Protein AF-0000000066905377 (afdb_homodimer)

Organism: Trichuris trichiura (NCBI:txid36087)

Foldseek 3Di:
DLLVVLVVVLVVLVVVLCVLVVPPDQQDQPQWDWDDDQQKIWTWHDDVQKIKIKMWGQVPQWDQPPPPPDPDDPPPPDRPTWGWTWMKIWIDHDQKTKIFTKGFDDPDPDPPDPPPPPPDPDFRMAGQKIFMDGHDDDPPTDIDGLVPDDPVVRVVVQVVCVVVPNGVSSSVSVRSNSSSVSSVSVSVVSVVVSVVVVD/DLLVVLVVVLVVLVVVLCVLVVPPDQFDQPQWDWDDDQQKIWTWHDDPQKIKIKMWGQVPQWDQPPPPPPPDDPPPDDRQTWGWTWMKIWIDHDFKTKIFTKGFDDPDPPPPDPPPPPPPPDFRMAGQKIFMDGHDDDPPTDMDGLVPDDPVVSVVVQVVCVVVPNGRSSSVSCRSNSSSVSSVSVSVVSVVVSVVVVD

Structure (mmCIF, N/CA/C/O backbone):
data_AF-0000000066905377-model_v1
#
loop_
_entity.id
_entity.type
_entity.pdbx_description
1 polymer 'Complement component 1 Q subcomponent-binding pro tein, mitochondrial'
#
loop_
_atom_site.group_PDB
_atom_site.id
_atom_site.type_symbol
_atom_site.label_atom_id
_atom_site.label_alt_id
_atom_site.label_comp_id
_atom_site.label_asym_id
_atom_site.label_entity_id
_atom_site.label_seq_id
_atom_site.pdbx_PDB_ins_code
_atom_site.Cartn_x
_atom_site.Cartn_y
_atom_site.Cartn_z
_atom_site.occupancy
_atom_site.B_iso_or_equiv
_atom_site.auth_seq_id
_atom_site.auth_comp_id
_atom_site.auth_asym_id
_atom_site.auth_atom_id
_atom_site.pdbx_PDB_model_num
ATOM 1 N N . MET A 1 1 ? 29.469 34.438 2.965 1 90.25 1 MET A N 1
ATOM 2 C CA . MET A 1 1 ? 29.703 33.094 3.447 1 90.25 1 MET A CA 1
ATOM 3 C C . MET A 1 1 ? 28.391 32.375 3.744 1 90.25 1 MET A C 1
ATOM 5 O O . MET A 1 1 ? 27.359 33.031 3.945 1 90.25 1 MET A O 1
ATOM 9 N N . LEU A 1 2 ? 28.375 31.078 3.641 1 94.69 2 LEU A N 1
ATOM 10 C CA . LEU A 1 2 ? 27.172 30.266 3.842 1 94.69 2 LEU A CA 1
ATOM 11 C C . LEU A 1 2 ? 26.531 30.578 5.195 1 94.69 2 LEU A C 1
ATOM 13 O O . LEU A 1 2 ? 25.328 30.781 5.281 1 94.69 2 LEU A O 1
ATOM 17 N N . ALA A 1 3 ? 27.344 30.688 6.125 1 92.44 3 ALA A N 1
ATOM 18 C CA . ALA A 1 3 ? 26.844 30.938 7.473 1 92.44 3 ALA A CA 1
ATOM 19 C C . ALA A 1 3 ? 26.125 32.281 7.551 1 92.44 3 ALA A C 1
ATOM 21 O O . ALA A 1 3 ? 25.109 32.438 8.234 1 92.44 3 ALA A O 1
ATOM 22 N N . ASP A 1 4 ? 26.641 33.25 6.914 1 94 4 ASP A N 1
ATOM 23 C CA . ASP A 1 4 ? 26.047 34.594 6.914 1 94 4 ASP A CA 1
ATOM 24 C C . ASP A 1 4 ? 24.719 34.594 6.16 1 94 4 ASP A C 1
ATOM 26 O O . ASP A 1 4 ? 23.75 35.219 6.594 1 94 4 ASP A O 1
ATOM 30 N N . PHE A 1 5 ? 24.734 33.938 5.102 1 96.12 5 PHE A N 1
ATOM 31 C CA . PHE A 1 5 ? 23.516 33.844 4.32 1 96.12 5 PHE A CA 1
ATOM 32 C C . PHE A 1 5 ? 22.406 33.125 5.121 1 96.12 5 PHE A C 1
ATOM 34 O O . PHE A 1 5 ? 21.266 33.562 5.113 1 96.12 5 PHE A O 1
ATOM 41 N N . LEU A 1 6 ? 22.766 32.156 5.82 1 97.19 6 LEU A N 1
ATOM 42 C CA . LEU A 1 6 ? 21.797 31.375 6.609 1 97.19 6 LEU A CA 1
ATOM 43 C C . LEU A 1 6 ? 21.234 32.25 7.734 1 97.19 6 LEU A C 1
ATOM 45 O O . LEU A 1 6 ? 20.047 32.125 8.062 1 97.19 6 LEU A O 1
ATOM 49 N N . LYS A 1 7 ? 22.062 32.969 8.273 1 95.62 7 LYS A N 1
ATOM 50 C CA . LYS A 1 7 ? 21.594 33.844 9.328 1 95.62 7 LYS A CA 1
ATOM 51 C C . LYS A 1 7 ? 20.469 34.75 8.828 1 95.62 7 LYS A C 1
ATOM 53 O O . LYS A 1 7 ? 19.438 34.875 9.484 1 95.62 7 LYS A O 1
ATOM 58 N N . GLU A 1 8 ? 20.656 35.312 7.695 1 95.25 8 GLU A N 1
ATOM 59 C CA . GLU A 1 8 ? 19.656 36.188 7.098 1 95.25 8 GLU A CA 1
ATOM 60 C C . GLU A 1 8 ? 18.391 35.406 6.727 1 95.25 8 GLU A C 1
ATOM 62 O O . GLU A 1 8 ? 17.281 35.875 6.957 1 95.25 8 GLU A O 1
ATOM 67 N N . GLU A 1 9 ? 18.547 34.25 6.125 1 95.88 9 GLU A N 1
ATOM 68 C CA . GLU A 1 9 ? 17.422 33.406 5.699 1 95.88 9 GLU A CA 1
ATOM 69 C C . GLU A 1 9 ? 16.594 32.969 6.891 1 95.88 9 GLU A C 1
ATOM 71 O O . GLU A 1 9 ? 15.359 32.938 6.828 1 95.88 9 GLU A O 1
ATOM 76 N N . ILE A 1 10 ? 17.281 32.594 7.934 1 96.62 10 ILE A N 1
ATOM 77 C CA . ILE A 1 10 ? 16.609 32.125 9.141 1 96.62 10 ILE A CA 1
ATOM 78 C C . ILE A 1 10 ? 15.75 33.25 9.703 1 96.62 10 ILE A C 1
ATOM 80 O O . ILE A 1 10 ? 14.586 33.062 10.07 1 96.62 10 ILE A O 1
ATOM 84 N N . GLU A 1 11 ? 16.25 34.406 9.719 1 95.25 11 GLU A N 1
ATOM 85 C CA . GLU A 1 11 ? 15.516 35.562 10.227 1 95.25 11 GLU A CA 1
ATOM 86 C C . GLU A 1 11 ? 14.289 35.844 9.367 1 95.25 11 GLU A C 1
ATOM 88 O O . GLU A 1 11 ? 13.203 36.125 9.891 1 95.25 11 GLU A O 1
ATOM 93 N N . ALA A 1 12 ? 14.484 35.75 8.117 1 93.06 12 ALA A N 1
ATOM 94 C CA . ALA A 1 12 ? 13.383 35.969 7.188 1 93.06 12 ALA A CA 1
ATOM 95 C C . ALA A 1 12 ? 12.289 34.938 7.367 1 93.06 12 ALA A C 1
ATOM 97 O O . ALA A 1 12 ? 11.102 35.281 7.418 1 93.06 12 ALA A O 1
ATOM 98 N N . GLU A 1 13 ? 12.68 33.688 7.5 1 93.44 13 GLU A N 1
ATOM 99 C CA . GLU A 1 13 ? 11.727 32.594 7.621 1 93.44 13 GLU A CA 1
ATOM 100 C C . GLU A 1 13 ? 11 32.656 8.961 1 93.44 13 GLU A C 1
ATOM 102 O O . GLU A 1 13 ? 9.82 32.281 9.047 1 93.44 13 GLU A O 1
ATOM 107 N N . LYS A 1 14 ? 11.695 33.062 9.977 1 90.81 14 LYS A N 1
ATOM 108 C CA . LYS A 1 14 ? 11.062 33.188 11.281 1 90.81 14 LYS A CA 1
ATOM 109 C C . LYS A 1 14 ? 9.984 34.281 11.266 1 90.81 14 LYS A C 1
ATOM 111 O O . LYS A 1 14 ? 8.922 34.125 11.859 1 90.81 14 LYS A O 1
ATOM 116 N N . LYS A 1 15 ? 10.281 35.312 10.562 1 88.12 15 LYS A N 1
ATOM 117 C CA . LYS A 1 15 ? 9.305 36.406 10.43 1 88.12 15 LYS A CA 1
ATOM 118 C C . LYS A 1 15 ? 8.055 35.906 9.695 1 88.12 15 LYS A C 1
ATOM 120 O O . LYS A 1 15 ? 6.934 36.219 10.102 1 88.12 15 LYS A O 1
ATOM 125 N N . LEU A 1 16 ? 8.273 35.125 8.742 1 85.81 16 LEU A N 1
ATOM 126 C CA . LEU A 1 16 ? 7.16 34.562 7.98 1 85.81 16 LEU A CA 1
ATOM 127 C C . LEU A 1 16 ? 6.34 33.594 8.836 1 85.81 16 LEU A C 1
ATOM 129 O O . LEU A 1 16 ? 5.105 33.594 8.773 1 85.81 16 LEU A O 1
ATOM 133 N N . ALA A 1 17 ? 7.008 32.781 9.57 1 82.75 17 ALA A N 1
ATOM 134 C CA . ALA A 1 17 ? 6.34 31.812 10.445 1 82.75 17 ALA A CA 1
ATOM 135 C C . ALA A 1 17 ? 5.48 32.531 11.484 1 82.75 17 ALA A C 1
ATOM 137 O O . ALA A 1 17 ? 4.367 32.094 11.789 1 82.75 17 ALA A O 1
ATOM 138 N N . ASN A 1 18 ? 5.988 33.594 11.945 1 81.19 18 ASN A N 1
ATOM 139 C CA . ASN A 1 18 ? 5.27 34.375 12.953 1 81.19 18 ASN A CA 1
ATOM 140 C C . ASN A 1 18 ? 4.035 35.062 12.359 1 81.19 18 ASN A C 1
ATOM 142 O O . ASN A 1 18 ? 3.008 35.188 13.031 1 81.19 18 ASN A O 1
ATOM 146 N N . GLN A 1 19 ? 4.156 35.406 11.156 1 78.44 19 GLN A N 1
ATOM 147 C CA . GLN A 1 19 ? 3.039 36.062 10.477 1 78.44 19 GLN A CA 1
ATOM 148 C C . GLN A 1 19 ? 1.909 35.062 10.219 1 78.44 19 GLN A C 1
ATOM 150 O O . GLN A 1 19 ? 0.738 35.438 10.18 1 78.44 19 GLN A O 1
ATOM 155 N N . GLN A 1 20 ? 2.279 33.781 10.078 1 75.88 20 GLN A N 1
ATOM 156 C CA . GLN A 1 20 ? 1.294 32.75 9.844 1 75.88 20 GLN A CA 1
ATOM 157 C C . GLN A 1 20 ? 0.535 32.406 11.125 1 75.88 20 GLN A C 1
ATOM 159 O O . GLN A 1 20 ? -0.522 31.781 11.078 1 75.88 20 GLN A O 1
ATOM 164 N N . LEU A 1 21 ? 1.104 32.875 12.266 1 77.38 21 LEU A N 1
ATOM 165 C CA . LEU A 1 21 ? 0.476 32.688 13.57 1 77.38 21 LEU A CA 1
ATOM 166 C C . LEU A 1 21 ? 0.127 34.031 14.203 1 77.38 21 LEU A C 1
ATOM 168 O O . LEU A 1 21 ? 0.731 34.438 15.203 1 77.38 21 LEU A O 1
ATOM 172 N N . PRO A 1 22 ? -0.861 34.75 13.711 1 66.62 22 PRO A N 1
ATOM 173 C CA . PRO A 1 22 ? -1.083 36.125 14.18 1 66.62 22 PRO A CA 1
ATOM 174 C C . PRO A 1 22 ? -1.291 36.188 15.688 1 66.62 22 PRO A C 1
ATOM 176 O O . PRO A 1 22 ? -0.909 37.188 16.312 1 66.62 22 PRO A O 1
ATOM 179 N N . ASN A 1 23 ? -1.83 35.125 16.312 1 73 23 ASN A N 1
ATOM 180 C CA . ASN A 1 23 ? -2.041 35.188 17.75 1 73 23 ASN A CA 1
ATOM 181 C C . ASN A 1 23 ? -1.027 34.344 18.516 1 73 23 ASN A C 1
ATOM 183 O O . ASN A 1 23 ? -1.177 34.094 19.703 1 73 23 ASN A O 1
ATOM 187 N N . GLY A 1 24 ? -0.002 33.906 17.812 1 71.75 24 GLY A N 1
ATOM 188 C CA . GLY A 1 24 ? 1.045 33.094 18.406 1 71.75 24 GLY A CA 1
ATOM 189 C C . GLY A 1 24 ? 0.571 31.734 18.828 1 71.75 24 GLY A C 1
ATOM 190 O O . GLY A 1 24 ? 1.287 31 19.516 1 71.75 24 GLY A O 1
ATOM 191 N N . ILE A 1 25 ? -0.66 31.484 18.469 1 78.44 25 ILE A N 1
ATOM 192 C CA . ILE A 1 25 ? -1.221 30.203 18.906 1 78.44 25 ILE A CA 1
ATOM 193 C C . ILE A 1 25 ? -1.04 29.156 17.812 1 78.44 25 ILE A C 1
ATOM 195 O O . ILE A 1 25 ? -1.434 29.375 16.672 1 78.44 25 ILE A O 1
ATOM 199 N N . VAL A 1 26 ? -0.368 28.047 18.188 1 80.81 26 VAL A N 1
ATOM 200 C CA . VAL A 1 26 ? -0.203 26.922 17.281 1 80.81 26 VAL A CA 1
ATOM 201 C C . VAL A 1 26 ? -1.569 26.328 16.938 1 80.81 26 VAL A C 1
ATOM 203 O O . VAL A 1 26 ? -2.416 26.141 17.812 1 80.81 26 VAL A O 1
ATOM 206 N N . PRO A 1 27 ? -1.733 26.203 15.617 1 87.25 27 PRO A N 1
ATOM 207 C CA . PRO A 1 27 ? -3.021 25.625 15.227 1 87.25 27 PRO A CA 1
ATOM 208 C C . PRO A 1 27 ? -3.303 24.281 15.914 1 87.25 27 PRO A C 1
ATOM 210 O O . PRO A 1 27 ? -2.389 23.484 16.109 1 87.25 27 PRO A O 1
ATOM 213 N N . SER A 1 28 ? -4.523 24.172 16.375 1 90.44 28 SER A N 1
ATOM 214 C CA . SER A 1 28 ? -4.973 22.922 16.984 1 90.44 28 SER A CA 1
ATOM 215 C C . SER A 1 28 ? -5.922 22.172 16.062 1 90.44 28 SER A C 1
ATOM 217 O O . SER A 1 28 ? -6.383 22.703 15.055 1 90.44 28 SER A O 1
ATOM 219 N N . ILE A 1 29 ? -6.109 20.984 16.328 1 95.5 29 ILE A N 1
ATOM 220 C CA . ILE A 1 29 ? -7.109 20.141 15.672 1 95.5 29 ILE A CA 1
ATOM 221 C C . ILE A 1 29 ? -8.164 19.703 16.688 1 95.5 29 ILE A C 1
ATOM 223 O O . ILE A 1 29 ? -7.902 18.859 17.531 1 95.5 29 ILE A O 1
ATOM 227 N N . PRO A 1 30 ? -9.312 20.328 16.531 1 95.94 30 PRO A N 1
ATOM 228 C CA . PRO A 1 30 ? -10.32 20.078 17.562 1 95.94 30 PRO A CA 1
ATOM 229 C C . PRO A 1 30 ? -10.586 18.594 17.797 1 95.94 30 PRO A C 1
ATOM 231 O O . PRO A 1 30 ? -10.773 17.844 16.828 1 95.94 30 PRO A O 1
ATOM 234 N N . GLY A 1 31 ? -10.516 18.156 19.094 1 96.38 31 GLY A N 1
ATOM 235 C CA . GLY A 1 31 ? -10.875 16.812 19.469 1 96.38 31 GLY A CA 1
ATOM 236 C C . GLY A 1 31 ? -9.695 15.859 19.5 1 96.38 31 GLY A C 1
ATOM 237 O O . GLY A 1 31 ? -9.82 14.719 19.953 1 96.38 31 GLY A O 1
ATOM 238 N N . PHE A 1 32 ? -8.562 16.344 19.062 1 98.12 32 PHE A N 1
ATOM 239 C CA . PHE A 1 32 ? -7.402 15.461 18.984 1 98.12 32 PHE A CA 1
ATOM 240 C C . PHE A 1 32 ? -6.266 15.992 19.859 1 98.12 32 PHE A C 1
ATOM 242 O O . PHE A 1 32 ? -6.031 17.203 19.906 1 98.12 32 PHE A O 1
ATOM 249 N N . GLN A 1 33 ? -5.676 15.102 20.562 1 98 33 GLN A N 1
ATOM 250 C CA . GLN A 1 33 ? -4.383 15.383 21.188 1 98 33 GLN A CA 1
ATOM 251 C C . GLN A 1 33 ? -3.242 15.203 20.188 1 98 33 GLN A C 1
ATOM 253 O O . GLN A 1 33 ? -3.199 14.219 19.453 1 98 33 GLN A O 1
ATOM 258 N N . ILE A 1 34 ? -2.299 16.141 20.266 1 97.88 34 ILE A N 1
ATOM 259 C CA . ILE A 1 34 ? -1.255 16.141 19.234 1 97.88 34 ILE A CA 1
ATOM 260 C C . ILE A 1 34 ? 0.092 15.82 19.875 1 97.88 34 ILE A C 1
ATOM 262 O O . ILE A 1 34 ? 0.446 16.391 20.922 1 97.88 34 ILE A O 1
ATOM 266 N N . THR A 1 35 ? 0.772 14.922 19.328 1 97.69 35 THR A N 1
ATOM 267 C CA . THR A 1 35 ? 2.17 14.656 19.641 1 97.69 35 THR A CA 1
ATOM 268 C C . THR A 1 35 ? 3.02 14.648 18.375 1 97.69 35 THR A C 1
ATOM 270 O O . THR A 1 35 ? 2.59 14.148 17.344 1 97.69 35 THR A O 1
ATOM 273 N N . ALA A 1 36 ? 4.137 15.281 18.453 1 96.12 36 ALA A N 1
ATOM 274 C CA . ALA A 1 36 ? 5.008 15.367 17.281 1 96.12 36 ALA A CA 1
ATOM 275 C C . ALA A 1 36 ? 6.422 14.891 17.609 1 96.12 36 ALA A C 1
ATOM 277 O O . ALA A 1 36 ? 6.934 15.156 18.703 1 96.12 36 A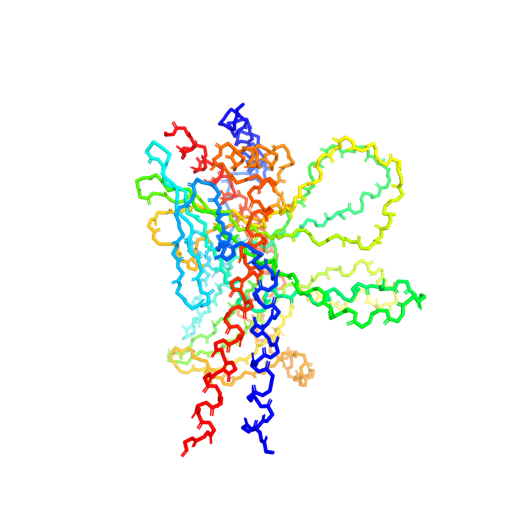LA A O 1
ATOM 278 N N . ASP A 1 37 ? 7.059 14.164 16.734 1 97 37 ASP A N 1
ATOM 279 C CA . ASP A 1 37 ? 8.453 13.719 16.797 1 97 37 ASP A CA 1
ATOM 280 C C . ASP A 1 37 ? 9.148 13.945 15.453 1 97 37 ASP A C 1
ATOM 282 O O . ASP A 1 37 ? 9.188 13.047 14.609 1 97 37 ASP A O 1
ATOM 286 N N . ASP A 1 38 ? 9.766 15.156 15.359 1 95.88 38 ASP A N 1
ATOM 287 C CA . ASP A 1 38 ? 10.438 15.578 14.133 1 95.88 38 ASP A CA 1
ATOM 288 C C . ASP A 1 38 ? 9.5 15.477 12.93 1 95.88 38 ASP A C 1
ATOM 290 O O . ASP A 1 38 ? 8.516 16.219 12.844 1 95.88 38 ASP A O 1
ATOM 294 N N . ASP A 1 39 ? 9.695 14.531 12.086 1 97.38 39 ASP A N 1
ATOM 295 C CA . ASP A 1 39 ? 8.93 14.414 10.844 1 97.38 39 ASP A CA 1
ATOM 296 C C . ASP A 1 39 ? 7.551 13.812 11.102 1 97.38 39 ASP A C 1
ATOM 298 O O . ASP A 1 39 ? 6.613 14.047 10.336 1 97.38 39 ASP A O 1
ATOM 302 N N . GLU A 1 40 ? 7.406 13.062 12.125 1 98.31 40 GLU A N 1
ATOM 303 C CA . GLU A 1 40 ? 6.18 12.305 12.352 1 98.31 40 GLU A CA 1
ATOM 304 C C . GLU A 1 40 ? 5.281 13 13.375 1 98.31 40 GLU A C 1
ATOM 306 O O . GLU A 1 40 ? 5.734 13.367 14.461 1 98.31 40 GLU A O 1
ATOM 311 N N . VAL A 1 41 ? 3.998 13.195 13.016 1 98.31 41 VAL A N 1
ATOM 312 C CA . VAL A 1 41 ? 2.994 13.766 13.906 1 98.31 41 VAL A CA 1
ATOM 313 C C . VAL A 1 41 ? 1.877 12.75 14.141 1 98.31 41 VAL A C 1
ATOM 315 O O . VAL A 1 41 ? 1.427 12.086 13.211 1 98.31 41 VAL A O 1
ATOM 318 N N . THR A 1 42 ? 1.428 12.586 15.398 1 98.69 42 THR A N 1
ATOM 319 C CA . THR A 1 42 ? 0.358 11.664 15.766 1 98.69 42 THR A CA 1
ATOM 320 C C . THR A 1 42 ? -0.769 12.406 16.484 1 98.69 42 THR A C 1
ATOM 322 O O . THR A 1 42 ? -0.524 13.148 17.438 1 98.69 42 THR A O 1
ATOM 325 N N . LEU A 1 43 ? -1.949 12.234 15.984 1 98.75 43 LEU A N 1
ATOM 326 C CA . LEU A 1 43 ? -3.166 12.727 16.625 1 98.75 43 LEU A CA 1
ATOM 327 C C . LEU A 1 43 ? -3.945 11.578 17.266 1 98.75 43 LEU A C 1
ATOM 329 O O . LEU A 1 43 ? -4.133 10.531 16.641 1 98.75 43 LEU A O 1
ATOM 333 N N . THR A 1 44 ? -4.398 11.812 18.469 1 98.69 44 THR A N 1
ATOM 334 C CA . THR A 1 44 ? -5.129 10.758 19.172 1 98.69 44 THR A CA 1
ATOM 335 C C . THR A 1 44 ? -6.438 11.289 19.734 1 98.69 44 THR A C 1
ATOM 337 O O . THR A 1 44 ? -6.477 12.391 20.297 1 98.69 44 THR A O 1
ATOM 340 N N . LYS A 1 45 ? -7.516 10.578 19.562 1 98.25 45 LYS A N 1
ATOM 341 C CA . LYS A 1 45 ? -8.844 10.875 20.109 1 98.25 45 LYS A CA 1
ATOM 342 C C . LYS A 1 45 ? -9.5 9.625 20.672 1 98.25 45 LYS A C 1
ATOM 344 O O . LYS A 1 45 ? -9.555 8.586 20.016 1 98.25 45 LYS A O 1
ATOM 349 N N . LYS A 1 46 ? -9.969 9.711 21.891 1 97.62 46 LYS A N 1
ATOM 350 C CA . LYS A 1 46 ? -10.711 8.609 22.484 1 97.62 46 LYS A CA 1
ATOM 351 C C . LYS A 1 46 ? -12.211 8.773 22.266 1 97.62 46 LYS A C 1
ATOM 353 O O . LYS A 1 46 ? -12.766 9.852 22.484 1 97.62 46 LYS A O 1
ATOM 358 N N . LEU A 1 47 ? -12.867 7.77 21.797 1 95.69 47 LEU A N 1
ATOM 359 C CA . LEU A 1 47 ? -14.305 7.703 21.578 1 95.69 47 LEU A CA 1
ATOM 360 C C . LEU A 1 47 ? -14.898 6.441 22.188 1 95.69 47 LEU A C 1
ATOM 362 O O . LEU A 1 47 ? -15.008 5.41 21.531 1 95.69 47 LEU A O 1
ATOM 366 N N . GLY A 1 48 ? -15.328 6.535 23.391 1 94.25 48 GLY A N 1
ATOM 367 C CA . GLY A 1 48 ? -15.781 5.336 24.078 1 94.25 48 GLY A CA 1
ATOM 368 C C . GLY A 1 48 ? -14.711 4.266 24.172 1 94.25 48 GLY A C 1
ATOM 369 O O . GLY A 1 48 ? -13.633 4.496 24.734 1 94.25 48 GLY A O 1
ATOM 370 N N . LYS A 1 49 ? -15.055 3.172 23.578 1 93.94 49 LYS A N 1
ATOM 371 C CA . LYS A 1 49 ? -14.133 2.037 23.609 1 93.94 49 LYS A CA 1
ATOM 372 C C . LYS A 1 49 ? -13.156 2.08 22.438 1 93.94 49 LYS A C 1
ATOM 374 O O . LYS A 1 49 ? -12.297 1.209 22.312 1 93.94 49 LYS A O 1
ATOM 379 N N . GLU A 1 50 ? -13.234 3.061 21.641 1 96.75 50 GLU A N 1
ATOM 380 C CA . GLU A 1 50 ? -12.398 3.197 20.453 1 96.75 50 GLU A CA 1
ATOM 381 C C . GLU A 1 50 ? -11.359 4.305 20.625 1 96.75 50 GLU A C 1
ATOM 383 O O . GLU A 1 50 ? -11.602 5.273 21.344 1 96.75 50 GLU A O 1
ATOM 388 N N . THR A 1 51 ? -10.281 4.035 20.078 1 98.19 51 THR A N 1
ATOM 389 C CA . THR A 1 51 ? -9.281 5.094 19.938 1 98.19 51 THR A CA 1
ATOM 390 C C . THR A 1 51 ? -9.031 5.418 18.469 1 98.19 51 THR A C 1
ATOM 392 O O . THR A 1 51 ? -8.789 4.52 17.656 1 98.19 51 THR A O 1
ATOM 395 N N . VAL A 1 52 ? -9.164 6.652 18.109 1 98.69 52 VAL A N 1
ATOM 396 C CA . VAL A 1 52 ? -8.867 7.117 16.766 1 98.69 52 VAL A CA 1
ATOM 397 C C . VAL A 1 52 ? -7.465 7.715 16.719 1 98.69 52 VAL A C 1
ATOM 399 O O . VAL A 1 52 ? -7.16 8.656 17.453 1 98.69 52 VAL A O 1
ATOM 402 N N . ILE A 1 53 ? -6.617 7.188 15.914 1 98.62 53 ILE A N 1
ATOM 403 C CA . ILE A 1 53 ? -5.238 7.648 15.773 1 98.62 53 ILE A CA 1
ATOM 404 C C . ILE A 1 53 ? -4.984 8.102 14.336 1 98.62 53 ILE A C 1
ATOM 406 O O . ILE A 1 53 ? -5.25 7.355 13.391 1 98.62 53 ILE A O 1
ATOM 410 N N . VAL A 1 54 ? -4.516 9.297 14.141 1 98.81 54 VAL A N 1
ATOM 411 C CA . VAL A 1 54 ? -4.109 9.797 12.828 1 98.81 54 VAL A CA 1
ATOM 412 C C . VAL A 1 54 ? -2.605 10.07 12.828 1 98.81 54 VAL A C 1
ATOM 414 O O . VAL A 1 54 ? -2.094 10.766 13.711 1 98.81 54 VAL A O 1
ATOM 417 N N . LYS A 1 55 ? -1.913 9.555 11.836 1 98.75 55 LYS A N 1
ATOM 418 C CA . LYS A 1 55 ? -0.472 9.75 11.711 1 98.75 55 LYS A CA 1
ATOM 419 C C . LYS A 1 55 ? -0.115 10.336 10.344 1 98.75 55 LYS A C 1
ATOM 421 O O . LYS A 1 55 ? -0.687 9.945 9.328 1 98.75 55 LYS A O 1
ATOM 426 N N . PHE A 1 56 ? 0.832 11.227 10.305 1 98.56 56 PHE A N 1
ATOM 427 C CA . PHE A 1 56 ? 1.34 11.742 9.039 1 98.56 56 PHE A CA 1
ATOM 428 C C . PHE A 1 56 ? 2.77 12.25 9.195 1 98.56 56 PHE A C 1
ATOM 430 O O . PHE A 1 56 ? 3.254 12.414 10.312 1 98.56 56 PHE A O 1
ATOM 437 N N . HIS A 1 57 ? 3.436 12.398 8.078 1 98.31 57 HIS A N 1
ATOM 438 C CA . HIS A 1 57 ? 4.785 12.945 7.988 1 98.31 57 HIS A CA 1
ATOM 439 C C . HIS A 1 57 ? 4.793 14.258 7.211 1 98.31 57 HIS A C 1
ATOM 441 O O . HIS A 1 57 ? 4.105 14.391 6.195 1 98.31 57 HIS A O 1
ATOM 447 N N . VAL A 1 58 ? 5.543 15.18 7.664 1 96.88 58 VAL A N 1
ATOM 448 C CA . VAL A 1 58 ? 5.488 16.484 7.008 1 96.88 58 VAL A CA 1
ATOM 449 C C . VAL A 1 58 ? 6.625 16.594 5.996 1 96.88 58 VAL A C 1
ATOM 451 O O . VAL A 1 58 ? 6.621 17.5 5.152 1 96.88 58 VAL A O 1
ATOM 454 N N . SER A 1 59 ? 7.629 15.703 6.078 1 95.44 59 SER A N 1
ATOM 455 C CA . SER A 1 59 ? 8.68 15.711 5.066 1 95.44 59 SER A CA 1
ATOM 456 C C . SER A 1 59 ? 8.102 15.508 3.668 1 95.44 59 SER A C 1
ATOM 458 O O . SER A 1 59 ? 7.289 14.602 3.455 1 95.44 59 SER A O 1
ATOM 460 N N . ASN A 1 60 ? 8.461 16.422 2.717 1 91.56 60 ASN A N 1
ATOM 461 C CA . ASN A 1 60 ? 8.078 16.312 1.315 1 91.56 60 ASN A CA 1
ATOM 462 C C . ASN A 1 60 ? 6.57 16.484 1.136 1 91.56 60 ASN A C 1
ATOM 464 O O . ASN A 1 60 ? 5.984 15.914 0.211 1 91.56 60 ASN A O 1
ATOM 468 N N . SER A 1 61 ? 5.922 17.062 1.935 1 91.75 61 SER A N 1
ATOM 469 C CA . SER A 1 61 ? 4.469 17.203 1.882 1 91.75 61 SER A CA 1
ATOM 470 C C . SER A 1 61 ? 4.066 18.562 1.29 1 91.75 61 SER A C 1
ATOM 472 O O . SER A 1 61 ? 2.877 18.875 1.211 1 91.75 61 SER A O 1
ATOM 474 N N . VAL A 1 62 ? 5.02 19.344 0.906 1 87.38 62 VAL A N 1
ATOM 475 C CA . VAL A 1 62 ? 4.727 20.703 0.436 1 87.38 62 VAL A CA 1
ATOM 476 C C . VAL A 1 62 ? 4.711 20.719 -1.091 1 87.38 62 VAL A C 1
ATOM 478 O O . VAL A 1 62 ? 5.559 20.09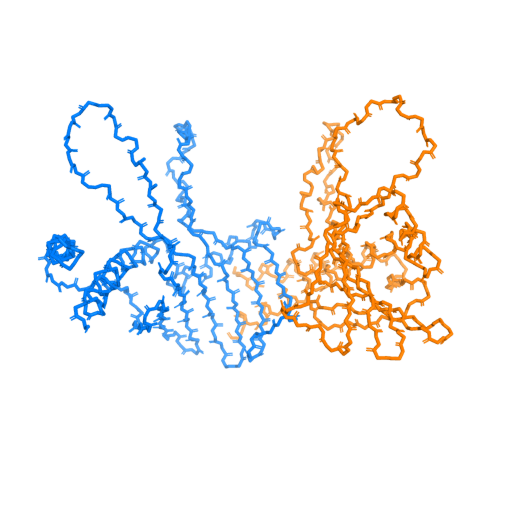4 -1.736 1 87.38 62 VAL A O 1
ATOM 481 N N . ASP A 1 63 ? 3.557 20.969 -1.625 1 72.12 63 ASP A N 1
ATOM 482 C CA . ASP A 1 63 ? 3.463 21.219 -3.061 1 72.12 63 ASP A CA 1
ATOM 483 C C . ASP A 1 63 ? 3.65 22.703 -3.369 1 72.12 63 ASP A C 1
ATOM 485 O O . ASP A 1 63 ? 3.297 23.562 -2.559 1 72.12 63 ASP A O 1
ATOM 489 N N . THR A 1 64 ? 4.629 22.922 -4.227 1 60.59 64 THR A N 1
ATOM 490 C CA . THR A 1 64 ? 4.781 24.312 -4.633 1 60.59 64 THR A CA 1
ATOM 491 C C . THR A 1 64 ? 3.68 24.719 -5.605 1 60.59 64 THR A C 1
ATOM 493 O O . THR A 1 64 ? 3.463 24.047 -6.617 1 60.59 64 THR A O 1
ATOM 496 N N . SER A 1 65 ? 2.459 24.562 -5.344 1 49.34 65 SER A N 1
ATOM 497 C CA . SER A 1 65 ? 1.522 25.125 -6.305 1 49.34 65 SER A CA 1
ATOM 498 C C . SER A 1 65 ? 2.018 26.484 -6.82 1 49.34 65 SER A C 1
ATOM 500 O O . SER A 1 65 ? 2.377 27.359 -6.031 1 49.34 65 SER A O 1
ATOM 502 N N . MET A 1 66 ? 2.74 26.484 -7.934 1 43.28 66 MET A N 1
ATOM 503 C CA . MET A 1 66 ? 2.838 27.766 -8.617 1 43.28 66 MET A CA 1
ATOM 504 C C . MET A 1 66 ? 1.475 28.438 -8.703 1 43.28 66 MET A C 1
ATOM 506 O O . MET A 1 66 ? 0.564 27.938 -9.359 1 43.28 66 MET A O 1
ATOM 510 N N . ASP A 1 67 ? 0.833 28.781 -7.715 1 40.91 67 ASP A N 1
ATOM 511 C CA . ASP A 1 67 ? -0.28 29.672 -8.023 1 40.91 67 ASP A CA 1
ATOM 512 C C . ASP A 1 67 ? -0.014 30.453 -9.305 1 40.91 67 ASP A C 1
ATOM 514 O O . ASP A 1 67 ? 1.021 31.125 -9.438 1 40.91 67 ASP A O 1
ATOM 518 N N . SER A 1 68 ? -0.484 29.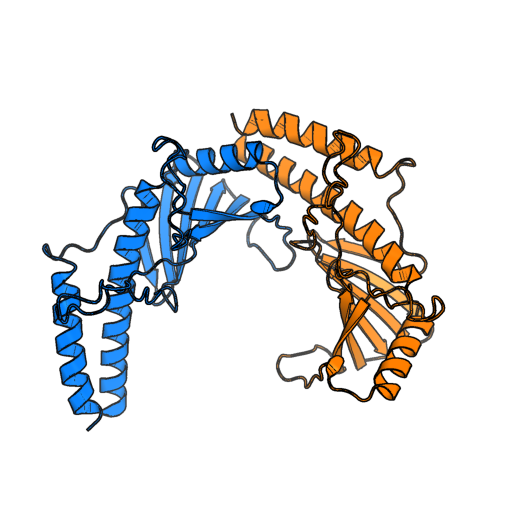906 -10.43 1 39.38 68 SER A N 1
ATOM 519 C CA . SER A 1 68 ? -0.552 30.734 -11.633 1 39.38 68 SER A CA 1
ATOM 520 C C . SER A 1 68 ? -0.902 32.188 -11.297 1 39.38 68 SER A C 1
ATOM 522 O O . SER A 1 68 ? -2.051 32.469 -10.969 1 39.38 68 SER A O 1
ATOM 524 N N . GLU A 1 69 ? -0.235 32.875 -10.539 1 37.22 69 GLU A N 1
ATOM 525 C CA . GLU A 1 69 ? -0.5 34.312 -10.523 1 37.22 69 GLU A CA 1
ATOM 526 C C . GLU A 1 69 ? -0.893 34.812 -11.906 1 37.22 69 GLU A C 1
ATOM 528 O O . GLU A 1 69 ? -0.378 34.344 -12.922 1 37.22 69 GLU A O 1
ATOM 533 N N . THR A 1 70 ? -2.213 35.156 -12.086 1 36.31 70 THR A N 1
ATOM 534 C CA . THR A 1 70 ? -2.471 36.094 -13.18 1 36.31 70 THR A CA 1
ATOM 535 C C . THR A 1 70 ? -1.256 37 -13.438 1 36.31 70 THR A C 1
ATOM 537 O O . THR A 1 70 ? -0.564 37.375 -12.492 1 36.31 70 THR A O 1
ATOM 540 N N . PRO A 1 71 ? -0.712 37 -14.688 1 39.78 71 PRO A N 1
ATOM 541 C CA . PRO A 1 71 ? 0.371 37.875 -15.133 1 39.78 71 PRO A CA 1
ATOM 542 C C . PRO A 1 71 ? 0.393 39.219 -14.383 1 39.78 71 PRO A C 1
ATOM 544 O O . PRO A 1 71 ? 1.332 40 -14.539 1 39.78 71 PRO A O 1
ATOM 547 N N . ASP A 1 72 ? -0.87 39.781 -14.086 1 36.47 72 ASP A N 1
ATOM 548 C CA . ASP A 1 72 ? -0.688 41.188 -13.867 1 36.47 72 ASP A CA 1
ATOM 549 C C . ASP A 1 72 ? 0.247 41.469 -12.695 1 36.47 72 ASP A C 1
ATOM 551 O O . ASP A 1 72 ? 1.175 42.281 -12.797 1 36.47 72 ASP A O 1
ATOM 555 N N . GLU A 1 73 ? -0.396 41.781 -11.406 1 38.03 73 GLU A N 1
ATOM 556 C CA . GLU A 1 73 ? 0.308 42.562 -10.414 1 38.03 73 GLU A CA 1
ATOM 557 C C . GLU A 1 73 ? 1.483 41.812 -9.812 1 38.03 73 GLU A C 1
ATOM 559 O O . GLU A 1 73 ? 1.379 40.594 -9.547 1 38.03 73 GLU A O 1
ATOM 564 N N . LYS A 1 74 ? 2.822 42.156 -9.969 1 39.56 74 LYS A N 1
ATOM 565 C CA . LYS A 1 74 ? 4.152 42.094 -9.375 1 39.56 74 LYS A CA 1
ATOM 566 C C . LYS A 1 74 ? 4.07 41.75 -7.887 1 39.56 74 LYS A C 1
ATOM 568 O O . LYS A 1 74 ? 5 42 -7.129 1 39.56 74 LYS A O 1
ATOM 573 N N . SER A 1 75 ? 2.908 41.562 -7.301 1 39.56 75 SER A N 1
ATOM 574 C CA . SER A 1 75 ? 3.133 41.438 -5.863 1 39.56 75 SER A CA 1
ATOM 575 C C . SER A 1 75 ? 4.035 40.25 -5.535 1 39.56 75 SER A C 1
ATOM 577 O O . SER A 1 75 ? 3.818 39.156 -6.039 1 39.56 75 SER A O 1
ATOM 579 N N . GLU A 1 76 ? 5.34 40.406 -5.316 1 42.69 76 GLU A N 1
ATOM 580 C CA . GLU A 1 76 ? 6.402 39.656 -4.637 1 42.69 76 GLU A CA 1
ATOM 581 C C . GLU A 1 76 ? 5.824 38.719 -3.605 1 42.69 76 GLU A C 1
ATOM 583 O O . GLU A 1 76 ? 6.465 38.406 -2.59 1 42.69 76 GLU A O 1
ATOM 588 N N . GLN A 1 77 ? 4.508 38.5 -3.574 1 46.03 77 GLN A N 1
ATOM 589 C CA . GLN A 1 77 ? 4.148 37.656 -2.457 1 46.03 77 GLN A CA 1
ATOM 590 C C . GLN A 1 77 ? 4.734 36.25 -2.629 1 46.03 77 GLN A C 1
ATOM 592 O O . GLN A 1 77 ? 4.664 35.656 -3.717 1 46.03 77 GLN A O 1
ATOM 597 N N . ALA A 1 78 ? 5.609 35.844 -1.7 1 51.06 78 ALA A N 1
ATOM 598 C CA . ALA A 1 78 ? 6.258 34.531 -1.581 1 51.06 78 ALA A CA 1
ATOM 599 C C . ALA A 1 78 ? 5.266 33.406 -1.827 1 51.06 78 ALA A C 1
ATOM 601 O O . ALA A 1 78 ? 4.09 33.5 -1.472 1 51.06 78 ALA A O 1
ATOM 602 N N . PRO A 1 79 ? 5.504 32.531 -2.779 1 58.12 79 PRO A N 1
ATOM 603 C CA . PRO A 1 79 ? 4.668 31.359 -3.021 1 58.12 79 PRO A CA 1
ATOM 604 C C . PRO A 1 79 ? 4.105 30.766 -1.735 1 58.12 79 PRO A C 1
ATOM 606 O O . PRO A 1 79 ? 4.801 30.719 -0.717 1 58.12 79 PRO A O 1
ATOM 609 N N . VAL A 1 80 ? 2.697 30.844 -1.658 1 64.25 80 VAL A N 1
ATOM 610 C CA . VAL A 1 80 ? 2.062 30.266 -0.479 1 64.25 80 VAL A CA 1
ATOM 611 C C . VAL A 1 80 ? 2.361 28.766 -0.415 1 64.25 80 VAL A C 1
ATOM 613 O O . VAL A 1 80 ? 2.08 28.031 -1.363 1 64.25 80 VAL A O 1
ATOM 616 N N . VAL A 1 81 ? 3.271 28.281 0.487 1 80.56 81 VAL A N 1
ATOM 617 C CA . VAL A 1 81 ? 3.645 26.891 0.731 1 80.56 81 VAL A CA 1
ATOM 618 C C . VAL A 1 81 ? 2.574 26.219 1.583 1 80.56 81 VAL A C 1
ATOM 620 O O . VAL A 1 81 ? 2.188 26.734 2.633 1 80.56 81 VAL A O 1
ATOM 623 N N . VAL A 1 82 ? 1.812 25.266 0.938 1 89.56 82 VAL A N 1
ATOM 624 C CA . VAL A 1 82 ? 0.786 24.531 1.657 1 89.56 82 VAL A CA 1
ATOM 625 C C . VAL A 1 82 ? 1.216 23.062 1.807 1 89.56 82 VAL A C 1
ATOM 627 O O . VAL A 1 82 ? 1.679 22.453 0.846 1 89.56 82 VAL A O 1
ATOM 630 N N . SER A 1 83 ? 1.186 22.609 3.066 1 93.56 83 SER A N 1
ATOM 631 C CA . SER A 1 83 ? 1.524 21.219 3.336 1 93.56 83 SER A CA 1
ATOM 632 C C . SER A 1 83 ? 0.276 20.344 3.371 1 93.56 83 SER A C 1
ATOM 634 O O . SER A 1 83 ? -0.622 20.562 4.188 1 93.56 83 SER A O 1
ATOM 636 N N . LYS A 1 84 ? 0.202 19.375 2.49 1 95.38 84 LYS A N 1
ATOM 637 C CA . LYS A 1 84 ? -0.885 18.406 2.402 1 95.38 84 LYS A CA 1
ATOM 638 C C . LYS A 1 84 ? -0.355 16.969 2.49 1 95.38 84 LYS A C 1
ATOM 640 O O . LYS A 1 84 ? -0.386 16.234 1.504 1 95.38 84 LYS A O 1
ATOM 645 N N . PRO A 1 85 ? 0.041 16.562 3.662 1 97.44 85 PRO A N 1
ATOM 646 C CA . PRO A 1 85 ? 0.629 15.234 3.795 1 97.44 85 PRO A CA 1
ATOM 647 C C . PRO A 1 85 ? -0.402 14.117 3.646 1 97.44 85 PRO A C 1
ATOM 649 O O . PRO A 1 85 ? -1.561 14.281 4.035 1 97.44 85 PRO A O 1
ATOM 652 N N . ASN A 1 86 ? 0.018 12.992 3.074 1 97.81 86 ASN A N 1
ATOM 653 C CA . ASN A 1 86 ? -0.788 11.797 3.268 1 97.81 86 ASN A CA 1
ATOM 654 C C . ASN A 1 86 ? -0.945 11.453 4.746 1 97.81 86 ASN A C 1
ATOM 656 O O . ASN A 1 86 ? -0.056 11.742 5.551 1 97.81 86 ASN A O 1
ATOM 660 N N . PHE A 1 87 ? -2.064 10.875 5.074 1 98.69 87 PHE A N 1
ATOM 661 C CA . PHE A 1 87 ? -2.244 10.547 6.48 1 98.69 87 PHE A CA 1
ATOM 662 C C . PHE A 1 87 ? -2.943 9.203 6.637 1 98.69 87 PHE A C 1
ATOM 664 O O . PHE A 1 87 ? -3.715 8.789 5.766 1 98.69 87 PHE A O 1
ATOM 671 N N . THR A 1 88 ? -2.65 8.547 7.719 1 98.75 88 THR A N 1
ATOM 672 C CA . THR A 1 88 ? -3.223 7.242 8.055 1 98.75 88 THR A CA 1
ATOM 673 C C . THR A 1 88 ? -4.176 7.359 9.234 1 98.75 88 THR A C 1
ATOM 675 O O . THR A 1 88 ? -3.814 7.918 10.281 1 98.75 88 THR A O 1
ATOM 678 N N . VAL A 1 89 ? -5.371 6.879 9.094 1 98.88 89 VAL A N 1
ATOM 679 C CA . VAL A 1 89 ? -6.336 6.836 10.188 1 98.88 89 VAL A CA 1
ATOM 680 C C . VAL A 1 89 ? -6.473 5.406 10.703 1 98.88 89 VAL A C 1
ATOM 682 O O . VAL A 1 89 ? -6.785 4.488 9.938 1 98.88 89 VAL A O 1
ATOM 685 N N . SER A 1 90 ? -6.242 5.234 11.945 1 98.5 90 SER A N 1
ATOM 686 C CA . SER A 1 90 ? -6.414 3.945 12.609 1 98.5 90 SER A CA 1
ATOM 687 C C . SER A 1 90 ? -7.527 4 13.648 1 98.5 90 SER A C 1
ATOM 689 O O . SER A 1 90 ? -7.488 4.82 14.562 1 98.5 90 SER A O 1
ATOM 691 N N . ILE A 1 91 ? -8.523 3.211 13.445 1 98.5 91 ILE A N 1
ATOM 692 C CA . ILE A 1 91 ? -9.531 3.002 14.484 1 98.5 91 ILE A CA 1
ATOM 693 C C . ILE A 1 91 ? -9.203 1.737 15.273 1 98.5 91 ILE A C 1
ATOM 695 O O . ILE A 1 91 ? -9.172 0.638 14.711 1 98.5 91 ILE A O 1
ATOM 699 N N . VAL A 1 92 ? -9 1.911 16.562 1 98.06 92 VAL A N 1
ATOM 700 C CA . VAL A 1 92 ? -8.492 0.805 17.375 1 98.06 92 VAL A CA 1
ATOM 701 C C . VAL A 1 92 ? -9.547 0.38 18.391 1 98.06 92 VAL A C 1
ATOM 703 O O . VAL A 1 92 ? -10.086 1.216 19.125 1 98.06 92 VAL A O 1
ATOM 706 N N . LYS A 1 93 ? -9.906 -0.845 18.344 1 96.5 93 LYS A N 1
ATOM 707 C CA . LYS A 1 93 ? -10.719 -1.497 19.359 1 96.5 93 LYS A CA 1
ATOM 708 C C . LYS A 1 93 ? -10 -2.703 19.953 1 96.5 93 LYS A C 1
ATOM 710 O O . LYS A 1 93 ? -9.75 -3.689 19.266 1 96.5 93 LYS A O 1
ATOM 715 N N . GLU A 1 94 ? -9.641 -2.6 21.203 1 92.25 94 GLU A N 1
ATOM 716 C CA . GLU A 1 94 ? -8.875 -3.676 21.844 1 92.25 94 GLU A CA 1
ATOM 717 C C . GLU A 1 94 ? -7.578 -3.949 21.078 1 92.25 94 GLU A C 1
ATOM 719 O O . GLU A 1 94 ? -6.723 -3.07 20.984 1 92.25 94 GLU A O 1
ATOM 724 N N . ASN A 1 95 ? -7.516 -5.141 20.438 1 92.44 95 ASN A N 1
ATOM 725 C CA . ASN A 1 95 ? -6.266 -5.484 19.781 1 92.44 95 ASN A CA 1
ATOM 726 C C . ASN A 1 95 ? -6.41 -5.445 18.266 1 92.44 95 ASN A C 1
ATOM 728 O O . ASN A 1 95 ? -5.488 -5.824 17.531 1 92.44 95 ASN A O 1
ATOM 732 N N . GLN A 1 96 ? -7.496 -4.922 17.797 1 95.81 96 GLN A N 1
ATOM 733 C CA . GLN A 1 96 ? -7.727 -4.891 16.359 1 95.81 96 GLN A CA 1
ATOM 734 C C . GLN A 1 96 ? -7.648 -3.465 15.812 1 95.81 96 GLN A C 1
ATOM 736 O O . GLN A 1 96 ? -8.148 -2.529 16.438 1 95.81 96 GLN A O 1
ATOM 741 N N . HIS A 1 97 ? -7.062 -3.316 14.656 1 97.94 97 HIS A N 1
ATOM 742 C CA . HIS A 1 97 ? -6.875 -2.021 14.016 1 97.94 97 HIS A CA 1
ATOM 743 C C . HIS A 1 97 ? -7.512 -2 12.625 1 97.94 97 HIS A C 1
ATOM 745 O O . HIS A 1 97 ? -7.176 -2.822 11.773 1 97.94 97 HIS A O 1
ATOM 751 N N . LEU A 1 98 ? -8.469 -1.174 12.406 1 98.31 98 LEU A N 1
ATOM 752 C CA . LEU A 1 98 ? -8.969 -0.846 11.07 1 98.31 98 LEU A CA 1
ATOM 753 C C . LEU A 1 98 ? -8.266 0.393 10.523 1 98.31 98 LEU A C 1
ATOM 755 O O . LEU A 1 98 ? -8.352 1.473 11.109 1 98.31 98 LEU A O 1
ATOM 759 N N . ILE A 1 99 ? -7.613 0.212 9.406 1 98.69 99 ILE A N 1
ATOM 760 C CA . ILE A 1 99 ? -6.691 1.242 8.938 1 98.69 99 ILE A CA 1
ATOM 761 C C . ILE A 1 99 ? -7.18 1.812 7.609 1 98.69 99 ILE A C 1
ATOM 763 O O . ILE A 1 99 ? -7.602 1.064 6.727 1 98.69 99 ILE A O 1
ATOM 767 N N . PHE A 1 100 ? -7.117 3.119 7.453 1 98.75 100 PHE A N 1
ATOM 768 C CA . PHE A 1 100 ? -7.391 3.855 6.223 1 98.75 100 PHE A CA 1
ATOM 769 C C . PHE A 1 100 ? -6.188 4.703 5.82 1 98.75 100 PHE A C 1
ATOM 771 O O . PHE A 1 100 ? -5.785 5.609 6.555 1 98.75 100 PHE A O 1
ATOM 778 N N . GLU A 1 101 ? -5.598 4.375 4.688 1 98.62 101 GLU A N 1
ATOM 779 C CA . GLU A 1 101 ? -4.605 5.27 4.098 1 98.62 101 GLU A CA 1
ATOM 780 C C . GLU A 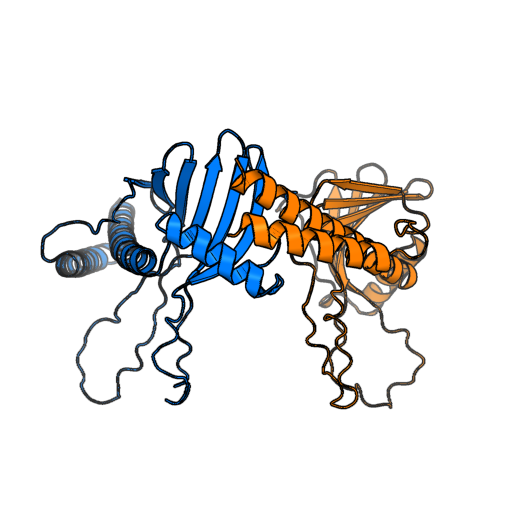1 101 ? -5.27 6.359 3.262 1 98.62 101 GLU A C 1
ATOM 782 O O . GLU A 1 101 ? -5.996 6.062 2.312 1 98.62 101 GLU A O 1
ATOM 787 N N . CYS A 1 102 ? -4.945 7.59 3.584 1 98.5 102 CYS A N 1
ATOM 788 C CA . CYS A 1 102 ? -5.676 8.688 2.955 1 98.5 102 CYS A CA 1
ATOM 789 C C . CYS A 1 102 ? -4.719 9.664 2.295 1 98.5 102 CYS A C 1
ATOM 791 O O . CYS A 1 102 ? -3.566 9.797 2.715 1 98.5 102 CYS A O 1
ATOM 793 N N . GLU A 1 103 ? -5.211 10.297 1.269 1 97.56 103 GLU A N 1
ATOM 794 C CA . GLU A 1 103 ? -4.465 11.32 0.537 1 97.56 103 GLU A CA 1
ATOM 795 C C . GLU A 1 103 ? -5.359 12.5 0.177 1 97.56 103 GLU A C 1
ATOM 797 O O . GLU A 1 103 ? -6.512 12.32 -0.225 1 97.56 103 GLU A O 1
ATOM 802 N N . PHE A 1 104 ? -4.809 13.664 0.326 1 96 104 PHE A N 1
ATOM 803 C CA . PHE A 1 104 ? -5.566 14.852 -0.04 1 96 104 PHE A CA 1
ATOM 804 C C . PHE A 1 104 ? -5.781 14.914 -1.547 1 96 104 PHE A C 1
ATOM 806 O O . PHE A 1 104 ? -4.902 14.539 -2.322 1 96 104 PHE A O 1
ATOM 81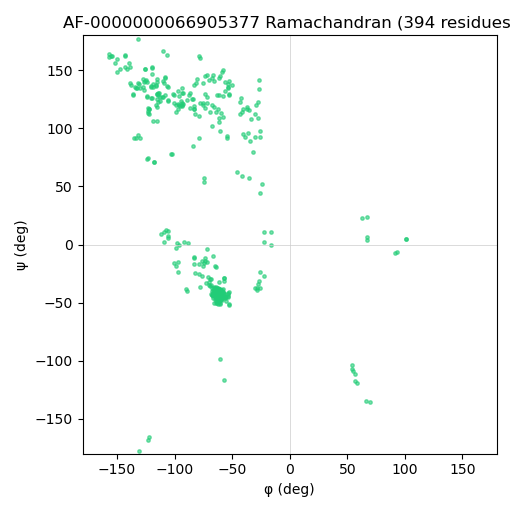3 N N . ILE A 1 105 ? -6.891 15.367 -1.944 1 92.25 105 ILE A N 1
ATOM 814 C CA . ILE A 1 105 ? -7.234 15.531 -3.354 1 92.25 105 ILE A CA 1
ATOM 815 C C . ILE A 1 105 ? -6.668 16.859 -3.869 1 92.25 105 ILE A C 1
ATOM 817 O O . ILE A 1 105 ? -6.875 17.906 -3.26 1 92.25 105 ILE A O 1
ATOM 821 N N . GLU A 1 106 ? -5.785 16.719 -4.887 1 79.5 106 GLU A N 1
ATOM 822 C CA . GLU A 1 106 ? -5.273 17.953 -5.496 1 79.5 106 GLU A CA 1
ATOM 823 C C . GLU A 1 106 ? -6.301 18.562 -6.445 1 79.5 106 GLU A C 1
ATOM 825 O O . GLU A 1 106 ? -6.949 17.844 -7.211 1 79.5 106 GLU A O 1
ATOM 830 N N . PRO A 1 107 ? -6.688 19.781 -6.203 1 63.62 107 PRO A N 1
ATOM 831 C CA . PRO A 1 107 ? -7.641 20.391 -7.129 1 63.62 107 PRO A CA 1
ATOM 832 C C . PRO A 1 107 ? -7.164 20.359 -8.578 1 63.62 107 PRO A C 1
ATOM 834 O O . PRO A 1 107 ? -5.988 20.609 -8.859 1 63.62 107 PRO A O 1
ATOM 837 N N . PHE A 1 108 ? -7.461 19.391 -9.391 1 52.75 108 PHE A N 1
ATOM 838 C CA . PHE A 1 108 ? -7.133 19.547 -10.805 1 52.75 108 PHE A CA 1
ATOM 839 C C . PHE A 1 108 ? -7.449 20.953 -11.281 1 52.75 108 PHE A C 1
ATOM 841 O O . PHE A 1 108 ? -8.391 21.578 -10.797 1 52.75 108 PHE A O 1
ATOM 848 N N . GLY A 1 109 ? -6.449 21.766 -11.656 1 43.34 109 GLY A N 1
ATOM 849 C CA . GLY A 1 109 ? -6.641 23.031 -12.359 1 43.34 109 GLY A CA 1
ATOM 850 C C . GLY A 1 109 ? -7.895 23.062 -13.211 1 43.34 109 GLY A C 1
ATOM 851 O O . GLY A 1 109 ? -8.172 24.047 -13.891 1 43.34 109 GLY A O 1
ATOM 852 N N . ASP A 1 110 ? -8.219 21.906 -13.891 1 40.22 110 ASP A N 1
ATOM 853 C CA . ASP A 1 110 ? -9.289 22.125 -14.859 1 40.22 110 ASP A CA 1
ATOM 854 C C . ASP A 1 110 ? -10.562 22.625 -14.18 1 40.22 110 ASP A C 1
ATOM 856 O O . ASP A 1 110 ? -10.945 22.109 -13.125 1 40.22 110 ASP A O 1
ATOM 860 N N . GLU A 1 111 ? -10.914 23.906 -14.492 1 36.31 111 GLU A N 1
ATOM 861 C CA . GLU A 1 111 ? -12.273 24.422 -14.477 1 36.31 111 GLU A CA 1
ATOM 862 C C . GLU A 1 111 ? -13.297 23.312 -14.703 1 36.31 111 GLU A C 1
ATOM 864 O O . GLU A 1 111 ? -13.539 22.906 -15.836 1 36.31 111 GLU A O 1
ATOM 869 N N . VAL A 1 112 ? -13.273 22.188 -14.156 1 37.06 112 VAL A N 1
ATOM 870 C CA . VAL A 1 112 ? -14.57 21.594 -14.445 1 37.06 112 VAL A CA 1
ATOM 871 C C . VAL A 1 112 ? -15.625 22.688 -14.562 1 37.06 112 VAL A C 1
ATOM 873 O O . VAL A 1 112 ? -15.656 23.625 -13.75 1 37.06 112 VAL A O 1
ATOM 876 N N . SER A 1 113 ? -16.172 22.906 -15.766 1 35.81 113 SER A N 1
ATOM 877 C CA . SER A 1 113 ? -17.359 23.703 -16.078 1 35.81 113 SER A CA 1
ATOM 878 C C . SER A 1 113 ? -18.312 23.75 -14.883 1 35.81 113 SER A C 1
ATOM 880 O O . SER A 1 113 ? -18.312 22.859 -14.031 1 35.81 113 SER A O 1
ATOM 882 N N . GLY A 1 114 ? -18.953 24.844 -14.602 1 36.28 114 GLY A N 1
ATOM 883 C CA . GLY A 1 114 ? -20.031 25.375 -13.797 1 36.28 114 GLY A CA 1
ATOM 884 C C . GLY A 1 114 ? -21.094 24.359 -13.469 1 36.28 114 GLY A C 1
ATOM 885 O O . GLY A 1 114 ? -22.078 24.672 -12.797 1 36.28 114 GLY A O 1
ATOM 886 N N . ASP A 1 115 ? -21.359 23.391 -14.445 1 37.19 115 ASP A N 1
ATOM 887 C CA . ASP A 1 115 ? -22.703 22.828 -14.383 1 37.19 115 ASP A CA 1
ATOM 888 C C . ASP A 1 115 ? -22.781 21.703 -13.352 1 37.19 115 ASP A C 1
ATOM 890 O O . ASP A 1 115 ? -23.688 20.859 -13.406 1 37.19 115 ASP A O 1
ATOM 894 N N . GLN A 1 116 ? -21.578 21.25 -12.852 1 41.91 116 GLN A N 1
ATOM 895 C CA . GLN A 1 116 ? -22.047 20.297 -11.836 1 41.91 116 GLN A CA 1
ATOM 896 C C . GLN A 1 116 ? -22.609 21.016 -10.617 1 41.91 116 GLN A C 1
ATOM 898 O O . GLN A 1 116 ? -22.062 22.047 -10.188 1 41.91 116 GLN A O 1
ATOM 903 N N . PRO A 1 117 ? -23.844 20.875 -10.273 1 43.31 117 PRO A N 1
ATOM 904 C CA . PRO A 1 117 ? -24.5 21.562 -9.164 1 43.31 117 PRO A CA 1
ATOM 905 C C . PRO A 1 117 ? -23.609 21.656 -7.926 1 43.31 117 PRO A C 1
ATOM 907 O O . PRO A 1 117 ? -22.797 20.766 -7.668 1 43.31 117 PRO A O 1
ATOM 910 N N . ALA A 1 118 ? -23.188 22.938 -7.438 1 41.12 118 ALA A N 1
ATOM 911 C CA . ALA A 1 118 ? -22.562 23.453 -6.219 1 41.12 118 ALA A CA 1
ATOM 912 C C . ALA A 1 118 ? -22.781 22.5 -5.051 1 41.12 118 ALA A C 1
ATOM 914 O O . ALA A 1 118 ? -22.156 22.641 -3.998 1 41.12 118 ALA A O 1
ATOM 915 N N . ASP A 1 119 ? -23.797 21.75 -5.055 1 45.19 119 ASP A N 1
ATOM 916 C CA . ASP A 1 119 ? -24.266 21.125 -3.826 1 45.19 119 ASP A CA 1
ATOM 917 C C . ASP A 1 119 ? -23.375 19.938 -3.428 1 45.19 119 ASP A C 1
ATOM 919 O O . ASP A 1 119 ? -23.625 19.281 -2.42 1 45.19 119 ASP A O 1
ATOM 923 N N . ASP A 1 120 ? -22.641 19.172 -4.328 1 50.84 120 ASP A N 1
ATOM 924 C CA . ASP A 1 120 ? -22.031 17.938 -3.883 1 50.84 120 ASP A CA 1
ATOM 925 C C . ASP A 1 120 ? -20.672 18.203 -3.229 1 50.84 120 ASP A C 1
ATOM 927 O O . ASP A 1 120 ? -19.766 18.734 -3.869 1 50.84 120 ASP A O 1
ATOM 931 N N . VAL A 1 121 ? -20.625 18.547 -1.901 1 57.59 121 VAL A N 1
ATOM 932 C CA . VAL A 1 121 ? -19.453 18.719 -1.055 1 57.59 121 VAL A CA 1
ATOM 933 C C . VAL A 1 121 ? -18.328 17.797 -1.521 1 57.59 121 VAL A C 1
ATOM 935 O O . VAL A 1 121 ? -18.469 16.562 -1.458 1 57.59 121 VAL A O 1
ATOM 938 N N . THR A 1 122 ? -17.453 18.234 -2.363 1 78.56 122 THR A N 1
ATOM 939 C CA . THR A 1 122 ? -16.297 17.516 -2.865 1 78.56 122 THR A CA 1
ATOM 940 C C . THR A 1 122 ? -15.336 17.172 -1.726 1 78.56 122 THR A C 1
ATOM 942 O O . THR A 1 122 ? -15.062 18.016 -0.864 1 78.56 122 THR A O 1
ATOM 945 N N . ASP A 1 123 ? -15.094 15.914 -1.432 1 90.62 123 ASP A N 1
ATOM 946 C CA . ASP A 1 123 ? -14.164 15.422 -0.415 1 90.62 123 ASP A CA 1
ATOM 947 C C . ASP A 1 123 ? -12.773 16.016 -0.603 1 90.62 123 ASP A C 1
ATOM 949 O O . ASP A 1 123 ? -12.312 16.188 -1.734 1 90.62 123 ASP A O 1
ATOM 953 N N . MET A 1 124 ? -12.211 16.453 0.497 1 95.19 124 MET A N 1
ATOM 954 C CA . MET A 1 124 ? -10.875 17.031 0.459 1 95.19 124 MET A CA 1
ATOM 955 C C . MET A 1 124 ? -9.805 15.945 0.393 1 95.19 124 MET A C 1
ATOM 957 O O . MET A 1 124 ? -8.641 16.234 0.097 1 95.19 124 MET A O 1
ATOM 961 N N . PHE A 1 125 ? -10.219 14.75 0.729 1 97.5 125 PHE A N 1
ATOM 962 C CA . PHE A 1 125 ? -9.273 13.641 0.696 1 97.5 125 PHE A CA 1
ATOM 963 C C . PHE A 1 125 ? -9.953 12.359 0.219 1 97.5 125 PHE A C 1
ATOM 965 O O . PHE A 1 125 ? -11.18 12.273 0.204 1 97.5 125 PHE A O 1
ATOM 972 N N . ASN A 1 126 ? -9.086 11.438 -0.166 1 97.44 126 ASN A N 1
ATOM 973 C CA . ASN A 1 126 ? -9.539 10.117 -0.601 1 97.44 126 ASN A CA 1
ATOM 974 C C . ASN A 1 126 ? -8.961 9.008 0.28 1 97.44 126 ASN A C 1
ATOM 976 O O . ASN A 1 126 ? -7.898 9.172 0.872 1 97.44 126 ASN A O 1
ATOM 980 N N . ILE A 1 127 ? -9.742 7.926 0.349 1 98.12 127 ILE A N 1
ATOM 981 C CA . ILE A 1 127 ? -9.203 6.688 0.906 1 98.12 127 ILE A CA 1
ATOM 982 C C . ILE A 1 127 ? -8.43 5.934 -0.17 1 98.12 127 ILE A C 1
ATOM 984 O O . ILE A 1 127 ? -9.008 5.488 -1.165 1 98.12 127 ILE A O 1
ATOM 988 N N . GLU A 1 128 ? -7.195 5.777 0.035 1 97.38 128 GLU A N 1
ATOM 989 C CA . GLU A 1 128 ? -6.355 5.113 -0.955 1 97.38 128 GLU A CA 1
ATOM 990 C C . GLU A 1 128 ? -6.312 3.605 -0.719 1 97.38 128 GLU A C 1
ATOM 992 O O . GLU A 1 128 ? -6.273 2.824 -1.672 1 97.38 128 GLU A O 1
ATOM 997 N N . GLU A 1 129 ? -6.246 3.234 0.52 1 97.69 129 GLU A N 1
ATOM 998 C CA . GLU A 1 129 ? -6.137 1.825 0.885 1 97.69 129 GLU A CA 1
ATOM 999 C C . GLU A 1 129 ? -6.836 1.543 2.213 1 97.69 129 GLU A C 1
ATOM 1001 O O . GLU A 1 129 ? -6.895 2.412 3.086 1 97.69 129 GLU A O 1
ATOM 1006 N N . ILE A 1 130 ? -7.328 0.308 2.35 1 98.19 130 ILE A N 1
ATOM 1007 C CA . ILE A 1 130 ? -8.016 -0.13 3.557 1 98.19 130 ILE A CA 1
ATOM 1008 C C . ILE A 1 130 ? -7.512 -1.509 3.973 1 98.19 130 ILE A C 1
ATOM 1010 O O . ILE A 1 130 ? -7.355 -2.398 3.131 1 98.19 130 ILE A O 1
ATOM 1014 N N . TYR A 1 131 ? -7.238 -1.738 5.23 1 98.06 131 TYR A N 1
ATOM 1015 C CA . TYR A 1 131 ? -6.906 -3.066 5.73 1 98.06 131 TYR A CA 1
ATOM 1016 C C . TYR A 1 131 ? -7.184 -3.172 7.223 1 98.06 131 TYR A C 1
ATOM 1018 O O . TYR A 1 131 ? -7.434 -2.162 7.887 1 98.06 131 TYR A O 1
ATOM 1026 N N . ILE A 1 132 ? -7.234 -4.348 7.695 1 97.75 132 ILE A N 1
ATOM 1027 C CA . ILE A 1 132 ? -7.508 -4.648 9.102 1 97.75 132 ILE A CA 1
ATOM 1028 C C . ILE A 1 132 ? -6.477 -5.645 9.625 1 97.75 132 ILE A C 1
ATOM 1030 O O . ILE A 1 132 ? -6.035 -6.535 8.891 1 97.75 132 ILE A O 1
ATOM 1034 N N . HIS A 1 133 ? -6.004 -5.461 10.805 1 96.31 133 HIS A N 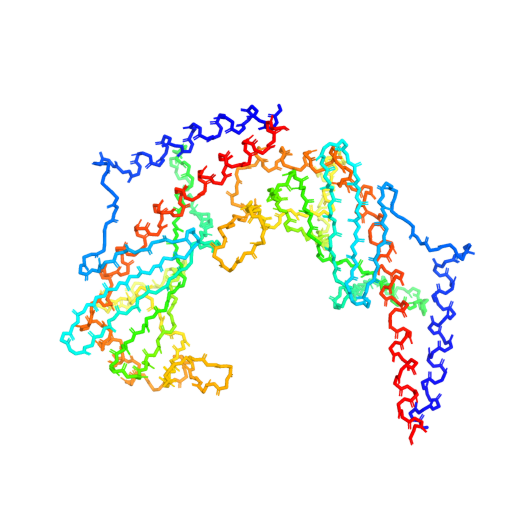1
ATOM 1035 C CA . HIS A 1 133 ? -5.047 -6.41 11.359 1 96.31 133 HIS A CA 1
ATOM 1036 C C . HIS A 1 133 ? -5.133 -6.441 12.883 1 96.31 133 HIS A C 1
ATOM 1038 O O . HIS A 1 133 ? -5.578 -5.473 13.508 1 96.31 133 HIS A O 1
ATOM 1044 N N . ASP A 1 134 ? -4.68 -7.598 13.312 1 93.38 134 ASP A N 1
ATOM 1045 C CA . ASP A 1 134 ? -4.488 -7.734 14.758 1 93.38 134 ASP A CA 1
ATOM 1046 C C . ASP A 1 134 ? -3.059 -7.387 15.156 1 93.38 134 ASP A C 1
ATOM 1048 O O . ASP A 1 134 ? -2.104 -7.816 14.508 1 93.38 134 ASP A O 1
ATOM 1052 N N . GLY A 1 135 ? -2.914 -6.66 16.125 1 88.12 135 GLY A N 1
ATOM 1053 C CA . GLY A 1 135 ? -1.574 -6.27 16.531 1 88.12 135 GLY A CA 1
ATOM 1054 C C . GLY A 1 135 ? -0.876 -5.379 15.523 1 88.12 135 GLY A C 1
ATOM 1055 O O . GLY A 1 135 ? -1.483 -4.453 14.984 1 88.12 135 GLY A O 1
ATOM 1056 N N . ASP A 1 136 ? 0.333 -5.703 15.273 1 85.88 136 ASP A N 1
ATOM 1057 C CA . ASP A 1 136 ? 1.107 -4.879 14.344 1 85.88 136 ASP A CA 1
ATOM 1058 C C . ASP A 1 136 ? 0.912 -5.34 12.906 1 85.88 136 ASP A C 1
ATOM 1060 O O . ASP A 1 136 ? 0.915 -6.539 12.625 1 85.88 136 ASP A O 1
ATOM 1064 N N . ALA A 1 137 ? 0.573 -4.32 12.102 1 83.75 137 ALA A N 1
ATOM 1065 C CA . ALA A 1 137 ? 0.552 -4.641 10.672 1 83.75 137 ALA A CA 1
ATOM 1066 C C . ALA A 1 137 ? 1.929 -5.094 10.195 1 83.75 137 ALA A C 1
ATOM 1068 O O . ALA A 1 137 ? 2.953 -4.656 10.727 1 83.75 137 ALA A O 1
ATOM 1069 N N . ASN A 1 138 ? 1.938 -6.051 9.242 1 88.44 138 ASN A N 1
ATOM 1070 C CA . ASN A 1 138 ? 3.188 -6.508 8.641 1 88.44 138 ASN A CA 1
ATOM 1071 C C . ASN A 1 138 ? 3.105 -6.527 7.117 1 88.44 138 ASN A C 1
ATOM 1073 O O . ASN A 1 138 ? 2.121 -6.062 6.539 1 88.44 138 ASN A O 1
ATOM 1077 N N . GLU A 1 139 ? 4.117 -6.957 6.488 1 88.81 139 GLU A N 1
ATOM 1078 C CA . GLU A 1 139 ? 4.227 -6.891 5.031 1 88.81 139 GLU A CA 1
ATOM 1079 C C . GLU A 1 139 ? 3.293 -7.895 4.363 1 88.81 139 GLU A C 1
ATOM 1081 O O . GLU A 1 139 ? 3.094 -7.852 3.148 1 88.81 139 GLU A O 1
ATOM 1086 N N . LYS A 1 140 ? 2.625 -8.688 5.176 1 92.19 140 LYS A N 1
ATOM 1087 C CA . LYS A 1 140 ? 1.802 -9.75 4.613 1 92.19 140 LYS A CA 1
ATOM 1088 C C . LYS A 1 140 ? 0.316 -9.445 4.789 1 92.19 140 LYS A C 1
ATOM 1090 O O . LYS A 1 140 ? -0.536 -10.227 4.352 1 92.19 140 LYS A O 1
ATOM 1095 N N . THR A 1 141 ? 0.051 -8.312 5.34 1 96.19 141 THR A N 1
ATOM 1096 C CA . THR A 1 141 ? -1.35 -7.965 5.551 1 96.19 141 THR A CA 1
ATOM 1097 C C . THR A 1 141 ? -2.02 -7.594 4.23 1 96.19 141 THR A C 1
ATOM 1099 O O . THR A 1 141 ? -1.501 -6.766 3.479 1 96.19 141 THR A O 1
ATOM 1102 N N . TYR A 1 142 ? -3.143 -8.211 3.98 1 97.12 142 TYR A N 1
ATOM 1103 C CA . TYR A 1 142 ? -3.902 -7.879 2.781 1 97.12 142 TYR A CA 1
ATOM 1104 C C . TYR A 1 142 ? -4.52 -6.492 2.893 1 97.12 142 TYR A C 1
ATOM 1106 O O . TYR A 1 142 ? -5.023 -6.109 3.951 1 97.12 142 TYR A O 1
ATOM 1114 N N . SER A 1 143 ? -4.516 -5.785 1.795 1 97.56 143 SER A N 1
ATOM 1115 C CA . SER A 1 143 ? -5.156 -4.477 1.697 1 97.56 143 SER A CA 1
ATOM 1116 C C . SER A 1 143 ? -5.891 -4.32 0.37 1 97.56 143 SER A C 1
ATOM 1118 O O . SER A 1 143 ? -5.531 -4.957 -0.623 1 97.56 143 SER A O 1
ATOM 1120 N N . VAL A 1 144 ? -6.895 -3.516 0.362 1 96.06 144 VAL A N 1
ATOM 1121 C CA . VAL A 1 144 ? -7.633 -3.219 -0.861 1 96.06 144 VAL A CA 1
ATOM 1122 C C . VAL A 1 144 ? -7.566 -1.723 -1.156 1 96.06 144 VAL A C 1
ATOM 1124 O O . VAL A 1 144 ? -7.578 -0.9 -0.237 1 96.06 144 VAL A O 1
ATOM 1127 N N . ARG A 1 145 ? -7.547 -1.424 -2.422 1 95.94 145 ARG A N 1
ATOM 1128 C CA . ARG A 1 145 ? -7.543 -0.02 -2.816 1 95.94 145 ARG A CA 1
ATOM 1129 C C . ARG A 1 145 ? -8.945 0.568 -2.762 1 95.94 145 ARG A C 1
ATOM 1131 O O . ARG A 1 145 ? -9.922 -0.091 -3.143 1 95.94 145 ARG A O 1
ATOM 1138 N N . GLY A 1 146 ? -8.992 1.799 -2.348 1 94.88 146 GLY A N 1
ATOM 1139 C CA . GLY A 1 146 ? -10.273 2.482 -2.262 1 94.88 146 GLY A CA 1
ATOM 1140 C C . GLY A 1 146 ? -10.977 2.6 -3.6 1 94.88 146 GLY A C 1
ATOM 1141 O O . GLY A 1 146 ? -12.211 2.57 -3.664 1 94.88 146 GLY A O 1
ATOM 1142 N N . GLU A 1 147 ? -10.219 2.721 -4.656 1 91.94 147 GLU A N 1
ATOM 1143 C CA . GLU A 1 147 ? -10.789 2.963 -5.977 1 91.94 147 GLU A CA 1
ATOM 1144 C C . GLU A 1 147 ? -11.453 1.706 -6.531 1 91.94 147 GLU A C 1
ATOM 1146 O O . GLU A 1 147 ? -12.211 1.773 -7.504 1 91.94 147 GLU A O 1
ATOM 1151 N N . ILE A 1 148 ? -11.195 0.529 -5.945 1 88.12 148 ILE A N 1
ATOM 1152 C CA . ILE A 1 148 ? -11.648 -0.744 -6.492 1 88.12 148 ILE A CA 1
ATOM 1153 C C . ILE A 1 148 ? -12.938 -1.174 -5.797 1 88.12 148 ILE A C 1
ATOM 1155 O O . ILE A 1 148 ? -13.719 -1.962 -6.344 1 88.12 148 ILE A O 1
ATOM 1159 N N . ILE A 1 149 ? -13.156 -0.682 -4.605 1 91.75 149 ILE A N 1
ATOM 1160 C CA . ILE A 1 149 ? -14.305 -1.173 -3.846 1 91.75 149 ILE A CA 1
ATOM 1161 C C . ILE A 1 149 ? -15.586 -0.524 -4.363 1 91.75 149 ILE A C 1
ATOM 1163 O O . ILE A 1 149 ? -15.531 0.486 -5.07 1 91.75 149 ILE A O 1
ATOM 1167 N N . ASP A 1 150 ? -16.672 -1.074 -4.109 1 91.5 150 ASP A N 1
ATOM 1168 C CA . ASP A 1 150 ? -18 -0.557 -4.465 1 91.5 150 ASP A CA 1
ATOM 1169 C C . ASP A 1 150 ? -18.172 0.879 -3.977 1 91.5 150 ASP A C 1
ATOM 1171 O O . ASP A 1 150 ? -17.797 1.208 -2.85 1 91.5 150 ASP A O 1
ATOM 1175 N N . GLY A 1 151 ? -18.844 1.686 -4.844 1 93.62 151 GLY A N 1
ATOM 1176 C CA . GLY A 1 151 ? -19.078 3.078 -4.488 1 93.62 151 GLY A CA 1
ATOM 1177 C C . GLY A 1 151 ? -19.906 3.246 -3.23 1 93.62 151 GLY A C 1
ATOM 1178 O O . GLY A 1 151 ? -19.625 4.133 -2.416 1 93.62 151 GLY A O 1
ATOM 1179 N N . GLY A 1 152 ? -20.922 2.475 -3.115 1 94.5 152 GLY A N 1
ATOM 1180 C CA . GLY A 1 152 ? -21.719 2.518 -1.898 1 94.5 152 GLY A CA 1
ATOM 1181 C C . GLY A 1 152 ? -20.922 2.209 -0.649 1 94.5 152 GLY A C 1
ATOM 1182 O O . GLY A 1 152 ? -21.078 2.873 0.377 1 94.5 152 GLY A O 1
ATOM 1183 N N . LEU A 1 153 ? -20.141 1.179 -0.715 1 95.38 153 LEU A N 1
ATOM 1184 C CA . LEU A 1 153 ? -19.266 0.849 0.4 1 95.38 153 LEU A CA 1
ATOM 1185 C C . LEU A 1 153 ? -18.312 2 0.699 1 95.38 153 LEU A C 1
ATOM 1187 O O . LEU A 1 153 ? -18.141 2.381 1.858 1 95.38 153 LEU A O 1
ATOM 1191 N N . TYR A 1 154 ? -17.734 2.564 -0.341 1 96.5 154 TYR A N 1
ATOM 1192 C CA . TYR A 1 154 ? -16.828 3.693 -0.196 1 96.5 154 TYR A CA 1
ATOM 1193 C C . TYR A 1 154 ? -17.484 4.844 0.549 1 96.5 154 TYR A C 1
ATOM 1195 O O . TYR A 1 154 ? -16.922 5.391 1.497 1 96.5 154 TYR A O 1
ATOM 1203 N N . ASP A 1 155 ? -18.656 5.141 0.186 1 96.38 155 ASP A N 1
ATOM 1204 C CA . ASP A 1 155 ? -19.406 6.23 0.81 1 96.38 155 ASP A CA 1
ATOM 1205 C C . ASP A 1 155 ? -19.672 5.938 2.287 1 96.38 155 ASP A C 1
ATOM 1207 O O . ASP A 1 155 ? -19.562 6.832 3.129 1 96.38 155 ASP A O 1
ATOM 1211 N N . HIS A 1 156 ? -20.016 4.754 2.57 1 97 156 HIS A N 1
ATOM 1212 C CA . HIS A 1 156 ? -20.266 4.379 3.957 1 97 156 HIS A CA 1
ATOM 1213 C C . HIS A 1 156 ? -19 4.453 4.797 1 97 156 HIS A C 1
ATOM 1215 O O . HIS A 1 156 ? -19.062 4.82 5.977 1 97 156 HIS A O 1
ATOM 1221 N N . LEU A 1 157 ? -17.906 4.086 4.23 1 97.88 157 LEU A N 1
ATOM 1222 C CA . LEU A 1 157 ? -16.625 4.172 4.941 1 97.88 157 LEU A CA 1
ATOM 1223 C C . LEU A 1 157 ? -16.234 5.629 5.184 1 97.88 157 LEU A C 1
ATOM 1225 O O . LEU A 1 157 ? -15.734 5.969 6.258 1 97.88 157 LEU A O 1
ATOM 1229 N N . MET A 1 158 ? -16.516 6.484 4.227 1 97.44 158 MET A N 1
ATOM 1230 C CA . MET A 1 158 ? -16.297 7.914 4.406 1 97.44 158 MET A CA 1
ATOM 1231 C C . MET A 1 158 ? -17.156 8.469 5.531 1 97.44 158 MET A C 1
ATOM 1233 O O . MET A 1 158 ? -16.688 9.258 6.352 1 97.44 158 MET A O 1
ATOM 1237 N N . THR A 1 159 ? -18.344 8.094 5.484 1 97.25 159 THR A N 1
ATOM 1238 C CA . THR A 1 159 ? -19.266 8.516 6.539 1 97.25 159 THR A CA 1
ATOM 1239 C C . THR A 1 159 ? -18.797 8 7.898 1 97.25 159 THR A C 1
ATOM 1241 O O . THR A 1 159 ? -18.906 8.711 8.898 1 97.25 159 THR A O 1
ATOM 1244 N N . TYR A 1 160 ? -18.312 6.789 7.977 1 97.56 160 TYR A N 1
ATOM 1245 C CA . TYR A 1 160 ? -17.766 6.191 9.188 1 97.56 160 TYR A CA 1
ATOM 1246 C C . TYR A 1 160 ? -16.641 7.043 9.758 1 97.56 160 TYR A C 1
ATOM 1248 O O . TYR A 1 160 ? -16.578 7.289 10.961 1 97.56 160 TYR A O 1
ATOM 1256 N N . LEU A 1 161 ? -15.727 7.512 8.914 1 98.19 161 LEU A N 1
ATOM 1257 C CA . LEU A 1 161 ? -14.641 8.414 9.305 1 98.19 161 LEU A CA 1
ATOM 1258 C C . LEU A 1 161 ? -15.195 9.742 9.812 1 98.19 161 LEU A C 1
ATOM 1260 O O . LEU A 1 161 ? -14.734 10.258 10.828 1 98.19 161 LEU A O 1
ATOM 1264 N N . GLU A 1 162 ? -16.188 10.266 9.141 1 97.69 162 GLU A N 1
ATOM 1265 C CA . GLU A 1 162 ? -16.812 11.531 9.523 1 97.69 162 GLU A CA 1
ATOM 1266 C C . GLU A 1 162 ? -17.391 11.453 10.938 1 97.69 162 GLU A C 1
ATOM 1268 O O . GLU A 1 162 ? -17.203 12.367 11.742 1 97.69 162 GLU A O 1
ATOM 1273 N N . GLU A 1 163 ? -18 10.383 11.195 1 96.94 163 GLU A N 1
ATOM 1274 C CA . GLU A 1 163 ? -18.625 10.18 12.5 1 96.94 163 GLU A CA 1
ATOM 1275 C C . GLU A 1 163 ? -17.578 10.125 13.609 1 96.94 163 GLU A C 1
ATOM 1277 O O . GLU A 1 163 ? -17.906 10.312 14.781 1 96.94 163 GLU A O 1
ATOM 1282 N N . ARG A 1 164 ? -16.391 9.898 13.266 1 97.25 164 ARG A N 1
ATOM 1283 C CA . ARG A 1 164 ? -15.312 9.797 14.242 1 97.25 164 ARG A CA 1
ATOM 1284 C C . ARG A 1 164 ? -14.422 11.031 14.219 1 97.25 164 ARG A C 1
ATOM 1286 O O . ARG A 1 164 ? -13.367 11.062 14.852 1 97.25 164 ARG A O 1
ATOM 1293 N N . GLY A 1 165 ? -14.82 12.016 13.469 1 97.38 165 GLY A N 1
ATOM 1294 C CA . GLY A 1 165 ? -14.172 13.32 13.5 1 97.38 165 GLY A CA 1
ATOM 1295 C C . GLY A 1 165 ? -13.211 13.539 12.352 1 97.38 165 GLY A C 1
ATOM 1296 O O . GLY A 1 165 ? -12.477 14.531 12.328 1 97.38 165 GLY A O 1
ATOM 1297 N N . VAL A 1 166 ? -13.148 12.602 11.445 1 98.38 166 VAL A N 1
ATOM 1298 C CA . VAL A 1 166 ? -12.266 12.75 10.289 1 98.38 166 VAL A CA 1
ATOM 1299 C C . VAL A 1 166 ? -13.086 13.141 9.062 1 98.38 166 VAL A C 1
ATOM 1301 O O . VAL A 1 166 ? -13.398 12.289 8.227 1 98.38 166 VAL A O 1
ATOM 1304 N N . ASP A 1 167 ? -13.461 14.398 8.984 1 97.5 167 ASP A N 1
ATOM 1305 C CA . ASP A 1 167 ? -14.258 14.961 7.895 1 97.5 167 ASP A CA 1
ATOM 1306 C C . ASP A 1 167 ? -13.516 16.125 7.219 1 97.5 167 ASP A C 1
ATOM 1308 O O . ASP A 1 167 ? -12.32 16.297 7.422 1 97.5 167 ASP A O 1
ATOM 1312 N N . ASN A 1 168 ? -14.211 16.906 6.422 1 96.69 168 ASN A N 1
ATOM 1313 C CA . ASN A 1 168 ? -13.586 18.016 5.703 1 96.69 168 ASN A CA 1
ATOM 1314 C C . ASN A 1 168 ? -13.07 19.078 6.66 1 96.69 168 ASN A C 1
ATOM 1316 O O . ASN A 1 168 ? -12.031 19.688 6.41 1 96.69 168 ASN A O 1
ATOM 1320 N N . ALA A 1 169 ? -13.812 19.328 7.719 1 96.5 169 ALA A N 1
ATOM 1321 C CA . ALA A 1 169 ? -13.336 20.281 8.727 1 96.5 169 ALA A CA 1
ATOM 1322 C C . ALA A 1 169 ? -12.008 19.812 9.328 1 96.5 169 ALA A C 1
ATOM 1324 O O . ALA A 1 169 ? -11.086 20.609 9.492 1 96.5 169 ALA A O 1
ATOM 1325 N N . PHE A 1 170 ? -12.008 18.609 9.68 1 97.88 170 PHE A N 1
ATOM 1326 C CA . PHE A 1 170 ? -10.758 18.016 10.148 1 97.88 170 PHE A CA 1
ATOM 1327 C C . PHE A 1 170 ? -9.641 18.234 9.133 1 97.88 170 PHE A C 1
ATOM 1329 O O . PHE A 1 170 ? -8.531 18.625 9.5 1 97.88 170 PHE A O 1
ATOM 1336 N N . ALA A 1 171 ? -9.867 17.891 7.883 1 97.25 171 ALA A N 1
ATOM 1337 C CA . ALA A 1 171 ? -8.883 18.047 6.816 1 97.25 171 ALA A CA 1
ATOM 1338 C C . ALA A 1 171 ? -8.336 19.469 6.762 1 97.25 171 ALA A C 1
ATOM 1340 O O . ALA A 1 171 ? -7.129 19.672 6.609 1 97.25 171 ALA A O 1
ATOM 1341 N N . GLU A 1 172 ? -9.172 20.391 6.934 1 95 172 GLU A N 1
ATOM 1342 C CA . GLU A 1 172 ? -8.758 21.797 6.934 1 95 172 GLU A CA 1
ATOM 1343 C C . GLU A 1 172 ? -7.824 22.094 8.109 1 95 172 GLU A C 1
ATOM 1345 O O . GLU A 1 172 ? -6.793 22.734 7.938 1 95 172 GLU A O 1
ATOM 1350 N N . HIS A 1 173 ? -8.234 21.641 9.219 1 96.56 173 HIS A N 1
ATOM 1351 C CA . HIS A 1 173 ? -7.406 21.828 10.398 1 96.56 173 HIS A CA 1
ATOM 1352 C C . HIS A 1 173 ? -6.059 21.141 10.25 1 96.56 173 HIS A C 1
ATOM 1354 O O . HIS A 1 173 ? -5.027 21.672 10.656 1 96.56 173 HIS A O 1
ATOM 1360 N N . LEU A 1 174 ? -6.113 19.984 9.672 1 97.44 174 LEU A N 1
ATOM 1361 C CA . LEU A 1 174 ? -4.879 19.219 9.492 1 97.44 174 LEU A CA 1
ATOM 1362 C C . LEU A 1 174 ? -3.926 19.953 8.555 1 97.44 174 LEU A C 1
ATOM 1364 O O . LEU A 1 174 ? -2.729 20.062 8.828 1 97.44 174 LEU A O 1
ATOM 1368 N N . ILE A 1 175 ? -4.438 20.469 7.504 1 94.75 175 ILE A N 1
ATOM 1369 C CA . ILE A 1 175 ? -3.625 21.219 6.547 1 94.75 175 ILE A CA 1
ATOM 1370 C C . ILE A 1 175 ? -2.992 22.422 7.234 1 94.75 175 ILE A C 1
ATOM 1372 O O . ILE A 1 175 ? -1.793 22.672 7.086 1 94.75 175 ILE A O 1
ATOM 1376 N N . ARG A 1 176 ? -3.785 23.156 7.98 1 92.56 176 ARG A N 1
ATOM 1377 C CA . ARG A 1 176 ? -3.289 24.328 8.68 1 92.56 176 ARG A CA 1
ATOM 1378 C C . ARG A 1 176 ? -2.184 23.953 9.664 1 92.56 176 ARG A C 1
ATOM 1380 O O . ARG A 1 176 ? -1.129 24.594 9.695 1 92.56 176 ARG A O 1
ATOM 1387 N N . PHE A 1 177 ? -2.438 23 10.391 1 94.94 177 PHE A N 1
ATOM 1388 C CA . PHE A 1 177 ? -1.444 22.578 11.367 1 94.94 177 PHE A CA 1
ATOM 1389 C C . PHE A 1 177 ? -0.174 22.094 10.672 1 94.94 177 PHE A C 1
ATOM 1391 O O . PHE A 1 177 ? 0.93 22.516 11.031 1 94.94 177 PHE A O 1
ATOM 1398 N N . ALA A 1 178 ? -0.366 21.188 9.695 1 95.5 178 ALA A N 1
ATOM 1399 C CA . ALA A 1 178 ? 0.777 20.609 9 1 95.5 178 ALA A CA 1
ATOM 1400 C C . ALA A 1 178 ? 1.613 21.688 8.32 1 95.5 178 ALA A C 1
ATOM 1402 O O . ALA A 1 178 ? 2.844 21.609 8.289 1 95.5 178 ALA A O 1
ATOM 1403 N N . THR A 1 179 ? 0.949 22.672 7.762 1 92.44 179 THR A N 1
ATOM 1404 C CA . THR A 1 179 ? 1.649 23.766 7.094 1 92.44 179 THR A CA 1
ATOM 1405 C C . THR A 1 179 ? 2.525 24.531 8.086 1 92.44 179 THR A C 1
ATOM 1407 O O . THR A 1 179 ? 3.701 24.781 7.812 1 92.44 179 THR A O 1
ATOM 1410 N N . HIS A 1 180 ? 1.952 24.844 9.148 1 91.81 180 HIS A N 1
ATOM 1411 C CA . HIS A 1 180 ? 2.693 25.562 10.18 1 91.81 180 HIS A CA 1
ATOM 1412 C C . HIS A 1 180 ? 3.842 24.719 10.727 1 91.81 180 HIS A C 1
ATOM 1414 O O . HIS A 1 180 ? 4.977 25.188 10.82 1 91.81 180 HIS A O 1
ATOM 1420 N N . TYR A 1 181 ? 3.551 23.531 11.055 1 94.38 181 TYR A N 1
ATOM 1421 C CA . TYR A 1 181 ? 4.539 22.641 11.656 1 94.38 181 TYR A CA 1
ATOM 1422 C C . TYR A 1 181 ? 5.684 22.359 10.695 1 94.38 181 TYR A C 1
ATOM 1424 O O . TYR A 1 181 ? 6.852 22.344 11.086 1 94.38 181 TYR A O 1
ATOM 1432 N N . GLU A 1 182 ? 5.344 22.094 9.438 1 94.62 182 GLU A N 1
ATOM 1433 C CA . GLU A 1 182 ? 6.367 21.875 8.422 1 94.62 182 GLU A CA 1
ATOM 1434 C C . GLU A 1 182 ? 7.301 23.078 8.305 1 94.62 182 GLU A C 1
ATOM 1436 O O . GLU A 1 182 ? 8.523 22.922 8.219 1 94.62 182 GLU A O 1
ATOM 1441 N N . HIS A 1 183 ? 6.773 24.234 8.281 1 92.19 183 HIS A N 1
ATOM 1442 C CA . HIS A 1 183 ? 7.59 25.438 8.211 1 92.19 183 HIS A CA 1
ATOM 1443 C C . HIS A 1 183 ? 8.508 25.562 9.422 1 92.19 183 HIS A C 1
ATOM 1445 O O . HIS A 1 183 ? 9.68 25.906 9.281 1 92.19 183 HIS A O 1
ATOM 1451 N N . ALA A 1 184 ? 8 25.328 10.555 1 92.31 184 ALA A N 1
ATOM 1452 C CA . ALA A 1 184 ? 8.812 25.344 11.766 1 92.31 184 ALA A CA 1
ATOM 1453 C C . ALA A 1 184 ? 9.977 24.359 11.664 1 92.31 184 ALA A C 1
ATOM 1455 O O . ALA A 1 184 ? 11.094 24.656 12.086 1 92.31 184 ALA A O 1
ATOM 1456 N N . GLN A 1 185 ? 9.688 23.188 11.148 1 95.06 185 GLN A N 1
ATOM 1457 C CA . GLN A 1 185 ? 10.727 22.188 10.953 1 95.06 185 GLN A CA 1
ATOM 1458 C C . GLN A 1 185 ? 11.781 22.688 9.961 1 95.06 185 GLN A C 1
ATOM 1460 O O . GLN A 1 185 ? 12.969 22.406 10.125 1 95.06 185 GLN A O 1
ATOM 1465 N N . TYR A 1 186 ? 11.32 23.406 8.938 1 94.94 186 TYR A N 1
ATOM 1466 C CA . TYR A 1 186 ? 12.219 23.984 7.953 1 94.94 186 TYR A CA 1
ATOM 1467 C C . TYR A 1 186 ? 13.172 24.969 8.609 1 94.94 186 TYR A C 1
ATOM 1469 O O . TYR A 1 186 ? 14.391 24.906 8.414 1 94.94 186 TYR A O 1
ATOM 1477 N N . VAL A 1 187 ? 12.656 25.828 9.414 1 94.62 187 VAL A N 1
ATOM 1478 C CA . VAL A 1 187 ? 13.469 26.812 10.125 1 94.62 187 VAL A CA 1
ATOM 1479 C C . VAL A 1 187 ? 14.461 26.094 11.031 1 94.62 187 VAL A C 1
ATOM 1481 O O . VAL A 1 187 ? 15.641 26.469 11.094 1 94.62 187 VAL A O 1
ATOM 1484 N N . ALA A 1 188 ? 13.992 25.109 11.742 1 96 188 ALA A N 1
ATOM 1485 C CA . ALA A 1 188 ? 14.852 24.344 12.633 1 96 188 ALA A CA 1
ATOM 1486 C C . ALA A 1 188 ? 16 23.688 11.859 1 96 188 ALA A C 1
ATOM 1488 O O . ALA A 1 188 ? 17.125 23.641 12.344 1 96 188 ALA A O 1
ATOM 1489 N N . LEU A 1 189 ? 15.641 23.203 10.734 1 97.06 189 LEU A N 1
ATOM 1490 C CA . LEU A 1 189 ? 16.656 22.609 9.875 1 97.06 189 LEU A CA 1
ATOM 1491 C C . LEU A 1 189 ? 17.719 23.625 9.492 1 97.06 189 LEU A C 1
ATOM 1493 O O . LEU A 1 189 ? 18.906 23.344 9.594 1 97.06 189 LEU A O 1
ATOM 1497 N N . LEU A 1 190 ? 17.297 24.828 9.062 1 97.25 190 LEU A N 1
ATOM 1498 C CA . LEU A 1 190 ? 18.219 25.891 8.703 1 97.25 190 LEU A CA 1
ATOM 1499 C C . LEU A 1 190 ? 19.125 26.25 9.875 1 97.25 190 LEU A C 1
ATOM 1501 O O . LEU A 1 190 ? 20.328 26.453 9.695 1 97.25 190 LEU A O 1
ATOM 1505 N N . GLN A 1 191 ? 18.609 26.297 11.008 1 96.88 191 GLN A N 1
ATOM 1506 C CA . GLN A 1 191 ? 19.375 26.578 12.211 1 96.88 191 GLN A CA 1
ATOM 1507 C C . GLN A 1 191 ? 20.406 25.484 12.477 1 96.88 191 GLN A C 1
ATOM 1509 O O . GLN A 1 191 ? 21.547 25.766 12.859 1 96.88 191 GLN A O 1
ATOM 1514 N N . GLY A 1 192 ? 19.953 24.297 12.344 1 96.94 192 GLY A N 1
ATOM 1515 C CA . GLY A 1 192 ? 20.859 23.172 12.5 1 96.94 192 GLY A CA 1
ATOM 1516 C C . GLY A 1 192 ? 22.047 23.219 11.539 1 96.94 192 GLY A C 1
ATOM 1517 O O . GLY A 1 192 ? 23.188 22.969 11.938 1 96.94 192 GLY A O 1
ATOM 1518 N N . ILE A 1 193 ? 21.781 23.578 10.32 1 97.5 193 ILE A N 1
ATOM 1519 C CA . ILE A 1 193 ? 22.828 23.703 9.312 1 97.5 193 ILE A CA 1
ATOM 1520 C C . ILE A 1 193 ? 23.797 24.812 9.695 1 97.5 193 ILE A C 1
ATOM 1522 O O . ILE A 1 193 ? 25.016 24.656 9.594 1 97.5 193 ILE A O 1
ATOM 1526 N N . ARG A 1 194 ? 23.281 25.906 10 1 96.75 194 ARG A N 1
ATOM 1527 C CA . ARG A 1 194 ? 24.125 27.031 10.398 1 96.75 194 ARG A CA 1
ATOM 1528 C C . ARG A 1 194 ? 25.062 26.641 11.531 1 96.75 194 ARG A C 1
ATOM 1530 O O . ARG A 1 194 ? 26.266 26.922 11.484 1 96.75 194 ARG A O 1
ATOM 1537 N N . ASP A 1 195 ? 24.5 25.969 12.5 1 96.44 195 ASP A N 1
ATOM 1538 C CA . ASP A 1 195 ? 25.297 25.531 13.641 1 96.44 195 ASP A CA 1
ATOM 1539 C C . ASP A 1 195 ? 26.391 24.547 13.195 1 96.44 195 ASP A C 1
ATOM 1541 O O . ASP A 1 195 ? 27.516 24.594 13.703 1 96.44 195 ASP A O 1
ATOM 1545 N N . PHE A 1 196 ? 26.016 23.703 12.398 1 97.5 196 PHE A N 1
ATOM 1546 C CA . PHE A 1 196 ? 26.938 22.703 11.867 1 97.5 196 PHE A CA 1
ATOM 1547 C C . PHE A 1 196 ? 28.109 23.375 11.148 1 97.5 196 PHE A C 1
ATOM 1549 O O . PHE A 1 196 ? 29.266 23.016 11.375 1 97.5 196 PHE A O 1
ATOM 1556 N N . VAL A 1 197 ? 27.828 24.344 10.266 1 95.81 197 VAL A N 1
ATOM 1557 C CA . VAL A 1 197 ? 28.828 24.984 9.43 1 95.81 197 VAL A CA 1
ATOM 1558 C C . VAL A 1 197 ? 29.703 25.906 10.281 1 95.81 197 VAL A C 1
ATOM 1560 O O . VAL A 1 197 ? 30.891 26.109 9.992 1 95.81 197 VAL A O 1
ATOM 1563 N N . ASP A 1 198 ? 29.156 26.438 11.203 1 91.81 198 ASP A N 1
ATOM 1564 C CA . ASP A 1 198 ? 29.875 27.359 12.07 1 91.81 198 ASP A CA 1
ATOM 1565 C C . ASP A 1 198 ? 30.859 26.609 12.969 1 91.81 198 ASP A C 1
ATOM 1567 O O . ASP A 1 198 ? 31.766 27.203 13.539 1 91.81 198 ASP A O 1
ATOM 1571 N N . ARG A 1 199 ? 30.75 25.266 13.102 1 89.88 199 ARG A N 1
ATOM 1572 C CA . ARG A 1 199 ? 31.703 24.453 13.867 1 89.88 199 ARG A CA 1
ATOM 1573 C C . ARG A 1 199 ? 32.969 24.203 13.062 1 89.88 199 ARG A C 1
ATOM 1575 O O . ARG A 1 199 ? 34.062 24.172 13.625 1 89.88 199 ARG A O 1
ATOM 1582 N N . MET B 1 1 ? -26.844 1.867 7.648 1 88.19 1 MET B N 1
ATOM 1583 C CA . MET B 1 1 ? -25.656 1.755 8.5 1 88.19 1 MET B CA 1
ATOM 1584 C C . MET B 1 1 ? -24.594 0.904 7.836 1 88.19 1 MET B C 1
ATOM 1586 O O . MET B 1 1 ? -24.891 0.056 6.996 1 88.19 1 MET B O 1
ATOM 1590 N N . LEU B 1 2 ? -23.359 1.163 8.117 1 94.94 2 LEU B N 1
ATOM 1591 C CA . LEU B 1 2 ? -22.219 0.501 7.492 1 94.94 2 LEU B CA 1
ATOM 1592 C C . LEU B 1 2 ? -22.281 -1.01 7.691 1 94.94 2 LEU B C 1
ATOM 1594 O O . LEU B 1 2 ? -22.094 -1.773 6.742 1 94.94 2 LEU B O 1
ATOM 1598 N N . ALA B 1 3 ? -22.703 -1.4 8.828 1 93.88 3 ALA B N 1
ATOM 1599 C CA . ALA B 1 3 ? -22.766 -2.83 9.125 1 93.88 3 ALA B CA 1
ATOM 1600 C C . ALA B 1 3 ? -23.797 -3.531 8.258 1 93.88 3 ALA B C 1
ATOM 1602 O O . ALA B 1 3 ? -23.578 -4.648 7.781 1 93.88 3 ALA B O 1
ATOM 1603 N N . ASP B 1 4 ? -24.938 -2.861 8.102 1 94.69 4 ASP B N 1
ATOM 1604 C CA . ASP B 1 4 ? -26 -3.443 7.293 1 94.69 4 ASP B CA 1
ATOM 1605 C C . ASP B 1 4 ? -25.594 -3.518 5.824 1 94.69 4 ASP B C 1
ATOM 1607 O O . ASP B 1 4 ? -25.859 -4.512 5.145 1 94.69 4 ASP B O 1
ATOM 1611 N N . PHE B 1 5 ? -25.047 -2.504 5.43 1 95.75 5 PHE B N 1
ATOM 1612 C CA . PHE B 1 5 ? -24.578 -2.486 4.043 1 95.75 5 PHE B CA 1
ATOM 1613 C C . PHE B 1 5 ? -23.562 -3.586 3.799 1 95.75 5 PHE B C 1
ATOM 1615 O O . PHE B 1 5 ? -23.609 -4.27 2.775 1 95.75 5 PHE B O 1
ATOM 1622 N N . LEU B 1 6 ? -22.609 -3.77 4.742 1 97.25 6 LEU B N 1
ATOM 1623 C CA . LEU B 1 6 ? -21.547 -4.77 4.625 1 97.25 6 LEU B CA 1
ATOM 1624 C C . LEU B 1 6 ? -22.141 -6.176 4.566 1 97.25 6 LEU B C 1
ATOM 1626 O O . LEU B 1 6 ? -21.641 -7.031 3.838 1 97.25 6 LEU B O 1
ATOM 1630 N N . LYS B 1 7 ? -23.188 -6.348 5.332 1 96.19 7 LYS B N 1
ATOM 1631 C CA . LYS B 1 7 ? -23.828 -7.656 5.312 1 96.19 7 LYS B CA 1
ATOM 1632 C C . LYS B 1 7 ? -24.312 -8.008 3.908 1 96.19 7 LYS B C 1
ATOM 1634 O O . LYS B 1 7 ? -24.062 -9.117 3.42 1 96.19 7 LYS B O 1
ATOM 1639 N N . GLU B 1 8 ? -24.938 -7.062 3.328 1 95.06 8 GLU B N 1
ATOM 1640 C CA . GLU B 1 8 ? -25.453 -7.273 1.973 1 95.06 8 GLU B CA 1
ATOM 1641 C C . GLU B 1 8 ? -24.297 -7.441 0.979 1 95.06 8 GLU B C 1
ATOM 1643 O O . GLU B 1 8 ? -24.359 -8.305 0.1 1 95.06 8 GLU B O 1
ATOM 1648 N N . GLU B 1 9 ? -23.297 -6.586 1.067 1 94.69 9 GLU B N 1
ATOM 1649 C CA . GLU B 1 9 ? -22.141 -6.625 0.166 1 94.69 9 GLU B CA 1
ATOM 1650 C C . GLU B 1 9 ? -21.406 -7.953 0.279 1 94.69 9 GLU B C 1
ATOM 1652 O O . GLU B 1 9 ? -21 -8.531 -0.731 1 94.69 9 GLU B O 1
ATOM 1657 N N . ILE B 1 10 ? -21.281 -8.508 1.504 1 96.62 10 ILE B N 1
ATOM 1658 C CA . ILE B 1 10 ? -20.578 -9.766 1.75 1 96.62 10 ILE B CA 1
ATOM 1659 C C . ILE B 1 10 ? -21.344 -10.914 1.09 1 96.62 10 ILE B C 1
ATOM 1661 O O . ILE B 1 10 ? -20.734 -11.766 0.431 1 96.62 10 ILE B O 1
ATOM 1665 N N . GLU B 1 11 ? -22.609 -10.883 1.237 1 95.56 11 GLU B N 1
ATOM 1666 C CA . GLU B 1 11 ? -23.438 -11.93 0.632 1 95.56 11 GLU B CA 1
ATOM 1667 C C . GLU B 1 11 ? -23.328 -11.906 -0.89 1 95.56 11 GLU B C 1
ATOM 1669 O O . GLU B 1 11 ? -23.188 -12.953 -1.526 1 95.56 11 GLU B O 1
ATOM 1674 N N . ALA B 1 12 ? -23.359 -10.703 -1.414 1 92.94 12 ALA B N 1
ATOM 1675 C CA . ALA B 1 12 ? -23.234 -10.555 -2.861 1 92.94 12 ALA B CA 1
ATOM 1676 C C . ALA B 1 12 ? -21.875 -11.039 -3.355 1 92.94 12 ALA B C 1
ATOM 1678 O O . ALA B 1 12 ? -21.797 -11.758 -4.352 1 92.94 12 ALA B O 1
ATOM 1679 N N . GLU B 1 13 ? -20.781 -10.656 -2.664 1 93.38 13 GLU B N 1
ATOM 1680 C CA . GLU B 1 13 ? -19.438 -11.016 -3.072 1 93.38 13 GLU B CA 1
ATOM 1681 C C . GLU B 1 13 ? -19.188 -12.516 -2.92 1 93.38 13 GLU B C 1
ATOM 1683 O O . GLU B 1 13 ? -18.469 -13.109 -3.719 1 93.38 13 GLU B O 1
ATOM 1688 N N . LYS B 1 14 ? -19.781 -13.117 -1.892 1 92.25 14 LYS B N 1
ATOM 1689 C CA . LYS B 1 14 ? -19.656 -14.562 -1.704 1 92.25 14 LYS B CA 1
ATOM 1690 C C . LYS B 1 14 ? -20.328 -15.32 -2.848 1 92.25 14 LYS B C 1
ATOM 1692 O O . LYS B 1 14 ? -19.781 -16.328 -3.332 1 92.25 14 LYS B O 1
ATOM 1697 N N . LYS B 1 15 ? -21.453 -14.828 -3.258 1 89.75 15 LYS B N 1
ATOM 1698 C CA . LYS B 1 15 ? -22.156 -15.438 -4.387 1 89.75 15 LYS B CA 1
ATOM 1699 C C . LYS B 1 15 ? -21.312 -15.352 -5.66 1 89.75 15 LYS B C 1
ATOM 1701 O O . LYS B 1 15 ? -21.219 -16.328 -6.41 1 89.75 15 LYS B O 1
ATOM 1706 N N . LEU B 1 16 ? -20.688 -14.25 -5.848 1 87.12 16 LEU B N 1
ATOM 1707 C CA . LEU B 1 16 ? -19.828 -14.047 -7.012 1 87.12 16 LEU B CA 1
ATOM 1708 C C . LEU B 1 16 ? -18.609 -14.969 -6.957 1 87.12 16 LEU B C 1
ATOM 1710 O O . LEU B 1 16 ? -18.219 -15.539 -7.973 1 87.12 16 LEU B O 1
ATOM 1714 N N . ALA B 1 17 ? -18 -15.078 -5.789 1 84.88 17 ALA B N 1
ATOM 1715 C CA . ALA B 1 17 ? -16.844 -15.945 -5.602 1 84.88 17 ALA B CA 1
ATOM 1716 C C . ALA B 1 17 ? -17.188 -17.406 -5.895 1 84.88 17 ALA B C 1
ATOM 1718 O O . ALA B 1 17 ? -16.406 -18.125 -6.516 1 84.88 17 ALA B O 1
ATOM 1719 N N . ASN B 1 18 ? -18.344 -17.766 -5.508 1 83.75 18 ASN B N 1
ATOM 1720 C CA . ASN B 1 18 ? -18.797 -19.141 -5.727 1 83.75 18 ASN B CA 1
ATOM 1721 C C . ASN B 1 18 ? -19.047 -19.406 -7.207 1 83.75 18 ASN B C 1
ATOM 1723 O O . ASN B 1 18 ? -18.781 -20.516 -7.695 1 83.75 18 ASN B O 1
ATOM 1727 N N . GLN B 1 19 ? -19.5 -18.438 -7.852 1 81.88 19 GLN B N 1
ATOM 1728 C CA . GLN B 1 19 ? -19.766 -18.578 -9.281 1 81.88 19 GLN B CA 1
ATOM 1729 C C . GLN B 1 19 ? -18.469 -18.719 -10.07 1 81.88 19 GLN B C 1
ATOM 1731 O O . GLN B 1 19 ? -18.453 -19.328 -11.141 1 81.88 19 GLN B O 1
ATOM 1736 N N . GLN B 1 20 ? -17.453 -18.109 -9.531 1 77.69 20 GLN B N 1
ATOM 1737 C CA . GLN B 1 20 ? -16.156 -18.172 -10.188 1 77.69 20 GLN B CA 1
ATOM 1738 C C . GLN B 1 20 ? -15.516 -19.547 -10.016 1 77.69 20 GLN B C 1
ATOM 1740 O O . GLN B 1 20 ? -14.547 -19.891 -10.711 1 77.69 20 GLN B O 1
ATOM 1745 N N . LEU B 1 21 ? -16.125 -20.375 -9.094 1 79.75 21 LEU B N 1
ATOM 1746 C CA . LEU B 1 21 ? -15.656 -21.734 -8.859 1 79.75 21 LEU B CA 1
ATOM 1747 C C . LEU B 1 21 ? -16.734 -22.75 -9.203 1 79.75 21 LEU B C 1
ATOM 1749 O O . LEU B 1 21 ? -17.312 -23.375 -8.305 1 79.75 21 LEU B O 1
ATOM 1753 N N . PRO B 1 22 ? -17.078 -22.984 -10.406 1 68.69 22 PRO B N 1
ATOM 1754 C CA . PRO B 1 22 ? -18.234 -23.812 -10.758 1 68.69 22 PRO B CA 1
ATOM 1755 C C . PRO B 1 22 ? -18.156 -25.219 -10.164 1 68.69 22 PRO B C 1
ATOM 1757 O O . PRO B 1 22 ? -19.188 -25.812 -9.828 1 68.69 22 PRO B O 1
ATOM 1760 N N . ASN B 1 23 ? -16.938 -25.719 -9.953 1 77.12 23 ASN B N 1
ATOM 1761 C CA . ASN B 1 23 ? -16.844 -27.062 -9.391 1 77.12 23 ASN B CA 1
ATOM 1762 C C . ASN B 1 23 ? -16.375 -27.031 -7.941 1 77.12 23 ASN B C 1
ATOM 1764 O O . ASN B 1 23 ? -16.047 -28.078 -7.371 1 77.12 23 ASN B O 1
ATOM 1768 N N . GLY B 1 24 ? -16.375 -25.797 -7.332 1 74.69 24 GLY B N 1
ATOM 1769 C CA . GLY B 1 24 ? -15.961 -25.625 -5.949 1 74.69 24 GLY B CA 1
ATOM 1770 C C . GLY B 1 24 ? -14.484 -25.891 -5.727 1 74.69 24 GLY B C 1
ATOM 1771 O O . GLY B 1 24 ? -14.023 -25.969 -4.586 1 74.69 24 GLY B O 1
ATOM 1772 N N . ILE B 1 25 ? -13.828 -26.156 -6.84 1 80.75 25 ILE B N 1
ATOM 1773 C CA . ILE B 1 25 ? -12.422 -26.516 -6.703 1 80.75 25 ILE B CA 1
ATOM 1774 C C . ILE B 1 25 ? -11.547 -25.281 -6.852 1 80.75 25 ILE B C 1
ATOM 1776 O O . ILE B 1 25 ? -11.664 -24.547 -7.84 1 80.75 25 ILE B O 1
ATOM 1780 N N . VAL B 1 26 ? -10.75 -25 -5.824 1 83 26 VAL B N 1
ATOM 1781 C CA . VAL B 1 26 ? -9.781 -23.906 -5.871 1 83 26 VAL B CA 1
ATOM 1782 C C . VAL B 1 26 ? -8.766 -24.172 -6.98 1 83 26 VAL B C 1
ATOM 1784 O O . VAL B 1 26 ? -8.25 -25.281 -7.109 1 83 26 VAL B O 1
ATOM 1787 N N . PRO B 1 27 ? -8.648 -23.156 -7.77 1 88.44 27 PRO B N 1
ATOM 1788 C CA . PRO B 1 27 ? -7.664 -23.344 -8.844 1 88.44 27 PRO B CA 1
ATOM 1789 C C . PRO B 1 27 ? -6.293 -23.766 -8.32 1 88.44 27 PRO B C 1
ATOM 1791 O O . PRO B 1 27 ? -5.855 -23.297 -7.266 1 88.44 27 PRO B O 1
ATOM 1794 N N . SER B 1 28 ? -5.699 -24.703 -9.031 1 91.25 28 SER B N 1
ATOM 1795 C CA . SER B 1 28 ? -4.352 -25.156 -8.711 1 91.25 28 SER B CA 1
ATOM 1796 C C . SER B 1 28 ? -3.348 -24.703 -9.773 1 91.25 28 SER B C 1
ATOM 1798 O O . SER B 1 28 ? -3.738 -24.203 -10.828 1 91.25 28 SER B O 1
ATOM 1800 N N . ILE B 1 29 ? -2.152 -24.812 -9.453 1 96.12 29 ILE B N 1
ATOM 1801 C CA . ILE B 1 29 ? -1.052 -24.578 -10.383 1 96.12 29 ILE B CA 1
ATOM 1802 C C . ILE B 1 29 ? -0.241 -25.875 -10.539 1 96.12 29 ILE B C 1
ATOM 1804 O O . ILE B 1 29 ? 0.515 -26.25 -9.633 1 96.12 29 ILE B O 1
ATOM 1808 N N . PRO B 1 30 ? -0.432 -26.484 -11.703 1 96.44 30 PRO B N 1
ATOM 1809 C CA . PRO B 1 30 ? 0.185 -27.797 -11.867 1 96.44 30 PRO B CA 1
ATOM 1810 C C . PRO B 1 30 ? 1.682 -27.797 -11.562 1 96.44 30 PRO B C 1
ATOM 1812 O O . PRO B 1 30 ? 2.408 -26.922 -12.039 1 96.44 30 PRO B O 1
ATOM 1815 N N . GLY B 1 31 ? 2.072 -28.781 -10.695 1 96.62 31 GLY B N 1
ATOM 1816 C CA . GLY B 1 31 ? 3.484 -28.984 -10.414 1 96.62 31 GLY B CA 1
ATOM 1817 C C . GLY B 1 31 ? 3.971 -28.188 -9.211 1 96.62 31 GLY B C 1
ATOM 1818 O O . GLY B 1 31 ? 5.105 -28.375 -8.758 1 96.62 31 GLY B O 1
ATOM 1819 N N . PHE B 1 32 ? 3.162 -27.344 -8.688 1 98.31 32 PHE B N 1
ATOM 1820 C CA . PHE B 1 32 ? 3.592 -26.5 -7.578 1 98.31 32 PHE B CA 1
ATOM 1821 C C . PHE B 1 32 ? 2.744 -26.766 -6.34 1 98.31 32 PHE B C 1
ATOM 1823 O O . PHE B 1 32 ? 1.53 -26.953 -6.441 1 98.31 32 PHE B O 1
ATOM 1830 N N . GLN B 1 33 ? 3.414 -26.812 -5.203 1 98.06 33 GLN B N 1
ATOM 1831 C CA . GLN B 1 33 ? 2.738 -26.734 -3.912 1 98.06 33 GLN B CA 1
ATOM 1832 C C . GLN B 1 33 ? 2.471 -25.281 -3.52 1 98.06 33 GLN B C 1
ATOM 1834 O O . GLN B 1 33 ? 3.357 -24.438 -3.625 1 98.06 33 GLN B O 1
ATOM 1839 N N . ILE B 1 34 ? 1.236 -25.062 -2.986 1 98.12 34 ILE B N 1
ATOM 1840 C CA . ILE B 1 34 ? 0.844 -23.672 -2.727 1 98.12 34 ILE B CA 1
ATOM 1841 C C . ILE B 1 34 ? 0.708 -23.453 -1.222 1 98.12 34 ILE B C 1
ATOM 1843 O O . ILE B 1 34 ? 0.083 -24.25 -0.522 1 98.12 34 ILE B O 1
ATOM 1847 N N . THR B 1 35 ? 1.306 -22.438 -0.717 1 97.75 35 THR B N 1
ATOM 1848 C CA . THR B 1 35 ? 1.091 -21.922 0.633 1 97.75 35 THR B CA 1
ATOM 1849 C C . THR B 1 35 ? 0.749 -20.438 0.602 1 97.75 35 THR B C 1
ATOM 1851 O O . THR B 1 35 ? 1.336 -19.672 -0.17 1 97.75 35 THR B O 1
ATOM 1854 N N . ALA B 1 36 ? -0.275 -20.078 1.326 1 96.31 36 ALA B N 1
ATOM 1855 C CA . ALA B 1 36 ? -0.707 -18.688 1.345 1 96.31 36 ALA B CA 1
ATOM 1856 C C . ALA B 1 36 ? -0.746 -18.141 2.77 1 96.31 36 ALA B C 1
ATOM 1858 O O . ALA B 1 36 ? -1.119 -18.859 3.703 1 96.31 36 ALA B O 1
ATOM 1859 N N . ASP B 1 37 ? -0.339 -16.938 2.971 1 96.44 37 ASP B N 1
ATOM 1860 C CA . ASP B 1 37 ? -0.392 -16.188 4.223 1 96.44 37 ASP B CA 1
ATOM 1861 C C . ASP B 1 37 ? -0.887 -14.766 3.986 1 96.44 37 ASP B C 1
ATOM 1863 O O . ASP B 1 37 ? -0.086 -13.844 3.816 1 96.44 37 ASP B O 1
ATOM 1867 N N . ASP B 1 38 ? -2.225 -14.609 4.105 1 95.69 38 ASP B N 1
ATOM 1868 C CA . ASP B 1 38 ? -2.885 -13.328 3.883 1 95.69 38 ASP B CA 1
ATOM 1869 C C . ASP B 1 38 ? -2.529 -12.758 2.512 1 95.69 38 ASP B C 1
ATOM 1871 O O . ASP B 1 38 ? -2.922 -13.312 1.482 1 95.69 38 ASP B O 1
ATOM 1875 N N . ASP B 1 39 ? -1.704 -11.812 2.426 1 97.31 39 ASP B N 1
ATOM 1876 C CA . ASP B 1 39 ? -1.385 -11.148 1.164 1 97.31 39 ASP B CA 1
ATOM 1877 C C . ASP B 1 39 ? -0.343 -11.945 0.378 1 97.31 39 ASP B C 1
ATOM 1879 O O . ASP B 1 39 ? -0.245 -11.805 -0.843 1 97.31 39 ASP B O 1
ATOM 1883 N N . GLU B 1 40 ? 0.453 -12.742 1.021 1 98.12 40 GLU B N 1
ATOM 1884 C CA . GLU B 1 40 ? 1.604 -13.391 0.396 1 98.12 40 GLU B CA 1
ATOM 1885 C C . GLU B 1 40 ? 1.305 -14.844 0.056 1 98.12 40 GLU B C 1
ATOM 1887 O O . GLU B 1 40 ? 0.832 -15.602 0.907 1 98.12 40 GLU B O 1
ATOM 1892 N N . VAL B 1 41 ? 1.599 -15.195 -1.218 1 98.31 41 VAL B N 1
ATOM 1893 C CA . VAL B 1 41 ? 1.438 -16.562 -1.681 1 98.31 41 VAL B CA 1
ATOM 1894 C C . VAL B 1 41 ? 2.779 -17.109 -2.168 1 98.31 41 VAL B C 1
ATOM 1896 O O . VAL B 1 41 ? 3.523 -16.406 -2.861 1 98.31 41 VAL B O 1
ATOM 1899 N N . THR B 1 42 ? 3.115 -18.375 -1.765 1 98.62 42 THR B N 1
ATOM 1900 C CA . THR B 1 42 ? 4.359 -19.016 -2.16 1 98.62 42 THR B CA 1
ATOM 1901 C C . THR B 1 42 ? 4.078 -20.344 -2.855 1 98.62 42 THR B C 1
ATOM 1903 O O . THR B 1 42 ? 3.332 -21.188 -2.332 1 98.62 42 THR B O 1
ATOM 1906 N N . LEU B 1 43 ? 4.656 -20.5 -4.031 1 98.81 43 LEU B N 1
ATOM 1907 C CA . LEU B 1 43 ? 4.637 -21.75 -4.773 1 98.81 43 LEU B CA 1
ATOM 1908 C C . LEU B 1 43 ? 6.004 -22.422 -4.734 1 98.81 43 LEU B C 1
ATOM 1910 O O . LEU B 1 43 ? 7.031 -21.766 -4.934 1 98.81 43 LEU B O 1
ATOM 1914 N N . THR B 1 44 ? 5.988 -23.734 -4.523 1 98.75 44 THR B N 1
ATOM 1915 C CA . THR B 1 44 ? 7.258 -24.453 -4.43 1 98.75 44 THR B CA 1
ATOM 1916 C C . THR B 1 44 ? 7.227 -25.719 -5.285 1 98.75 44 THR B C 1
ATOM 1918 O O . THR B 1 44 ? 6.23 -26.438 -5.297 1 98.75 44 THR B O 1
ATOM 1921 N N . LYS B 1 45 ? 8.273 -25.969 -6.039 1 98.25 45 LYS B N 1
ATOM 1922 C CA . LYS B 1 45 ? 8.477 -27.156 -6.867 1 98.25 45 LYS B CA 1
ATOM 1923 C C . LYS B 1 45 ? 9.898 -27.688 -6.734 1 98.25 45 LYS B C 1
ATOM 1925 O O . LYS B 1 45 ? 10.859 -26.922 -6.863 1 98.25 45 LYS B O 1
ATOM 1930 N N . LYS B 1 46 ? 10.008 -28.953 -6.473 1 97.88 46 LYS B N 1
ATOM 1931 C CA . LYS B 1 46 ? 11.328 -29.594 -6.441 1 97.88 46 LYS B CA 1
ATOM 1932 C C . LYS B 1 46 ? 11.68 -30.203 -7.793 1 97.88 46 LYS B C 1
ATOM 1934 O O . LYS B 1 46 ? 10.859 -30.906 -8.391 1 97.88 46 LYS B O 1
ATOM 1939 N N . LEU B 1 47 ? 12.836 -29.938 -8.305 1 96.38 47 LEU B N 1
ATOM 1940 C CA . LEU B 1 47 ? 13.383 -30.469 -9.547 1 96.38 47 LEU B CA 1
ATOM 1941 C C . LEU B 1 47 ? 14.797 -30.984 -9.336 1 96.38 47 LEU B C 1
ATOM 1943 O O . LEU B 1 47 ? 15.773 -30.25 -9.539 1 96.38 47 LEU B O 1
ATOM 1947 N N . GLY B 1 48 ? 14.898 -32.219 -9.078 1 95.69 48 GLY B N 1
ATOM 1948 C CA . GLY B 1 48 ? 16.219 -32.75 -8.758 1 95.69 48 GLY B CA 1
ATOM 1949 C C . GLY B 1 48 ? 16.875 -32.031 -7.582 1 95.69 48 GLY B C 1
ATOM 1950 O O . GLY B 1 48 ? 16.328 -32.031 -6.477 1 95.69 48 GLY B O 1
ATOM 1951 N N . LYS B 1 49 ? 17.984 -31.422 -7.883 1 95.75 49 LYS B N 1
ATOM 1952 C CA . LYS B 1 49 ? 18.734 -30.75 -6.832 1 95.75 49 LYS B CA 1
ATOM 1953 C C . LYS B 1 49 ? 18.328 -29.281 -6.715 1 95.75 49 LYS B C 1
ATOM 1955 O O . LYS B 1 49 ? 18.844 -28.547 -5.867 1 95.75 49 LYS B O 1
ATOM 1960 N N . GLU B 1 50 ? 17.406 -28.906 -7.488 1 97.25 50 GLU B N 1
ATOM 1961 C CA . GLU B 1 50 ? 16.938 -27.531 -7.508 1 97.25 50 GLU B CA 1
ATOM 1962 C C . GLU B 1 50 ? 15.555 -27.391 -6.891 1 97.25 50 GLU B C 1
ATOM 1964 O O . GLU B 1 50 ? 14.75 -28.328 -6.949 1 97.25 50 GLU B O 1
ATOM 1969 N N . THR B 1 51 ? 15.406 -26.312 -6.227 1 98.31 51 THR B N 1
ATOM 1970 C CA . THR B 1 51 ? 14.07 -25.938 -5.797 1 98.31 51 THR B CA 1
ATOM 1971 C C . THR B 1 51 ? 13.617 -24.656 -6.496 1 98.31 51 THR B C 1
ATOM 1973 O O . THR B 1 51 ? 14.336 -23.656 -6.496 1 98.31 51 THR B O 1
ATOM 1976 N N . VAL B 1 52 ? 12.422 -24.688 -7.109 1 98.69 52 VAL B N 1
ATOM 1977 C CA . VAL B 1 52 ? 11.836 -23.516 -7.746 1 98.69 52 VAL B CA 1
ATOM 1978 C C . VAL B 1 52 ? 10.789 -22.906 -6.824 1 98.69 52 VAL B C 1
ATOM 1980 O O . VAL B 1 52 ? 9.836 -23.562 -6.418 1 98.69 52 VAL B O 1
ATOM 1983 N N . ILE B 1 53 ? 10.984 -21.641 -6.465 1 98.62 53 ILE B N 1
ATOM 1984 C CA . ILE B 1 53 ? 10.07 -20.938 -5.574 1 98.62 53 ILE B CA 1
ATOM 1985 C C . ILE B 1 53 ? 9.508 -19.703 -6.285 1 98.62 53 ILE B C 1
ATOM 1987 O O . ILE B 1 53 ? 10.266 -18.891 -6.812 1 98.62 53 ILE B O 1
ATOM 1991 N N . VAL B 1 54 ? 8.188 -19.594 -6.32 1 98.81 54 VAL B N 1
ATOM 1992 C CA . VAL B 1 54 ? 7.527 -18.406 -6.852 1 98.81 54 VAL B CA 1
ATOM 1993 C C . VAL B 1 54 ? 6.754 -17.703 -5.738 1 98.81 54 VAL B C 1
ATOM 1995 O O . VAL B 1 54 ? 5.965 -18.328 -5.027 1 98.81 54 VAL B O 1
ATOM 1998 N N . LYS B 1 55 ? 6.969 -16.406 -5.598 1 98.62 55 LYS B N 1
ATOM 1999 C CA . LYS B 1 55 ? 6.293 -15.625 -4.57 1 98.62 55 LYS B CA 1
ATOM 2000 C C . LYS B 1 55 ? 5.57 -14.422 -5.18 1 98.62 55 LYS B C 1
ATOM 2002 O O . LYS B 1 55 ? 6.094 -13.773 -6.086 1 98.62 55 LYS B O 1
ATOM 2007 N N . PHE B 1 56 ? 4.387 -14.125 -4.668 1 98.44 56 PHE B N 1
ATOM 2008 C CA . PHE B 1 56 ? 3.684 -12.93 -5.098 1 98.44 56 PHE B CA 1
ATOM 2009 C C . PHE B 1 56 ? 2.727 -12.445 -4.016 1 98.44 56 PHE B C 1
ATOM 2011 O O . PHE B 1 56 ? 2.432 -13.172 -3.068 1 98.44 56 PHE B O 1
ATOM 2018 N N . HIS B 1 57 ? 2.314 -11.203 -4.141 1 98 57 HIS B N 1
ATOM 2019 C CA . HIS B 1 57 ? 1.331 -10.562 -3.273 1 98 57 HIS B CA 1
ATOM 2020 C C . HIS B 1 57 ? 0.069 -10.203 -4.047 1 98 57 HIS B C 1
ATOM 2022 O O . HIS B 1 57 ? 0.147 -9.727 -5.18 1 98 57 HIS B O 1
ATOM 2028 N N . VAL B 1 58 ? -1.061 -10.359 -3.395 1 96.94 58 VAL B N 1
ATOM 2029 C CA . VAL B 1 58 ? -2.287 -10.141 -4.152 1 96.94 58 VAL B CA 1
ATOM 2030 C C . VAL B 1 58 ? -2.842 -8.75 -3.852 1 96.94 58 VAL B C 1
ATOM 2032 O O . VAL B 1 58 ? -3.709 -8.258 -4.57 1 96.94 58 VAL B O 1
ATOM 2035 N N . SER B 1 59 ? -2.363 -8.141 -2.771 1 95.56 59 SER B N 1
ATOM 2036 C CA . SER B 1 59 ? -2.773 -6.762 -2.527 1 95.56 59 SER B CA 1
ATOM 2037 C C . SER B 1 59 ? -2.439 -5.867 -3.717 1 95.56 59 SER B C 1
ATOM 2039 O O . SER B 1 59 ? -1.335 -5.934 -4.262 1 95.56 59 SER B O 1
ATOM 2041 N N . ASN B 1 60 ? -3.428 -5.051 -4.141 1 91.5 60 ASN B N 1
ATOM 2042 C CA . ASN B 1 60 ? -3.236 -4.055 -5.191 1 91.5 60 ASN B CA 1
ATOM 2043 C C . ASN B 1 60 ? -2.875 -4.707 -6.523 1 91.5 60 ASN B C 1
ATOM 2045 O O . ASN B 1 60 ? -2.146 -4.121 -7.328 1 91.5 60 ASN B O 1
ATOM 2049 N N . SER B 1 61 ? -3.207 -5.891 -6.691 1 93.12 61 SER B N 1
ATOM 2050 C CA . SER B 1 61 ? -2.855 -6.609 -7.914 1 93.12 61 SER B CA 1
ATOM 2051 C C . SER B 1 61 ? -4.004 -6.586 -8.914 1 93.12 61 SER B C 1
ATOM 2053 O O . SER B 1 61 ? -3.887 -7.129 -10.016 1 93.12 61 SER B O 1
ATOM 2055 N N . VAL B 1 62 ? -5.082 -5.961 -8.516 1 88.25 62 VAL B N 1
ATOM 2056 C CA . VAL B 1 62 ? -6.266 -5.953 -9.367 1 88.25 62 VAL B CA 1
ATOM 2057 C C . VAL B 1 62 ? -6.336 -4.641 -10.141 1 88.25 62 VAL B C 1
ATOM 2059 O O . VAL B 1 62 ? -6.051 -3.572 -9.586 1 88.25 62 VAL B O 1
ATOM 2062 N N . ASP B 1 63 ? -6.324 -4.711 -11.43 1 72.62 63 ASP B N 1
ATOM 2063 C CA . ASP B 1 63 ? -6.559 -3.527 -12.25 1 72.62 63 ASP B CA 1
ATOM 2064 C C . ASP B 1 63 ? -8.023 -3.449 -12.688 1 72.62 63 ASP B C 1
ATOM 2066 O O . ASP B 1 63 ? -8.688 -4.477 -12.844 1 72.62 63 ASP B O 1
ATOM 2070 N N . THR B 1 64 ? -8.609 -2.318 -12.43 1 60.56 64 THR B N 1
ATOM 2071 C CA . THR B 1 64 ? -9.969 -2.146 -12.938 1 60.56 64 THR B CA 1
ATOM 2072 C C . THR B 1 64 ? -9.953 -1.911 -14.445 1 60.56 64 THR B C 1
ATOM 2074 O O . THR B 1 64 ? -9.258 -1.021 -14.93 1 60.56 64 THR B O 1
ATOM 2077 N N . SER B 1 65 ? -9.414 -2.742 -15.312 1 48.84 65 SER B N 1
ATOM 2078 C CA . SER B 1 65 ? -9.625 -2.486 -16.734 1 48.84 65 SER B CA 1
ATOM 2079 C C . SER B 1 65 ? -11.055 -2.027 -17 1 48.84 65 SER B C 1
ATOM 2081 O O . SER B 1 65 ? -12.008 -2.635 -16.516 1 48.84 65 SER B O 1
ATOM 2083 N N . MET B 1 66 ? -11.281 -0.733 -17.062 1 43.94 66 MET B N 1
ATOM 2084 C CA . MET B 1 66 ? -12.508 -0.376 -17.781 1 43.94 66 MET B CA 1
ATOM 2085 C C . MET B 1 66 ? -12.672 -1.229 -19.031 1 43.94 66 MET B C 1
ATOM 2087 O O . MET B 1 66 ? -11.914 -1.084 -19.984 1 43.94 66 MET B O 1
ATOM 2091 N N . ASP B 1 67 ? -12.734 -2.449 -19.031 1 39.25 67 ASP B N 1
ATOM 2092 C CA . ASP B 1 67 ? -13.164 -3.047 -20.297 1 39.25 67 ASP B CA 1
ATOM 2093 C C . ASP B 1 67 ? -14.016 -2.07 -21.094 1 39.25 67 ASP B C 1
ATOM 2095 O O . ASP B 1 67 ? -14.977 -1.497 -20.578 1 39.25 67 ASP B O 1
ATOM 2099 N N . SER B 1 68 ? -13.383 -1.371 -22.062 1 37.88 68 SER B N 1
ATOM 2100 C CA . SER B 1 68 ? -14.148 -0.726 -23.125 1 37.88 68 SER B CA 1
ATOM 2101 C C . SER B 1 68 ? -15.414 -1.518 -23.453 1 37.88 68 SER B C 1
ATOM 2103 O O . SER B 1 68 ? -15.336 -2.646 -23.938 1 37.88 68 SER B O 1
ATOM 2105 N N . GLU B 1 69 ? -16.422 -1.413 -22.734 1 36.5 69 GLU B N 1
ATOM 2106 C CA . GLU B 1 69 ? -17.688 -1.867 -23.328 1 36.5 69 GLU B CA 1
ATOM 2107 C C . GLU B 1 69 ? -17.734 -1.596 -24.828 1 36.5 69 GLU B C 1
ATOM 2109 O O . GLU B 1 69 ? -17.406 -0.49 -25.266 1 36.5 69 GLU B O 1
ATOM 2114 N N . THR B 1 70 ? -17.266 -2.508 -25.719 1 33.88 70 THR B N 1
ATOM 2115 C CA . THR B 1 70 ? -18.031 -2.346 -26.953 1 33.88 70 THR B CA 1
ATOM 2116 C C . THR B 1 70 ? -19.438 -1.821 -26.656 1 33.88 70 THR B C 1
ATOM 2118 O O . THR B 1 70 ? -20.062 -2.223 -25.672 1 33.88 70 THR B O 1
ATOM 2121 N N . PRO B 1 71 ? -19.828 -0.609 -27.219 1 36.94 71 PRO B N 1
ATOM 2122 C CA . PRO B 1 71 ? -21.172 -0.026 -27.141 1 36.94 71 PRO B CA 1
ATOM 2123 C C . PRO B 1 71 ? -22.266 -1.084 -27.062 1 36.94 71 PRO B C 1
ATOM 2125 O O . PRO B 1 71 ? -23.453 -0.745 -26.953 1 36.94 71 PRO B O 1
ATOM 2128 N N . ASP B 1 72 ? -22.078 -2.264 -27.828 1 35.25 72 ASP B N 1
ATOM 2129 C CA . ASP B 1 72 ? -23.375 -2.918 -27.969 1 35.25 72 ASP B CA 1
ATOM 2130 C C . ASP B 1 72 ? -24 -3.219 -26.609 1 35.25 72 ASP B C 1
ATOM 2132 O O . ASP B 1 72 ? -25.156 -2.854 -26.359 1 35.25 72 ASP B O 1
ATOM 2136 N N . GLU B 1 73 ? -24.188 -4.656 -26.328 1 34 73 GLU B N 1
ATOM 2137 C CA . GLU B 1 73 ? -25.25 -5.125 -25.422 1 34 73 GLU B CA 1
ATOM 2138 C C . GLU B 1 73 ? -24.984 -4.699 -23.984 1 34 73 GLU B C 1
ATOM 2140 O O . GLU B 1 73 ? -23.828 -4.684 -23.547 1 34 73 GLU B O 1
ATOM 2145 N N . LYS B 1 74 ? -25.875 -3.875 -23.234 1 34.97 74 LYS B N 1
ATOM 2146 C CA . LYS B 1 74 ? -26.344 -3.588 -21.875 1 34.97 74 LYS B CA 1
ATOM 2147 C C . LYS B 1 74 ? -25.969 -4.715 -20.922 1 34.97 74 LYS B C 1
ATOM 2149 O O . LYS B 1 74 ? -26.656 -4.941 -19.922 1 34.97 74 LYS B O 1
ATOM 2154 N N . SER B 1 75 ? -25.141 -5.668 -21.25 1 35.38 75 SER B N 1
ATOM 2155 C CA . SER B 1 75 ? -25.094 -6.758 -20.281 1 35.38 75 SER B CA 1
ATOM 2156 C C . SER B 1 75 ? -24.484 -6.293 -18.953 1 35.38 75 SER B C 1
ATOM 2158 O O . SER B 1 75 ? -23.438 -5.637 -18.938 1 35.38 75 SER B O 1
ATOM 2160 N N . GLU B 1 76 ? -25.156 -6 -17.844 1 40.84 76 GLU B N 1
ATOM 2161 C CA . GLU B 1 76 ? -25.094 -5.852 -16.391 1 40.84 76 GLU B CA 1
ATOM 2162 C C . GLU B 1 76 ? -23.922 -6.645 -15.812 1 40.84 76 GLU B C 1
ATOM 2164 O O . GLU B 1 76 ? -23.906 -6.945 -14.617 1 40.84 76 GLU B O 1
ATOM 2169 N N . GLN B 1 77 ? -23.078 -7.32 -16.578 1 42.22 77 GLN B N 1
ATOM 2170 C CA . GLN B 1 77 ? -22.109 -8.109 -15.836 1 42.22 77 GLN B CA 1
ATOM 2171 C C . GLN B 1 77 ? -21.062 -7.215 -15.164 1 42.22 77 GLN B C 1
ATOM 2173 O O . GLN B 1 77 ? -20.609 -6.242 -15.766 1 42.22 77 GLN B O 1
ATOM 2178 N N . ALA B 1 78 ? -20.969 -7.316 -13.859 1 48.31 78 ALA B N 1
ATOM 2179 C CA . ALA B 1 78 ? -20 -6.656 -13 1 48.31 78 ALA B CA 1
ATOM 2180 C C . ALA B 1 78 ? -18.609 -6.695 -13.625 1 48.31 78 ALA B C 1
ATOM 2182 O O . ALA B 1 78 ? -18.25 -7.656 -14.312 1 48.31 78 ALA B O 1
ATOM 2183 N N . PRO B 1 79 ? -17.953 -5.578 -13.789 1 55.78 79 PRO B N 1
ATOM 2184 C CA . PRO B 1 79 ? -16.594 -5.555 -14.312 1 55.78 79 PRO B CA 1
ATOM 2185 C C . PRO B 1 79 ? -15.75 -6.73 -13.828 1 55.78 79 PRO B C 1
ATOM 2187 O O . PRO B 1 79 ? -15.875 -7.145 -12.672 1 55.78 79 PRO B O 1
ATOM 2190 N N . VAL B 1 80 ? -15.32 -7.578 -14.852 1 61.44 80 VAL B N 1
ATOM 2191 C CA . VAL B 1 80 ? -14.484 -8.727 -14.516 1 61.44 80 VAL B CA 1
ATOM 2192 C C . VAL B 1 80 ? -13.172 -8.25 -13.891 1 61.44 80 VAL B C 1
ATOM 2194 O O . VAL B 1 80 ? -12.461 -7.43 -14.484 1 61.44 80 VAL B O 1
ATOM 2197 N N . VAL B 1 81 ? -12.914 -8.445 -12.523 1 77.19 81 VAL B N 1
ATOM 2198 C CA . VAL B 1 81 ? -11.695 -8.109 -11.797 1 77.19 81 VAL B CA 1
ATOM 2199 C C . VAL B 1 81 ? -10.664 -9.219 -11.977 1 77.19 81 VAL B C 1
ATOM 2201 O O . VAL B 1 81 ? -10.977 -10.398 -11.797 1 77.19 81 VAL B O 1
ATOM 2204 N N . VAL B 1 82 ? -9.539 -8.922 -12.711 1 89.12 82 VAL B N 1
ATOM 2205 C CA . VAL B 1 82 ? -8.461 -9.883 -12.922 1 89.12 82 VAL B CA 1
ATOM 2206 C C . VAL B 1 82 ? -7.23 -9.469 -12.109 1 89.12 82 VAL B C 1
ATOM 2208 O O . VAL B 1 82 ? -6.848 -8.297 -12.117 1 89.12 82 VAL B O 1
ATOM 2211 N N . SER B 1 83 ? -6.711 -10.391 -11.352 1 93.56 83 SER B N 1
ATOM 2212 C CA . SER B 1 83 ? -5.504 -10.133 -10.57 1 93.56 83 SER B CA 1
ATOM 2213 C C . SER B 1 83 ? -4.258 -10.602 -11.312 1 93.56 83 SER B C 1
ATOM 2215 O O . SER B 1 83 ? -4.129 -11.781 -11.641 1 93.56 83 SER B O 1
ATOM 2217 N N . LYS B 1 84 ? -3.381 -9.695 -11.602 1 95.38 84 LYS B N 1
ATOM 2218 C CA . LYS B 1 84 ? -2.104 -9.961 -12.25 1 95.38 84 LYS B CA 1
ATOM 2219 C C . LYS B 1 84 ? -0.936 -9.461 -11.406 1 95.38 84 LYS B C 1
ATOM 2221 O O . LYS B 1 84 ? -0.266 -8.492 -11.781 1 95.38 84 LYS B O 1
ATOM 2226 N N . PRO B 1 85 ? -0.599 -10.133 -10.352 1 97.31 85 PRO B N 1
ATOM 2227 C CA . PRO B 1 85 ? 0.464 -9.656 -9.461 1 97.31 85 PRO B CA 1
ATOM 2228 C C . PRO B 1 85 ? 1.856 -9.82 -10.07 1 97.31 85 PRO B C 1
ATOM 2230 O O . PRO B 1 85 ? 2.104 -10.773 -10.812 1 97.31 85 PRO B O 1
ATOM 2233 N N . ASN B 1 86 ? 2.682 -8.867 -9.758 1 97.75 86 ASN B N 1
ATOM 2234 C CA . ASN B 1 86 ? 4.09 -9.18 -9.977 1 97.75 86 ASN B CA 1
ATOM 2235 C C . ASN B 1 86 ? 4.52 -10.414 -9.195 1 97.75 86 ASN B C 1
ATOM 2237 O O . ASN B 1 86 ? 3.979 -10.703 -8.125 1 97.75 86 ASN B O 1
ATOM 2241 N N . PHE B 1 87 ? 5.508 -11.141 -9.742 1 98.69 87 PHE B N 1
ATOM 2242 C CA . PHE B 1 87 ? 5.938 -12.336 -9.023 1 98.69 87 PHE B CA 1
ATOM 2243 C C . PHE B 1 87 ? 7.445 -12.523 -9.141 1 98.69 87 PHE B C 1
ATOM 2245 O O . PHE B 1 87 ? 8.055 -12.102 -10.133 1 98.69 87 PHE B O 1
ATOM 2252 N N . THR B 1 88 ? 7.984 -13.172 -8.148 1 98.75 88 THR B N 1
ATOM 2253 C CA . THR B 1 88 ? 9.414 -13.445 -8.07 1 98.75 88 THR B CA 1
ATOM 2254 C C . THR B 1 88 ? 9.68 -14.945 -8.203 1 98.75 88 THR B C 1
ATOM 2256 O O . THR B 1 88 ? 9.078 -15.75 -7.496 1 98.75 88 THR B O 1
ATOM 2259 N N . VAL B 1 89 ? 10.555 -15.289 -9.125 1 98.88 89 VAL B N 1
ATOM 2260 C CA . VAL B 1 89 ? 10.969 -16.672 -9.281 1 98.88 89 VAL B CA 1
ATOM 2261 C C . VAL B 1 89 ? 12.383 -16.859 -8.727 1 98.88 89 VAL B C 1
ATOM 2263 O O . VAL B 1 89 ? 13.312 -16.172 -9.156 1 98.88 89 VAL B O 1
ATOM 2266 N N . SER B 1 90 ? 12.516 -17.766 -7.816 1 98.44 90 SER B N 1
ATOM 2267 C CA . SER B 1 90 ? 13.82 -18.109 -7.25 1 98.44 90 SER B CA 1
ATOM 2268 C C . SER B 1 90 ? 14.203 -19.547 -7.578 1 98.44 90 SER B C 1
ATOM 2270 O O . SER B 1 90 ? 13.461 -20.484 -7.266 1 98.44 90 SER B O 1
ATOM 2272 N N . ILE B 1 91 ? 15.297 -19.703 -8.258 1 98.56 91 ILE B N 1
ATOM 2273 C CA . ILE B 1 91 ? 15.891 -21.016 -8.445 1 98.56 91 ILE B CA 1
ATOM 2274 C C . ILE B 1 91 ? 17 -21.234 -7.414 1 98.56 91 ILE B C 1
ATOM 2276 O O . ILE B 1 91 ? 18.016 -20.547 -7.43 1 98.56 91 ILE B O 1
ATOM 2280 N N . VAL B 1 92 ? 16.766 -22.234 -6.574 1 98.12 92 VAL B N 1
ATOM 2281 C CA . VAL B 1 92 ? 17.672 -22.406 -5.441 1 98.12 92 VAL B CA 1
ATOM 2282 C C . VAL B 1 92 ? 18.469 -23.703 -5.609 1 98.12 92 VAL B C 1
ATOM 2284 O O . VAL B 1 92 ? 17.891 -24.766 -5.836 1 98.12 92 VAL B O 1
ATOM 2287 N N . LYS B 1 93 ? 19.719 -23.625 -5.594 1 96.69 93 LYS B N 1
ATOM 2288 C CA . LYS B 1 93 ? 20.656 -24.734 -5.539 1 96.69 93 LYS B CA 1
ATOM 2289 C C . LYS B 1 93 ? 21.594 -24.625 -4.344 1 96.69 93 LYS B C 1
ATOM 2291 O O . LYS B 1 93 ? 22.422 -23.703 -4.285 1 96.69 93 LYS B O 1
ATOM 2296 N N . GLU B 1 94 ? 21.453 -25.547 -3.428 1 93.12 94 GLU B N 1
ATOM 2297 C CA . GLU B 1 94 ? 22.234 -25.469 -2.199 1 93.12 94 GLU B CA 1
ATOM 2298 C C . GLU B 1 94 ? 22.031 -24.125 -1.506 1 93.12 94 GLU B C 1
ATOM 2300 O O . GLU B 1 94 ? 20.906 -23.781 -1.111 1 93.12 94 GLU B O 1
ATOM 2305 N N . ASN B 1 95 ? 23.078 -23.234 -1.528 1 92.25 95 ASN B N 1
ATOM 2306 C CA . ASN B 1 95 ? 22.953 -21.984 -0.806 1 92.25 95 ASN B CA 1
ATOM 2307 C C . ASN B 1 95 ? 22.875 -20.797 -1.76 1 92.25 95 ASN B C 1
ATOM 2309 O O . ASN B 1 95 ? 22.875 -19.641 -1.324 1 92.25 95 ASN B O 1
ATOM 2313 N N . GLN B 1 96 ? 22.75 -21.094 -2.973 1 96 96 GLN B N 1
ATOM 2314 C CA . GLN B 1 96 ? 22.734 -20.016 -3.961 1 96 96 GLN B CA 1
ATOM 2315 C C . GLN B 1 96 ? 21.328 -19.844 -4.551 1 96 96 GLN B C 1
ATOM 2317 O O . GLN B 1 96 ? 20.641 -20.828 -4.828 1 96 96 GLN B O 1
ATOM 2322 N N . HIS B 1 97 ? 20.953 -18.547 -4.723 1 97.81 97 HIS B N 1
ATOM 2323 C CA . HIS B 1 97 ? 19.641 -18.203 -5.258 1 97.81 97 HIS B CA 1
ATOM 2324 C C . HIS B 1 97 ? 19.766 -17.359 -6.523 1 97.81 97 HIS B C 1
ATOM 2326 O O . HIS B 1 97 ? 20.375 -16.281 -6.5 1 97.81 97 HIS B O 1
ATOM 2332 N N . LEU B 1 98 ? 19.312 -17.859 -7.625 1 98.38 98 LEU B N 1
ATOM 2333 C CA . LEU B 1 98 ? 19.125 -17.062 -8.836 1 98.38 98 LEU B CA 1
ATOM 2334 C C . LEU B 1 98 ? 17.703 -16.516 -8.898 1 98.38 98 LEU B C 1
ATOM 2336 O O . LEU B 1 98 ? 16.734 -17.281 -8.93 1 98.38 98 LEU B O 1
ATOM 2340 N N . ILE B 1 99 ? 17.609 -15.18 -8.953 1 98.62 99 ILE B N 1
ATOM 2341 C CA . ILE B 1 99 ? 16.312 -14.547 -8.75 1 98.62 99 ILE B CA 1
ATOM 2342 C C . ILE B 1 99 ? 15.891 -13.812 -10.023 1 98.62 99 ILE B C 1
ATOM 2344 O O . ILE B 1 99 ? 16.703 -13.125 -10.641 1 98.62 99 ILE B O 1
ATOM 2348 N N . PHE B 1 100 ? 14.617 -13.992 -10.367 1 98.75 100 PHE B N 1
ATOM 2349 C CA . PHE B 1 100 ? 13.977 -13.266 -11.461 1 98.75 100 PHE B CA 1
ATOM 2350 C C . PHE B 1 100 ? 12.758 -12.508 -10.961 1 98.75 100 PHE B C 1
ATOM 2352 O O . PHE B 1 100 ? 11.789 -13.109 -10.492 1 98.75 100 PHE B O 1
ATOM 2359 N N . GLU B 1 101 ? 12.758 -11.172 -11.039 1 98.69 101 GLU B N 1
ATOM 2360 C CA . GLU B 1 101 ? 11.555 -10.367 -10.82 1 98.69 101 GLU B CA 1
ATOM 2361 C C . GLU B 1 101 ? 10.734 -10.242 -12.094 1 98.69 101 GLU B C 1
ATOM 2363 O O . GLU B 1 101 ? 11.227 -9.742 -13.109 1 98.69 101 GLU B O 1
ATOM 2368 N N . CYS B 1 102 ? 9.484 -10.625 -11.953 1 98.62 102 CYS B N 1
ATOM 2369 C CA . CYS B 1 102 ? 8.688 -10.711 -13.172 1 98.62 102 CYS B CA 1
ATOM 2370 C C . CYS B 1 102 ? 7.406 -9.891 -13.047 1 98.62 102 CYS B C 1
ATOM 2372 O O . CYS B 1 102 ? 6.906 -9.688 -11.938 1 98.62 102 CYS B O 1
ATOM 2374 N N . GLU B 1 103 ? 6.934 -9.406 -14.156 1 97.75 103 GLU B N 1
ATOM 2375 C CA . GLU B 1 103 ? 5.691 -8.641 -14.234 1 97.75 103 GLU B CA 1
ATOM 2376 C C . GLU B 1 103 ? 4.867 -9.055 -15.453 1 97.75 103 GLU B C 1
ATOM 2378 O O . GLU B 1 103 ? 5.414 -9.258 -16.531 1 97.75 103 GLU B O 1
ATOM 2383 N N . PHE B 1 104 ? 3.596 -9.188 -15.234 1 96.44 104 PHE B N 1
ATOM 2384 C CA . PHE B 1 104 ? 2.719 -9.523 -16.359 1 96.44 104 PHE B CA 1
ATOM 2385 C C . PHE B 1 104 ? 2.67 -8.391 -17.359 1 96.44 104 PHE B C 1
ATOM 2387 O O . PHE B 1 104 ? 2.686 -7.215 -16.984 1 96.44 104 PHE B O 1
ATOM 2394 N N . ILE B 1 105 ? 2.549 -8.75 -18.578 1 91.94 105 ILE B N 1
ATOM 2395 C CA . ILE B 1 105 ? 2.453 -7.785 -19.672 1 91.94 105 ILE B CA 1
ATOM 2396 C C . ILE B 1 105 ? 0.999 -7.359 -19.859 1 91.94 105 ILE B C 1
ATOM 2398 O O . ILE B 1 105 ? 0.108 -8.203 -19.969 1 91.94 105 ILE B O 1
ATOM 2402 N N . GLU B 1 106 ? 0.728 -6.043 -19.656 1 79.94 106 GLU B N 1
ATOM 2403 C CA . GLU B 1 106 ? -0.615 -5.527 -19.906 1 79.94 106 GLU B CA 1
ATOM 2404 C C . GLU B 1 106 ? -0.881 -5.387 -21.406 1 79.94 106 GLU B C 1
ATOM 2406 O O . GLU B 1 106 ? -0.006 -4.953 -22.156 1 79.94 106 GLU B O 1
ATOM 2411 N N . PRO B 1 107 ? -1.93 -6.066 -21.875 1 63.16 107 PRO B N 1
ATOM 2412 C CA . PRO B 1 107 ? -2.188 -5.91 -23.312 1 63.16 107 PRO B CA 1
ATOM 2413 C C . PRO B 1 107 ? -2.334 -4.445 -23.719 1 63.16 107 PRO B C 1
ATOM 2415 O O . PRO B 1 107 ? -3.01 -3.672 -23.047 1 63.16 107 PRO B O 1
ATOM 2418 N N . PHE B 1 108 ? -1.365 -3.738 -24.141 1 52.06 108 PHE B N 1
ATOM 2419 C CA . PHE B 1 108 ? -1.625 -2.422 -24.703 1 52.06 108 PHE B CA 1
ATOM 2420 C C . PHE B 1 108 ? -2.832 -2.461 -25.641 1 52.06 108 PHE B C 1
ATOM 2422 O O . PHE B 1 108 ? -3.084 -3.477 -26.281 1 52.06 108 PHE B O 1
ATOM 2429 N N . GLY B 1 109 ? -3.963 -1.824 -25.297 1 43.28 109 GLY B N 1
ATOM 2430 C CA . GLY B 1 109 ? -5.035 -1.583 -26.25 1 43.28 109 GLY B CA 1
ATOM 2431 C C . GLY B 1 109 ? -4.551 -1.527 -27.688 1 43.28 109 GLY B C 1
ATOM 2432 O O . GLY B 1 109 ? -5.336 -1.254 -28.609 1 43.28 109 GLY B O 1
ATOM 2433 N N . ASP B 1 110 ? -3.373 -0.943 -27.922 1 39.97 110 ASP B N 1
ATOM 2434 C CA . ASP B 1 110 ? -3.115 -0.726 -29.344 1 39.97 110 ASP B CA 1
ATOM 2435 C C . ASP B 1 110 ? -3.158 -2.043 -30.109 1 39.97 110 ASP B C 1
ATOM 2437 O O . ASP B 1 110 ? -2.58 -3.041 -29.688 1 39.97 110 ASP B O 1
ATOM 2441 N N . GLU B 1 111 ? -4.219 -2.186 -30.938 1 36.81 111 GLU B N 1
ATOM 2442 C CA . GLU B 1 111 ? -4.203 -2.998 -32.156 1 36.81 111 GLU B CA 1
ATOM 2443 C C . GLU B 1 111 ? -2.785 -3.168 -32.688 1 36.81 111 GLU B C 1
ATOM 2445 O O . GLU B 1 111 ? -2.223 -2.24 -33.281 1 36.81 111 GLU B O 1
ATOM 2450 N N . VAL B 1 112 ? -1.816 -3.576 -32 1 36.56 112 VAL B N 1
ATOM 2451 C CA . VAL B 1 112 ? -0.764 -3.9 -32.969 1 36.56 112 VAL B CA 1
ATOM 2452 C C . VAL B 1 112 ? -1.386 -4.297 -34.312 1 36.56 112 VAL B C 1
ATOM 2454 O O . VAL B 1 112 ? -2.35 -5.062 -34.344 1 36.56 112 VAL B O 1
ATOM 2457 N N . SER B 1 113 ? -1.271 -3.457 -35.312 1 36.22 113 SER B N 1
ATOM 2458 C CA . SER B 1 113 ? -1.531 -3.807 -36.688 1 36.22 113 SER B CA 1
ATOM 2459 C C . SER B 1 113 ? -1.313 -5.297 -36.938 1 36.22 113 SER B C 1
ATOM 2461 O O . SER B 1 113 ? -0.519 -5.934 -36.25 1 36.22 113 SER B O 1
ATOM 2463 N N . GLY B 1 114 ? -2.188 -5.961 -37.594 1 37.22 114 GLY B N 1
ATOM 2464 C CA . GLY B 1 114 ? -2.336 -7.258 -38.219 1 37.22 114 GLY B CA 1
ATOM 2465 C C . GLY B 1 114 ? -1.013 -7.875 -38.656 1 37.22 114 GLY B C 1
ATOM 2466 O O . GLY B 1 114 ? -0.981 -8.977 -39.188 1 37.22 114 GLY B O 1
ATOM 2467 N N . ASP B 1 115 ? -0.065 -6.969 -39.031 1 36.81 115 ASP B N 1
ATOM 2468 C CA . ASP B 1 115 ? 0.93 -7.559 -39.906 1 36.81 115 ASP B CA 1
ATOM 2469 C C . ASP B 1 115 ? 2.018 -8.281 -39.125 1 36.81 115 ASP B C 1
ATOM 2471 O O . ASP B 1 115 ? 3.111 -8.523 -39.625 1 36.81 115 ASP B O 1
ATOM 2475 N N . GLN B 1 116 ? 2.029 -8.07 -37.781 1 41.94 116 GLN B N 1
ATOM 2476 C CA . GLN B 1 116 ? 3.113 -8.969 -37.375 1 41.94 116 GLN B CA 1
ATOM 2477 C C . GLN B 1 116 ? 2.664 -10.422 -37.406 1 41.94 116 GLN B C 1
ATOM 2479 O O . GLN B 1 116 ? 1.521 -10.734 -37.062 1 41.94 116 GLN B O 1
ATOM 2484 N N . PRO B 1 117 ? 3.264 -11.328 -38.188 1 40.47 117 PRO B N 1
ATOM 2485 C CA . PRO B 1 117 ? 2.861 -12.734 -38.281 1 40.47 117 PRO B CA 1
ATOM 2486 C C . PRO B 1 117 ? 2.418 -13.32 -36.938 1 40.47 117 PRO B C 1
ATOM 2488 O O . PRO B 1 117 ? 2.92 -12.922 -35.906 1 40.47 117 PRO B O 1
ATOM 2491 N N . ALA B 1 118 ? 1.158 -13.734 -36.906 1 42.69 118 ALA B N 1
ATOM 2492 C CA . ALA B 1 118 ? 0.407 -14.547 -35.938 1 42.69 118 ALA B CA 1
ATOM 2493 C C . ALA B 1 118 ? 1.336 -15.461 -35.156 1 42.69 118 ALA B C 1
ATOM 2495 O O . ALA B 1 118 ? 0.896 -16.156 -34.25 1 42.69 118 ALA B O 1
ATOM 2496 N N . ASP B 1 119 ? 2.486 -15.797 -35.656 1 43.94 119 ASP B N 1
ATOM 2497 C CA . ASP B 1 119 ? 3.207 -16.969 -35.188 1 43.94 119 ASP B CA 1
ATOM 2498 C C . ASP B 1 119 ? 3.916 -16.672 -33.844 1 43.94 119 ASP B C 1
ATOM 2500 O O . ASP B 1 119 ? 4.559 -17.562 -33.281 1 43.94 119 ASP B O 1
ATOM 2504 N N . ASP B 1 120 ? 4.535 -15.461 -33.438 1 51.12 120 ASP B N 1
ATOM 2505 C CA . ASP B 1 120 ? 5.438 -15.281 -32.281 1 51.12 120 ASP B CA 1
ATOM 2506 C C . ASP B 1 120 ? 4.66 -15.203 -30.984 1 51.12 120 ASP B C 1
ATOM 2508 O O . ASP B 1 120 ? 3.824 -14.312 -30.797 1 51.12 120 ASP B O 1
ATOM 2512 N N . VAL B 1 121 ? 4.422 -16.344 -30.281 1 58.44 121 VAL B N 1
ATOM 2513 C CA . VAL B 1 121 ? 3.799 -16.484 -28.969 1 58.44 121 VAL B CA 1
ATOM 2514 C C . VAL B 1 121 ? 4.211 -15.312 -28.078 1 58.44 121 VAL B C 1
ATOM 2516 O O . VAL B 1 121 ? 5.391 -15.156 -27.75 1 58.44 121 VAL B O 1
ATOM 2519 N N . THR B 1 122 ? 3.441 -14.32 -27.984 1 78.44 122 THR B N 1
ATOM 2520 C CA . THR B 1 122 ? 3.686 -13.148 -27.156 1 78.44 122 THR B CA 1
ATOM 2521 C C . THR B 1 122 ? 3.715 -13.516 -25.688 1 78.44 122 THR B C 1
ATOM 2523 O O . THR B 1 122 ? 2.859 -14.266 -25.203 1 78.44 122 THR B O 1
ATOM 2526 N N . ASP B 1 123 ? 4.859 -13.398 -25 1 91.19 123 ASP B N 1
ATOM 2527 C CA . ASP B 1 123 ? 5.059 -13.656 -23.578 1 91.19 123 ASP B CA 1
ATOM 2528 C C . ASP B 1 123 ? 4.008 -12.938 -22.734 1 91.19 123 ASP B C 1
ATOM 2530 O O . ASP B 1 123 ? 3.633 -11.797 -23.031 1 91.19 123 ASP B O 1
ATOM 2534 N N . MET B 1 124 ? 3.521 -13.664 -21.766 1 95.31 124 MET B N 1
ATOM 2535 C CA . MET B 1 124 ? 2.512 -13.094 -20.891 1 95.31 124 MET B CA 1
ATOM 2536 C C . MET B 1 124 ? 3.162 -12.266 -19.781 1 95.31 124 MET B C 1
ATOM 2538 O O . MET B 1 124 ? 2.486 -11.492 -19.094 1 95.31 124 MET B O 1
ATOM 2542 N N . PHE B 1 125 ? 4.465 -12.492 -19.594 1 97.56 125 PHE B N 1
ATOM 2543 C CA . PHE B 1 125 ? 5.184 -11.734 -18.562 1 97.56 125 PHE B CA 1
ATOM 2544 C C . PHE B 1 125 ? 6.598 -11.406 -19.031 1 97.56 125 PHE B C 1
ATOM 2546 O O . PHE B 1 125 ? 7.094 -12 -20 1 97.56 125 PHE B O 1
ATOM 2553 N N . ASN B 1 126 ? 7.145 -10.445 -18.328 1 97.56 126 ASN B N 1
ATOM 2554 C CA . ASN B 1 126 ? 8.516 -10.016 -18.578 1 97.56 126 ASN B CA 1
ATOM 2555 C C . ASN B 1 126 ? 9.398 -10.195 -17.344 1 97.56 126 ASN B C 1
ATOM 2557 O O . ASN B 1 126 ? 8.906 -10.188 -16.219 1 97.56 126 ASN B O 1
ATOM 2561 N N . ILE B 1 127 ? 10.688 -10.383 -17.641 1 98.44 127 ILE B N 1
ATOM 2562 C CA . ILE B 1 127 ? 11.688 -10.297 -16.578 1 98.44 127 ILE B CA 1
ATOM 2563 C C . ILE B 1 127 ? 12.07 -8.836 -16.344 1 98.44 127 ILE B C 1
ATOM 2565 O O . ILE B 1 127 ? 12.641 -8.188 -17.234 1 98.44 127 ILE B O 1
ATOM 2569 N N . GLU B 1 128 ? 11.805 -8.359 -15.211 1 98.38 128 GLU B N 1
ATOM 2570 C CA . GLU B 1 128 ? 12.102 -6.961 -14.906 1 98.38 128 GLU B CA 1
ATOM 2571 C C . GLU B 1 128 ? 13.5 -6.801 -14.336 1 98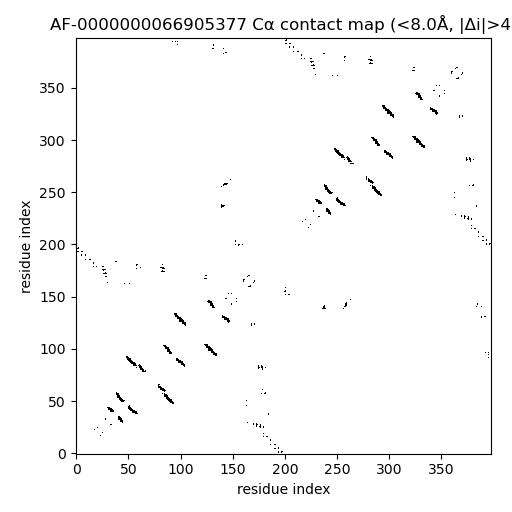.38 128 GLU B C 1
ATOM 2573 O O . GLU B 1 128 ? 14.18 -5.805 -14.602 1 98.38 128 GLU B O 1
ATOM 2578 N N . GLU B 1 129 ? 13.867 -7.75 -13.523 1 98.44 129 GLU B N 1
ATOM 2579 C CA . GLU B 1 129 ? 15.156 -7.684 -12.844 1 98.44 129 GLU B CA 1
ATOM 2580 C C . GLU B 1 129 ? 15.711 -9.078 -12.578 1 98.44 129 GLU B C 1
ATOM 2582 O O . GLU B 1 129 ? 14.953 -10.031 -12.375 1 98.44 129 GLU B O 1
ATOM 2587 N N . ILE B 1 130 ? 17.078 -9.156 -12.594 1 98.5 130 ILE B N 1
ATOM 2588 C CA . ILE B 1 130 ? 17.766 -10.414 -12.352 1 98.5 130 ILE B CA 1
ATOM 2589 C C . ILE B 1 130 ? 18.906 -10.195 -11.352 1 98.5 130 ILE B C 1
ATOM 2591 O O . ILE B 1 130 ? 19.656 -9.227 -11.453 1 98.5 130 ILE B O 1
ATOM 2595 N N . TYR B 1 131 ? 19.031 -11.086 -10.375 1 97.81 131 TYR B N 1
ATOM 2596 C CA . TYR B 1 131 ? 20.172 -11.039 -9.484 1 97.81 131 TYR B CA 1
ATOM 2597 C C . TYR B 1 131 ? 20.422 -12.406 -8.844 1 97.81 131 TYR B C 1
ATOM 2599 O O . TYR B 1 131 ? 19.594 -13.305 -8.945 1 97.81 131 TYR B O 1
ATOM 2607 N N . ILE B 1 132 ? 21.641 -12.555 -8.336 1 97.81 132 ILE B N 1
ATOM 2608 C CA . ILE B 1 132 ? 22.078 -13.797 -7.719 1 97.81 132 ILE B CA 1
ATOM 2609 C C . ILE B 1 132 ? 22.719 -13.508 -6.363 1 97.81 132 ILE B C 1
ATOM 2611 O O . ILE B 1 132 ? 23.406 -12.492 -6.195 1 97.81 132 ILE B O 1
ATOM 2615 N N . HIS B 1 133 ? 22.391 -14.32 -5.43 1 96.5 133 HIS B N 1
ATOM 2616 C CA . HIS B 1 133 ? 23 -14.117 -4.125 1 96.5 133 HIS B CA 1
ATOM 2617 C C . HIS B 1 133 ? 23.141 -15.43 -3.365 1 96.5 133 HIS B C 1
ATOM 2619 O O . HIS B 1 133 ? 22.406 -16.391 -3.643 1 96.5 133 HIS B O 1
ATOM 2625 N N . ASP B 1 134 ? 24.047 -15.336 -2.416 1 93.31 134 ASP B N 1
ATOM 2626 C CA . ASP B 1 134 ? 24.172 -16.422 -1.451 1 93.31 134 ASP B CA 1
ATOM 2627 C C . ASP B 1 134 ? 23.406 -16.109 -0.173 1 93.31 134 ASP B C 1
ATOM 2629 O O . ASP B 1 134 ? 23.469 -15 0.35 1 93.31 134 ASP B O 1
ATOM 2633 N N . GLY B 1 135 ? 22.688 -17 0.249 1 87.31 135 GLY B N 1
ATOM 2634 C CA . GLY B 1 135 ? 21.906 -16.734 1.441 1 87.31 135 GLY B CA 1
ATOM 2635 C C . GLY B 1 135 ? 20.781 -15.734 1.214 1 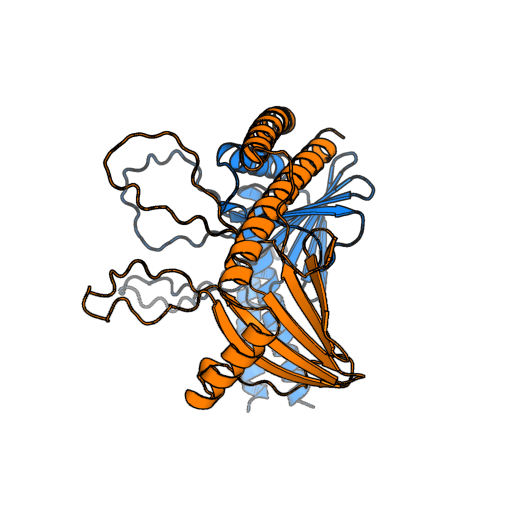87.31 135 GLY B C 1
ATOM 2636 O O . GLY B 1 135 ? 20.078 -15.805 0.207 1 87.31 135 GLY B O 1
ATOM 2637 N N . ASP B 1 136 ? 20.688 -14.852 2.143 1 84.19 136 ASP B N 1
ATOM 2638 C CA . ASP B 1 136 ? 19.609 -13.867 2.033 1 84.19 136 ASP B CA 1
ATOM 2639 C C . ASP B 1 136 ? 20.047 -12.672 1.193 1 84.19 136 ASP B C 1
ATOM 2641 O O . ASP B 1 136 ? 21.172 -12.188 1.332 1 84.19 136 ASP B O 1
ATOM 2645 N N . ALA B 1 137 ? 19.172 -12.352 0.236 1 83.12 137 ALA B N 1
ATOM 2646 C CA . ALA B 1 137 ? 19.438 -11.125 -0.511 1 83.12 137 ALA B CA 1
ATOM 2647 C C . ALA B 1 137 ? 19.422 -9.906 0.41 1 83.12 137 ALA B C 1
ATOM 2649 O O . ALA B 1 137 ? 18.672 -9.883 1.398 1 83.12 137 ALA B O 1
ATOM 2650 N N . ASN B 1 138 ? 20.297 -8.961 0.141 1 86.12 138 ASN B N 1
ATOM 2651 C CA . ASN B 1 138 ? 20.297 -7.707 0.889 1 86.12 138 ASN B CA 1
ATOM 2652 C C . ASN B 1 138 ? 20.359 -6.5 -0.041 1 86.12 138 ASN B C 1
ATOM 2654 O O . ASN B 1 138 ? 20.297 -6.648 -1.263 1 86.12 138 ASN B O 1
ATOM 2658 N N . GLU B 1 139 ? 20.312 -5.402 0.478 1 87.12 139 GLU B N 1
ATOM 2659 C CA . GLU B 1 139 ? 20.219 -4.172 -0.295 1 87.12 139 GLU B CA 1
ATOM 2660 C C . GLU B 1 139 ? 21.484 -3.926 -1.113 1 87.12 139 GLU B C 1
ATOM 2662 O O . GLU B 1 139 ? 21.484 -3.107 -2.035 1 87.12 139 GLU B O 1
ATOM 2667 N N . LYS B 1 140 ? 22.469 -4.684 -0.872 1 89.62 140 LYS B N 1
ATOM 2668 C CA . LYS B 1 140 ? 23.734 -4.449 -1.543 1 89.62 140 LYS B CA 1
ATOM 2669 C C . LYS B 1 140 ? 23.906 -5.379 -2.74 1 89.62 140 LYS B C 1
ATOM 2671 O O . LYS B 1 140 ? 24.875 -5.254 -3.498 1 89.62 140 LYS B O 1
ATOM 2676 N N . THR B 1 141 ? 23.016 -6.191 -2.926 1 95.06 141 THR B N 1
ATOM 2677 C CA . THR B 1 141 ? 23.141 -7.152 -4.016 1 95.06 141 THR B CA 1
ATOM 2678 C C . THR B 1 141 ? 22.969 -6.465 -5.367 1 95.06 141 THR B C 1
ATOM 2680 O O . THR B 1 141 ? 22 -5.742 -5.582 1 95.06 141 THR B O 1
ATOM 2683 N N . TYR B 1 142 ? 23.953 -6.691 -6.199 1 96.38 142 TYR B N 1
ATOM 2684 C CA . TYR B 1 142 ? 23.844 -6.152 -7.551 1 96.38 142 TYR B CA 1
ATOM 2685 C C . TYR B 1 142 ? 22.703 -6.824 -8.312 1 96.38 142 TYR B C 1
ATOM 2687 O O . TYR B 1 142 ? 22.5 -8.039 -8.203 1 96.38 142 TYR B O 1
ATOM 2695 N N . SER B 1 143 ? 22 -6.023 -9.078 1 97.62 143 SER B N 1
ATOM 2696 C CA . SER B 1 143 ? 20.953 -6.52 -9.953 1 97.62 143 SER B CA 1
ATOM 2697 C C . SER B 1 143 ? 20.969 -5.801 -11.297 1 97.62 143 SER B C 1
ATOM 2699 O O . SER B 1 143 ? 21.5 -4.695 -11.414 1 97.62 143 SER B O 1
ATOM 2701 N N . VAL B 1 144 ? 20.438 -6.449 -12.336 1 97.88 144 VAL B N 1
ATOM 2702 C CA . VAL B 1 144 ? 20.359 -5.848 -13.664 1 97.88 144 VAL B CA 1
ATOM 2703 C C . VAL B 1 144 ? 18.922 -5.922 -14.18 1 97.88 144 VAL B C 1
ATOM 2705 O O . VAL B 1 144 ? 18.203 -6.898 -13.922 1 97.88 144 VAL B O 1
ATOM 2708 N N . ARG B 1 145 ? 18.531 -4.871 -14.867 1 97.75 145 ARG B N 1
ATOM 2709 C CA . ARG B 1 145 ? 17.203 -4.863 -15.453 1 97.75 145 ARG B CA 1
ATOM 2710 C C . ARG B 1 145 ? 17.141 -5.742 -16.688 1 97.75 145 ARG B C 1
ATOM 2712 O O . ARG B 1 145 ? 18.062 -5.754 -17.5 1 97.75 145 ARG B O 1
ATOM 2719 N N . GLY B 1 146 ? 16.031 -6.496 -16.828 1 97.25 146 GLY B N 1
ATOM 2720 C CA . GLY B 1 146 ? 15.828 -7.367 -17.984 1 97.25 146 GLY B CA 1
ATOM 2721 C C . GLY B 1 146 ? 15.883 -6.625 -19.297 1 97.25 146 GLY B C 1
ATOM 2722 O O . GLY B 1 146 ? 16.312 -7.18 -20.312 1 97.25 146 GLY B O 1
ATOM 2723 N N . GLU B 1 147 ? 15.461 -5.371 -19.266 1 96.12 147 GLU B N 1
ATOM 2724 C CA . GLU B 1 147 ? 15.336 -4.609 -20.516 1 96.12 147 GLU B CA 1
ATOM 2725 C C . GLU B 1 147 ? 16.703 -4.199 -21.031 1 96.12 147 GLU B C 1
ATOM 2727 O O . GLU B 1 147 ? 16.844 -3.789 -22.188 1 96.12 147 GLU B O 1
ATOM 2732 N N . ILE B 1 148 ? 17.781 -4.242 -20.219 1 96.12 148 ILE B N 1
ATOM 2733 C CA . ILE B 1 148 ? 19.078 -3.697 -20.594 1 96.12 148 ILE B CA 1
ATOM 2734 C C . ILE B 1 148 ? 19.984 -4.824 -21.078 1 96.12 148 ILE B C 1
ATOM 2736 O O . ILE B 1 148 ? 21 -4.574 -21.719 1 96.12 148 ILE B O 1
ATOM 2740 N N . ILE B 1 149 ? 19.688 -6.02 -20.781 1 96.75 149 ILE B N 1
ATOM 2741 C CA . ILE B 1 149 ? 20.578 -7.117 -21.156 1 96.75 149 ILE B CA 1
ATOM 2742 C C . ILE B 1 149 ? 20.391 -7.453 -22.625 1 96.75 149 ILE B C 1
ATOM 2744 O O . ILE B 1 149 ? 19.375 -7.07 -23.234 1 96.75 149 ILE B O 1
ATOM 2748 N N . ASP B 1 150 ? 21.375 -8.195 -23.281 1 97.38 150 ASP B N 1
ATOM 2749 C CA . ASP B 1 150 ? 21.328 -8.648 -24.656 1 97.38 150 ASP B CA 1
ATOM 2750 C C . ASP B 1 150 ? 20.078 -9.484 -24.922 1 97.38 150 ASP B C 1
ATOM 2752 O O . ASP B 1 150 ? 19.719 -10.336 -24.109 1 97.38 150 ASP B O 1
ATOM 2756 N N . GLY B 1 151 ? 19.453 -9.289 -26.094 1 96.75 151 GLY B N 1
ATOM 2757 C CA . GLY B 1 151 ? 18.25 -10.016 -26.453 1 96.75 151 GLY B CA 1
ATOM 2758 C C . GLY B 1 151 ? 18.438 -11.523 -26.469 1 96.75 151 GLY B C 1
ATOM 2759 O O . GLY B 1 151 ? 17.547 -12.266 -26.047 1 96.75 151 GLY B O 1
ATOM 2760 N N . GLY B 1 152 ? 19.5 -11.898 -27.016 1 97.38 152 GLY B N 1
ATOM 2761 C CA . GLY B 1 152 ? 19.781 -13.328 -27 1 97.38 152 GLY B CA 1
ATOM 2762 C C . GLY B 1 152 ? 19.859 -13.906 -25.594 1 97.38 152 GLY B C 1
ATOM 2763 O O . GLY B 1 152 ? 19.328 -14.992 -25.344 1 97.38 152 GLY B O 1
ATOM 2764 N N . LEU B 1 153 ? 20.562 -13.227 -24.75 1 98 153 LEU B N 1
ATOM 2765 C CA . LEU B 1 153 ? 20.625 -13.656 -23.359 1 98 153 LEU B CA 1
ATOM 2766 C C . LEU B 1 153 ? 19.234 -13.688 -22.719 1 98 153 LEU B C 1
ATOM 2768 O O . LEU B 1 153 ? 18.875 -14.656 -22.047 1 98 153 LEU B O 1
ATOM 2772 N N . TYR B 1 154 ? 18.453 -12.625 -22.922 1 97.81 154 TYR B N 1
ATOM 2773 C CA . TYR B 1 154 ? 17.094 -12.555 -22.406 1 97.81 154 TYR B CA 1
ATOM 2774 C C . TYR B 1 154 ? 16.281 -13.766 -22.844 1 97.81 154 TYR B C 1
ATOM 2776 O O . TYR B 1 154 ? 15.617 -14.398 -22.031 1 97.81 154 TYR B O 1
ATOM 2784 N N . ASP B 1 155 ? 16.391 -14.148 -24.109 1 97.19 155 ASP B N 1
ATOM 2785 C CA . ASP B 1 155 ? 15.656 -15.281 -24.656 1 97.19 155 ASP B CA 1
ATOM 2786 C C . ASP B 1 155 ? 16.078 -16.578 -23.969 1 97.19 155 ASP B C 1
ATOM 2788 O O . ASP B 1 155 ? 15.234 -17.438 -23.688 1 97.19 155 ASP B O 1
ATOM 2792 N N . HIS B 1 156 ? 17.297 -16.766 -23.766 1 98.06 156 HIS B N 1
ATOM 2793 C CA . HIS B 1 156 ? 17.781 -17.969 -23.125 1 98.06 156 HIS B CA 1
ATOM 2794 C C . HIS B 1 156 ? 17.328 -18.062 -21.672 1 98.06 156 HIS B C 1
ATOM 2796 O O . HIS B 1 156 ? 17.047 -19.141 -21.172 1 98.06 156 HIS B O 1
ATOM 2802 N N . LEU B 1 157 ? 17.266 -16.922 -20.984 1 98.31 157 LEU B N 1
ATOM 2803 C CA . LEU B 1 157 ? 16.766 -16.891 -19.625 1 98.31 157 LEU B CA 1
ATOM 2804 C C . LEU B 1 157 ? 15.281 -17.234 -19.578 1 98.31 157 LEU B C 1
ATOM 2806 O O . LEU B 1 157 ? 14.828 -17.969 -18.688 1 98.31 157 LEU B O 1
ATOM 2810 N N . MET B 1 158 ? 14.547 -16.734 -20.547 1 97.94 158 MET B N 1
ATOM 2811 C CA . MET B 1 158 ? 13.133 -17.094 -20.641 1 97.94 158 MET B CA 1
ATOM 2812 C C . MET B 1 158 ? 12.961 -18.594 -20.875 1 97.94 158 MET B C 1
ATOM 2814 O O . MET B 1 158 ? 12.094 -19.219 -20.266 1 97.94 158 MET B O 1
ATOM 2818 N N . THR B 1 159 ? 13.711 -19.094 -21.734 1 98.06 159 THR B N 1
ATOM 2819 C CA . THR B 1 159 ? 13.68 -20.531 -21.984 1 98.06 159 THR B CA 1
ATOM 2820 C C . THR B 1 159 ? 14.055 -21.312 -20.734 1 98.06 159 THR B C 1
ATOM 2822 O O . THR B 1 159 ? 13.477 -22.359 -20.453 1 98.06 159 THR B O 1
ATOM 2825 N N . TYR B 1 160 ? 15.031 -20.812 -19.969 1 98.5 160 TYR B N 1
ATOM 2826 C CA . TYR B 1 160 ? 15.453 -21.406 -18.703 1 98.5 160 TYR B CA 1
ATOM 2827 C C . TYR B 1 160 ? 14.281 -21.516 -17.734 1 98.5 160 TYR B C 1
ATOM 2829 O O . TYR B 1 160 ? 14.086 -22.562 -17.109 1 98.5 160 TYR B O 1
ATOM 2837 N N . LEU B 1 161 ? 13.492 -20.5 -17.625 1 98.62 161 LEU B N 1
ATOM 2838 C CA . LEU B 1 161 ? 12.305 -20.5 -16.781 1 98.62 161 LEU B CA 1
ATOM 2839 C C . LEU B 1 161 ? 11.266 -21.484 -17.297 1 98.62 161 LEU B C 1
ATOM 2841 O O . LEU B 1 161 ? 10.672 -22.234 -16.516 1 98.62 161 LEU B O 1
ATOM 2845 N N . GLU B 1 162 ? 11.086 -21.562 -18.578 1 98.12 162 GLU B N 1
ATOM 2846 C CA . GLU B 1 162 ? 10.125 -22.469 -19.188 1 98.12 162 GLU B CA 1
ATOM 2847 C C . GLU B 1 162 ? 10.453 -23.922 -18.844 1 98.12 162 GLU B C 1
ATOM 2849 O O . GLU B 1 162 ? 9.562 -24.703 -18.5 1 98.12 162 GLU B O 1
ATOM 2854 N N . GLU B 1 163 ? 11.641 -24.25 -18.906 1 97.81 163 GLU B N 1
ATOM 2855 C CA . GLU B 1 163 ? 12.102 -25.609 -18.625 1 97.81 163 GLU B CA 1
ATOM 2856 C C . GLU B 1 163 ? 11.828 -25.984 -17.172 1 97.81 163 GLU B C 1
ATOM 2858 O O . GLU B 1 163 ? 11.805 -27.172 -16.844 1 97.81 163 GLU B O 1
ATOM 2863 N N . ARG B 1 164 ? 11.625 -25.016 -16.391 1 97.94 164 ARG B N 1
ATOM 2864 C CA . ARG B 1 164 ? 11.398 -25.25 -14.969 1 97.94 164 ARG B CA 1
ATOM 2865 C C . ARG B 1 164 ? 9.93 -25.062 -14.609 1 97.94 164 ARG B C 1
ATOM 2867 O O . ARG B 1 164 ? 9.562 -25.062 -13.43 1 97.94 164 ARG B O 1
ATOM 2874 N N . GLY B 1 165 ? 9.133 -24.844 -15.578 1 97.5 165 GLY B N 1
ATOM 2875 C CA . GLY B 1 165 ? 7.691 -24.828 -15.391 1 97.5 165 GLY B CA 1
ATOM 2876 C C . GLY B 1 165 ? 7.109 -23.422 -15.32 1 97.5 165 GLY B C 1
ATOM 2877 O O . GLY B 1 165 ? 5.926 -23.25 -15.023 1 97.5 165 GLY B O 1
ATOM 2878 N N . VAL B 1 166 ? 7.93 -22.438 -15.531 1 98.5 166 VAL B N 1
ATOM 2879 C CA . VAL B 1 166 ? 7.453 -21.047 -15.508 1 98.5 166 VAL B CA 1
ATOM 2880 C C . VAL B 1 166 ? 7.32 -20.531 -16.938 1 98.5 166 VAL B C 1
ATOM 2882 O O . VAL B 1 166 ? 8.195 -19.812 -17.422 1 98.5 166 VAL B O 1
ATOM 2885 N N . ASP B 1 167 ? 6.23 -20.953 -17.578 1 97.62 167 ASP B N 1
ATOM 2886 C CA . ASP B 1 167 ? 5.926 -20.578 -18.953 1 97.62 167 ASP B CA 1
ATOM 2887 C C . ASP B 1 167 ? 4.559 -19.906 -19.047 1 97.62 167 ASP B C 1
ATOM 2889 O O . ASP B 1 167 ? 3.982 -19.516 -18.031 1 97.62 167 ASP B O 1
ATOM 2893 N N . ASN B 1 168 ? 4.047 -19.734 -20.266 1 96.88 168 ASN B N 1
ATOM 2894 C CA . ASN B 1 168 ? 2.764 -19.062 -20.453 1 96.88 168 ASN B CA 1
ATOM 2895 C C . ASN B 1 168 ? 1.624 -19.844 -19.812 1 96.88 168 ASN B C 1
ATOM 2897 O O . ASN B 1 168 ? 0.676 -19.25 -19.281 1 96.88 168 ASN B O 1
ATOM 2901 N N . ALA B 1 169 ? 1.708 -21.125 -19.875 1 96.69 169 ALA B N 1
ATOM 2902 C CA . ALA B 1 169 ? 0.698 -21.938 -19.203 1 96.69 169 ALA B CA 1
ATOM 2903 C C . ALA B 1 169 ? 0.703 -21.672 -17.703 1 96.69 169 ALA B C 1
ATOM 2905 O O . ALA B 1 169 ? -0.356 -21.531 -17.078 1 96.69 169 ALA B O 1
ATOM 2906 N N . PHE B 1 170 ? 1.84 -21.703 -17.156 1 97.88 170 PHE B N 1
ATOM 2907 C CA . PHE B 1 170 ? 1.983 -21.344 -15.75 1 97.88 170 PHE B CA 1
ATOM 2908 C C . PHE B 1 170 ? 1.36 -19.984 -15.469 1 97.88 170 PHE B C 1
ATOM 2910 O O . PHE B 1 170 ? 0.621 -19.812 -14.5 1 97.88 170 PHE B O 1
ATOM 2917 N N . ALA B 1 171 ? 1.723 -18.984 -16.266 1 97.38 171 ALA B N 1
ATOM 2918 C CA . ALA B 1 171 ? 1.205 -17.625 -16.109 1 97.38 171 ALA B CA 1
ATOM 2919 C C . ALA B 1 171 ? -0.321 -17.625 -16.094 1 97.38 171 ALA B C 1
ATOM 2921 O O . ALA B 1 171 ? -0.933 -16.938 -15.266 1 97.38 171 ALA B O 1
ATOM 2922 N N . GLU B 1 172 ? -0.916 -18.391 -16.938 1 95.5 172 GLU B N 1
ATOM 2923 C CA . GLU B 1 172 ? -2.371 -18.484 -16.969 1 95.5 172 GLU B CA 1
ATOM 2924 C C . GLU B 1 172 ? -2.924 -19.062 -15.672 1 95.5 172 GLU B C 1
ATOM 2926 O O . GLU B 1 172 ? -3.902 -18.547 -15.125 1 95.5 172 GLU B O 1
ATOM 2931 N N . HIS B 1 173 ? -2.309 -20.094 -15.258 1 96.75 173 HIS B N 1
ATOM 2932 C CA . HIS B 1 173 ? -2.729 -20.719 -14.008 1 96.75 173 HIS B CA 1
ATOM 2933 C C . HIS B 1 173 ? -2.541 -19.75 -12.836 1 96.75 173 HIS B C 1
ATOM 2935 O O . HIS B 1 173 ? -3.383 -19.688 -11.938 1 96.75 173 HIS B O 1
ATOM 2941 N N . LEU B 1 174 ? -1.465 -19.047 -12.859 1 97.81 174 LEU B N 1
ATOM 2942 C CA . LEU B 1 174 ? -1.182 -18.094 -11.781 1 97.81 174 LEU B CA 1
ATOM 2943 C C . LEU B 1 174 ? -2.236 -17 -11.734 1 97.81 174 LEU B C 1
ATOM 2945 O O . LEU B 1 174 ? -2.727 -16.656 -10.656 1 97.81 174 LEU B O 1
ATOM 2949 N N . ILE B 1 175 ? -2.576 -16.469 -12.875 1 95.12 175 ILE B N 1
ATOM 2950 C CA . ILE B 1 175 ? -3.59 -15.43 -12.945 1 95.12 175 ILE B CA 1
ATOM 2951 C C . ILE B 1 175 ? -4.914 -15.945 -12.391 1 95.12 175 ILE B C 1
ATOM 2953 O O . ILE B 1 175 ? -5.566 -15.273 -11.594 1 95.12 175 ILE B O 1
ATOM 2957 N N . ARG B 1 176 ? -5.293 -17.125 -12.797 1 92.94 176 ARG B N 1
ATOM 2958 C CA . ARG B 1 176 ? -6.543 -17.719 -12.336 1 92.94 176 ARG B CA 1
ATOM 2959 C C . ARG B 1 176 ? -6.539 -17.906 -10.82 1 92.94 176 ARG B C 1
ATOM 2961 O O . ARG B 1 176 ? -7.5 -17.547 -10.141 1 92.94 176 ARG B O 1
ATOM 2968 N N . PHE B 1 177 ? -5.527 -18.484 -10.367 1 95.38 177 PHE B N 1
ATOM 2969 C CA . PHE B 1 177 ? -5.422 -18.703 -8.93 1 95.38 177 PHE B CA 1
ATOM 2970 C C . PHE B 1 177 ? -5.441 -17.391 -8.172 1 95.38 177 PHE B C 1
ATOM 2972 O O . PHE B 1 177 ? -6.199 -17.219 -7.219 1 95.38 177 PHE B O 1
ATOM 2979 N N . ALA B 1 178 ? -4.555 -16.453 -8.617 1 96.06 178 ALA B N 1
ATOM 2980 C CA . ALA B 1 178 ? -4.43 -15.164 -7.941 1 96.06 178 ALA B CA 1
ATOM 2981 C C . ALA B 1 178 ? -5.762 -14.422 -7.934 1 96.06 178 ALA B C 1
ATOM 2983 O O . ALA B 1 178 ? -6.105 -13.766 -6.949 1 96.06 178 ALA B O 1
ATOM 2984 N N . THR B 1 179 ? -6.48 -14.484 -9.047 1 93.06 179 THR B N 1
ATOM 2985 C CA . THR B 1 179 ? -7.77 -13.812 -9.148 1 93.06 179 THR B CA 1
ATOM 2986 C C . THR B 1 179 ? -8.75 -14.359 -8.117 1 93.06 179 THR B C 1
ATOM 2988 O O . THR B 1 179 ? -9.398 -13.594 -7.398 1 93.06 179 THR B O 1
ATOM 2991 N N . HIS B 1 180 ? -8.773 -15.609 -8.039 1 92.69 180 HIS B N 1
ATOM 2992 C CA . HIS B 1 180 ? -9.656 -16.25 -7.074 1 92.69 180 HIS B CA 1
ATOM 2993 C C . HIS B 1 180 ? -9.234 -15.938 -5.641 1 92.69 180 HIS B C 1
ATOM 2995 O O . HIS B 1 180 ? -10.062 -15.547 -4.816 1 92.69 180 HIS B O 1
ATOM 3001 N N . TYR B 1 181 ? -8.016 -16.125 -5.367 1 95.12 181 TYR B N 1
ATOM 3002 C CA . TYR B 1 181 ? -7.496 -15.938 -4.02 1 95.12 181 TYR B CA 1
ATOM 3003 C C . TYR B 1 181 ? -7.672 -14.492 -3.574 1 95.12 181 TYR B C 1
ATOM 3005 O O . TYR B 1 181 ? -8.047 -14.227 -2.43 1 95.12 181 TYR B O 1
ATOM 3013 N N . GLU B 1 182 ? -7.355 -13.531 -4.48 1 95.19 182 GLU B N 1
ATOM 3014 C CA . GLU B 1 182 ? -7.543 -12.117 -4.172 1 95.19 182 GLU B CA 1
ATOM 3015 C C . GLU B 1 182 ? -8.992 -11.82 -3.801 1 95.19 182 GLU B C 1
ATOM 3017 O O . GLU B 1 182 ? -9.258 -11.102 -2.83 1 95.19 182 GLU B O 1
ATOM 3022 N N . HIS B 1 183 ? -9.875 -12.344 -4.555 1 93.25 183 HIS B N 1
ATOM 3023 C CA . HIS B 1 183 ? -11.289 -12.133 -4.27 1 93.25 183 HIS B CA 1
ATOM 3024 C C . HIS B 1 183 ? -11.672 -12.703 -2.91 1 93.25 183 HIS B C 1
ATOM 3026 O O . HIS B 1 183 ? -12.414 -12.078 -2.154 1 93.25 183 HIS B O 1
ATOM 3032 N N . ALA B 1 184 ? -11.211 -13.844 -2.621 1 93.75 184 ALA B N 1
ATOM 3033 C CA . ALA B 1 184 ? -11.461 -14.445 -1.314 1 93.75 184 ALA B CA 1
ATOM 3034 C C . ALA B 1 184 ? -10.93 -13.562 -0.191 1 93.75 184 ALA B C 1
ATOM 3036 O O . ALA B 1 184 ? -11.578 -13.406 0.846 1 93.75 184 ALA B O 1
ATOM 3037 N N . GLN B 1 185 ? -9.727 -13.031 -0.388 1 95.69 185 GLN B N 1
ATOM 3038 C CA . GLN B 1 185 ? -9.141 -12.125 0.597 1 95.69 185 GLN B CA 1
ATOM 3039 C C . GLN B 1 185 ? -9.992 -10.875 0.765 1 95.69 185 GLN B C 1
ATOM 3041 O O . GLN B 1 185 ? -10.148 -10.367 1.877 1 95.69 185 GLN B O 1
ATOM 3046 N N . TYR B 1 186 ? -10.539 -10.383 -0.349 1 96.06 186 TYR B N 1
ATOM 3047 C CA . TYR B 1 186 ? -11.414 -9.227 -0.31 1 96.06 186 TYR B CA 1
ATOM 3048 C C . TYR B 1 186 ? -12.648 -9.508 0.539 1 96.06 186 TYR B C 1
ATOM 3050 O O . TYR B 1 186 ? -13.008 -8.711 1.414 1 96.06 186 TYR B O 1
ATOM 3058 N N . VAL B 1 187 ? -13.266 -10.609 0.321 1 95.94 187 VAL B N 1
ATOM 3059 C CA . VAL B 1 187 ? -14.438 -11 1.092 1 95.94 187 VAL B CA 1
ATOM 3060 C C . VAL B 1 187 ? -14.07 -11.109 2.57 1 95.94 187 VAL B C 1
ATOM 3062 O O . VAL B 1 187 ? -14.82 -10.656 3.438 1 95.94 187 VAL B O 1
ATOM 3065 N N . ALA B 1 188 ? -12.953 -11.742 2.873 1 96.69 188 ALA B N 1
ATOM 3066 C CA . ALA B 1 188 ? -12.492 -11.883 4.254 1 96.69 188 ALA B CA 1
ATOM 3067 C C . ALA B 1 188 ? -12.297 -10.516 4.902 1 96.69 188 ALA B C 1
ATOM 3069 O O . ALA B 1 188 ? -12.609 -10.328 6.082 1 96.69 188 ALA B O 1
ATOM 3070 N N . LEU B 1 189 ? -11.766 -9.617 4.172 1 97.25 189 LEU B N 1
ATOM 3071 C CA . LEU B 1 189 ? -11.578 -8.258 4.664 1 97.25 189 LEU B CA 1
ATOM 3072 C C . LEU B 1 189 ? -12.922 -7.621 5.012 1 97.25 189 LEU B C 1
ATOM 3074 O O . LEU B 1 189 ? -13.078 -7.035 6.09 1 97.25 189 LEU B O 1
ATOM 3078 N N . LEU B 1 190 ? -13.891 -7.715 4.105 1 97.69 190 LEU B N 1
ATOM 3079 C CA . LEU B 1 190 ? -15.219 -7.164 4.352 1 97.69 190 LEU B CA 1
ATOM 3080 C C . LEU B 1 190 ? -15.828 -7.754 5.617 1 97.69 190 LEU B C 1
ATOM 3082 O O . LEU B 1 190 ? -16.422 -7.035 6.418 1 97.69 190 LEU B O 1
ATOM 3086 N N . GLN B 1 191 ? -15.656 -9.047 5.785 1 97.38 191 GLN B N 1
ATOM 3087 C CA . GLN B 1 191 ? -16.141 -9.711 6.988 1 97.38 191 GLN B CA 1
ATOM 3088 C C . GLN B 1 191 ? -15.453 -9.172 8.234 1 97.38 191 GLN B C 1
ATOM 3090 O O . GLN B 1 191 ? -16.094 -8.961 9.266 1 97.38 191 GLN B O 1
ATOM 3095 N N . GLY B 1 192 ? -14.164 -9.016 8.125 1 96.75 192 GLY B N 1
ATOM 3096 C CA . GLY B 1 192 ? -13.414 -8.438 9.227 1 96.75 192 GLY B CA 1
ATOM 3097 C C . GLY B 1 192 ? -13.891 -7.047 9.609 1 96.75 192 GLY B C 1
ATOM 3098 O O . GLY B 1 192 ? -14.023 -6.738 10.797 1 96.75 192 GLY B O 1
ATOM 3099 N N . ILE B 1 193 ? -14.125 -6.238 8.633 1 97.88 193 ILE B N 1
ATOM 3100 C CA . ILE B 1 193 ? -14.609 -4.883 8.875 1 97.88 193 ILE B CA 1
ATOM 3101 C C . ILE B 1 193 ? -15.984 -4.934 9.539 1 97.88 193 ILE B C 1
ATOM 3103 O O . ILE B 1 193 ? -16.266 -4.18 10.469 1 97.88 193 ILE B O 1
ATOM 3107 N N . ARG B 1 194 ? -16.844 -5.734 9.023 1 97.31 194 ARG B N 1
ATOM 3108 C CA . ARG B 1 194 ? -18.188 -5.863 9.602 1 97.31 194 ARG B CA 1
ATOM 3109 C C . ARG B 1 194 ? -18.109 -6.238 11.078 1 97.31 194 ARG B C 1
ATOM 3111 O O . ARG B 1 194 ? -18.781 -5.637 11.914 1 97.31 194 ARG B O 1
ATOM 3118 N N . ASP B 1 195 ? -17.297 -7.258 11.375 1 96.44 195 ASP B N 1
ATOM 3119 C CA . ASP B 1 195 ? -17.125 -7.68 12.758 1 96.44 195 ASP B CA 1
ATOM 3120 C C . ASP B 1 195 ? -16.578 -6.539 13.617 1 96.44 195 ASP B C 1
ATOM 3122 O O . ASP B 1 195 ? -16.969 -6.383 14.773 1 96.44 195 ASP B O 1
ATOM 3126 N N . PHE B 1 196 ? -15.734 -5.844 13.125 1 97.19 196 PHE B N 1
ATOM 3127 C CA . PHE B 1 196 ? -15.102 -4.719 13.812 1 97.19 196 PHE B CA 1
ATOM 3128 C C . PHE B 1 196 ? -16.141 -3.646 14.148 1 97.19 196 PHE B C 1
ATOM 3130 O O . PHE B 1 196 ? -16.172 -3.16 15.281 1 97.19 196 PHE B O 1
ATOM 3137 N N . VAL B 1 197 ? -16.906 -3.262 13.094 1 95.25 197 VAL B N 1
ATOM 3138 C CA . VAL B 1 197 ? -17.844 -2.162 13.258 1 95.25 197 VAL B CA 1
ATOM 3139 C C . VAL B 1 197 ? -18.984 -2.588 14.188 1 95.25 197 VAL B C 1
ATOM 3141 O O . VAL B 1 197 ? -19.562 -1.76 14.898 1 95.25 197 VAL B O 1
ATOM 3144 N N . ASP B 1 198 ? -19.297 -3.836 14.195 1 91.56 198 ASP B N 1
ATOM 3145 C CA . ASP B 1 198 ? -20.391 -4.363 15.008 1 91.56 198 ASP B CA 1
ATOM 3146 C C . ASP B 1 198 ? -19.984 -4.438 16.484 1 91.56 198 ASP B C 1
ATOM 3148 O O . ASP B 1 198 ? -20.844 -4.562 17.359 1 91.56 198 ASP B O 1
ATOM 3152 N N . ARG B 1 199 ? -18.766 -4.406 16.812 1 86.69 199 ARG B N 1
ATOM 3153 C CA . ARG B 1 199 ? -18.281 -4.445 18.188 1 86.69 199 ARG B CA 1
ATOM 3154 C C . ARG B 1 199 ? -18.484 -3.098 18.875 1 86.69 199 ARG B C 1
ATOM 3156 O O . ARG B 1 199 ? -18.391 -2.049 18.234 1 86.69 199 ARG B O 1
#

Secondary structure (DSSP, 8-state):
-HHHHHHHHHHHHHHHHHHH-TTSPPP--TT-EEEEETTEEEEEEEETTEEEEEEEE-TT-EE-------SS---------EE---EEEEEEETTEEEEEEEEEPP--SS---TTS-TTS---SEEEEEEEEEESS--TT---EETTTS-HHHHHHHHHHHHHTT-SHHHHHHHHHHHHHHHHHHHHHHHHHHHHHHH-/-HHHHHHHHHHHHHHHHHHT-TTSPPP--TT-EEEEETTEEEEEEEETTEEEEEEEE-TT-EE-------SS---------EE---EEEEEEETTEEEEEEEEEPP--SS---TTS-TTS---SEEEEEEEEEESS--TT--EEETTTS-HHHHHHHHHHHHHTT-SHHHHHHHHHHHHHHHHHHHHHHHHHHHHHHH-

Radius of gyration: 26.29 Å; Cα contacts (8 Å, |Δi|>4): 566; chains: 2; bounding box: 58×75×64 Å

pLDDT: mean 86.05, std 19.53, range [33.88, 98.88]

InterPro domains:
  IPR003428 Mitochondrial glycoprotein [PF02330] (6-197)
  IPR003428 Mitochondrial glycoprotein [PTHR10826] (2-198)
  IPR036561 Mitochondrial glycoprotein superfamily [G3DSA:3.10.280.10] (1-198)
  IPR036561 Mitochondrial glycoprotein superfamily [SSF54529] (2-198)

Solvent-accessible surface area (backbone atoms only — not comparable to full-atom values): 22490 Å² total; per-residue (Å²): 105,71,56,58,51,41,54,54,50,46,55,52,50,51,52,51,55,48,62,75,25,82,81,72,56,77,68,67,47,92,79,45,48,80,47,74,58,91,52,41,38,40,33,41,31,80,54,88,79,32,37,41,36,37,39,36,43,47,73,89,18,59,48,75,55,73,69,76,62,69,86,70,79,78,72,80,68,68,75,71,73,47,24,60,42,48,36,36,42,33,43,31,46,89,60,37,34,44,36,35,35,32,37,58,56,72,78,65,83,68,73,70,70,83,75,60,71,88,76,67,83,74,69,56,52,42,58,53,31,39,37,66,38,64,66,74,81,59,95,36,58,44,41,43,43,42,87,75,51,56,67,70,57,49,51,40,53,51,49,53,37,38,76,72,59,56,38,63,67,42,51,51,33,48,31,54,30,41,28,53,52,38,50,52,50,50,49,50,48,51,52,51,49,37,55,59,69,72,103,107,59,53,62,52,40,54,54,51,44,53,54,51,52,53,52,56,48,64,75,26,83,79,72,56,78,68,68,47,91,80,45,48,81,47,75,49,83,18,33,36,40,33,41,30,80,55,89,77,32,36,42,35,38,38,34,43,47,46,76,19,57,49,81,63,75,68,74,67,67,86,70,80,83,70,81,68,68,79,79,72,49,25,59,43,48,36,36,41,34,44,30,45,90,60,37,34,44,37,36,36,30,38,58,57,74,79,63,81,66,70,68,68,84,76,60,73,90,75,71,82,75,69,54,53,42,57,53,30,38,36,63,38,63,66,74,80,57,93,79,57,67,69,45,49,42,85,74,52,57,67,68,58,50,52,52,52,51,51,55,37,38,77,70,59,56,38,63,68,41,51,52,31,48,33,55,30,42,27,50,51,38,50,53,50,49,49,52,47,51,50,50,50,33,56,56,69,71,98

Nearest PDB structures (foldseek):
  1p32-assembly1_A  TM=9.057E-01  e=3.369E-16  Homo sapiens
  6szw-assembly1_C  TM=8.637E-01  e=5.353E-16  Homo sapiens
  1p32-assembly1_C  TM=9.179E-01  e=4.560E-15  Homo sapiens
  6szw-assembly1_A  TM=9.060E-01  e=3.833E-15  Homo sapiens
  6szw-assembly1_B  TM=9.154E-01  e=1.630E-14  Homo sapiens

Sequence (398 aa):
MLADFLKEEIEAEKKLANQQLPNGIVPSIPGFQITADDDEVTLTKKLGKETVIVKFHVSNSVDTSMDSETPDEKSEQAPVVVSKPNFTVSIVKENQHLIFECEFIEPFGDEVSGDQPADDVTDMFNIEEIYIHDGDANEKTYSVRGEIIDGGLYDHLMTYLEERGVDNAFAEHLIRFATHYEHAQYVALLQGIRDFVDRMLADFLKEEIEAEKKLANQQLPNGIVPSIPGFQITADDDEVTLTKKLGKETVIVKFHVSNSVDTSMDSETPDEKSEQAPVVVSKPNFTVSIVKENQHLIFECEFIEPFGDEVSGDQPADDVTDMFNIEEIYIHDGDANEKTYSVRGEIIDGGLYDHLMTYLEERGVDNAFAEHLIRFATHYEHAQYVALLQGIRDFVDR